Protein AF-0000000084861579 (afdb_homodimer)

Sequence (448 aa):
MAQNIYDQEAFFKACAQLPRSVHGLEKAPKFQVLRSWLPSLEGSSFLDLGCGFGWMCRWARKNGAKLVQGTDVSGNMLARAREYPEDPSISYCKADLETLQISSNESLYTSLKTGGVFIFSVEHPIWTAPRSPDWIKDAEGRDVWPLDGYLFEGPRTTDWLAKGVVKQHRSIATYIPILLDVGFILSAIDEWGPTPEQIKEYPDWARARHRPPFLLVKATKPANMAQNIYDQEAFFKACAQLPRSVHGLEKAPKFQVLRSWLPSLEGSSFLDLGCGFGWMCRWARKNGAKLVQGTDVSGNMLARAREYPEDPSISYCKADLETLQISSNESLYTSLKTGGVFIFSVEHPIWTAPRSPDWIKDAEGRDVWPLDGYLFEGPRTTDWLAKGVVKQHRSIATYIPILLDVGFILSAIDEWGPTPEQIKEYPDWARARHRPPFLLVKATKPAN

Foldseek 3Di:
DAPPCCQPPLLVVLVCPPCCNVPHLVPPQCSVVVVVPDDQQAQHEEEAEQCFLNRVQVVSVVRHHQAYEYEHQHPVRVVNNVPDDDDVRYYYDYDDPVPDDVDPDDDPLRPADAFGKDKDKDFALQQQQDLDQDWDQDPVGDTDGPGDRSCVWAWHFDADSHHGNIDTHDHPVVVPVVCVVVAWDWDDKDQDAGDPVVCVVPVVSNCCVRPRGMIMTMITHHHD/DAPPCCQPPLLVVLVCPPCCNVPHLVPPQCSVVVVVPDDQQAQHEEEAEQCFLNRVQVVSVVRHHQAYEYEHQHPVRVVNNVPDDDDPRYYYDYDDPVPDDVDPDDDPLRVADAFGKDKDKDFALQQQQDLDQDWDQDPVGDTDGPGDRSCVWAWHFDADSHHGRIDTHDHPVVVPVVCVVVAWDWDDKDQDAGDPVVCVVPVVSNCCVRPPGMIMTMITHHHD

Organism: Botryotinia fuckeliana (strain T4) (NCBI:txid999810)

Nearest PDB structures (foldseek):
  3bkw-assembly1_A  TM=9.200E-01  e=8.333E-25  Mesorhizobium japonicum MAFF 303099
  3bkw-assembly1_B  TM=9.068E-01  e=2.544E-23  Mesorhizobium japonicum MAFF 303099
  3g5l-assembly2_A  TM=8.914E-01  e=1.962E-20  Listeria monocytogenes serotype 4b str. F2365
  3g5l-assembly1_B  TM=8.753E-01  e=3.056E-20  Listeria monocytogenes serotype 4b str. F2365
  6f5z-assembly1_B  TM=6.410E-01  e=8.382E-09  Haloferax volcanii DS2

InterPro domains:
  IPR029063 S-adenosyl-L-methionine-dependent methyltransferase superfamily [G3DSA:3.40.50.150] (24-107)
  IPR029063 S-adenosyl-L-methionine-dependent methyltransferase superfamily [G3DSA:3.40.50.150] (108-221)
  IPR029063 S-adenosyl-L-methionine-dependent methyltransferase superfamily [SSF53335] (4-206)
  IPR041698 Methyltransferase domain 25 [PF13649] (47-105)

Secondary structure (DSSP, 8-state):
----GGGSHHHHHHHTTSHHHHH-GGGSTTHHHHHHH----TT-EEEEET-TTTHHHHHHHHTT-SEEEEEES-HHHHHHHTTSPP-TTEEEEE--TTS--SBTTB-HHHHSPTT-EEEEEEE-HHHHS-SS-S-EE-TTS-EEEEE--TT--EEEEEEESEEEEEEEE--HHHHHHHHHHHT-EEEEEEEE---HHHHHH-GGGGGGGTS--EEEEEEE----/----GGGSHHHHHHHTTSHHHHH-GGGSTTHHHHHHH----TT-EEEEET-TTTHHHHHHHHTT-SEEEEEES-HHHHHHHTTSPP-TTEEEEE--TTS--SBTTB-HHHHSPTT-EEEEEEE-HHHHS-SS-S-EE-TTS-EEEEE--TT--EEEEEEESEEEEEEEE--HHHHHHHHHHHT-EEEEEEEE---HHHHHH-GGGGGGGTS--EEEEEEE----

pLDDT: mean 90.58, std 9.63, range [48.34, 98.75]

Radius of gyration: 24.62 Å; Cα contacts (8 Å, |Δi|>4): 839; chains: 2; bounding box: 55×70×49 Å

Structure (mmCIF, N/CA/C/O backbone):
data_AF-0000000084861579-model_v1
#
loop_
_entity.id
_entity.type
_entity.pdbx_description
1 polymer 'Similar to type 11 methyltransferase'
#
loop_
_atom_site.group_PDB
_atom_site.id
_atom_site.type_symbol
_atom_site.label_atom_id
_atom_site.label_alt_id
_atom_site.label_comp_id
_atom_site.label_asym_id
_atom_site.label_entity_id
_atom_site.label_seq_id
_atom_site.pdbx_PDB_ins_code
_atom_site.Cartn_x
_atom_site.Cartn_y
_atom_site.Cartn_z
_atom_site.occupancy
_atom_site.B_iso_or_equiv
_atom_site.auth_seq_id
_atom_site.auth_comp_id
_atom_site.auth_asym_id
_atom_site.auth_atom_id
_atom_site.pdbx_PDB_model_num
ATOM 1 N N . MET A 1 1 ? -0.164 -25.547 10.516 1 51.16 1 MET A N 1
ATOM 2 C CA . MET A 1 1 ? -0.124 -26.156 9.188 1 51.16 1 MET A CA 1
ATOM 3 C C . MET A 1 1 ? -1.145 -25.5 8.258 1 51.16 1 MET A C 1
ATOM 5 O O . MET A 1 1 ? -2.258 -25.188 8.68 1 51.16 1 MET A O 1
ATOM 9 N N . ALA A 1 2 ? -0.538 -25.141 7.02 1 66.75 2 ALA A N 1
ATOM 10 C CA . ALA A 1 2 ? -1.45 -24.547 6.047 1 66.75 2 ALA A CA 1
ATOM 11 C C . ALA A 1 2 ? -2.592 -25.5 5.703 1 66.75 2 ALA A C 1
ATOM 13 O O . ALA A 1 2 ? -2.41 -26.719 5.707 1 66.75 2 ALA A O 1
ATOM 14 N N . GLN A 1 3 ? -3.814 -25.078 5.723 1 69.62 3 GLN A N 1
ATOM 15 C CA . GLN A 1 3 ? -4.922 -25.859 5.18 1 69.62 3 GLN A CA 1
ATOM 16 C C . GLN A 1 3 ? -4.629 -26.297 3.748 1 69.62 3 GLN A C 1
ATOM 18 O O . GLN A 1 3 ? -4.367 -25.469 2.877 1 69.62 3 GLN A O 1
ATOM 23 N N . ASN A 1 4 ? -4.418 -27.625 3.559 1 73.5 4 ASN A N 1
ATOM 24 C CA . ASN A 1 4 ? -4.203 -28.125 2.205 1 73.5 4 ASN A CA 1
ATOM 25 C C . ASN A 1 4 ? -5.512 -28.562 1.551 1 73.5 4 ASN A C 1
ATOM 27 O O . ASN A 1 4 ? -5.758 -29.75 1.379 1 73.5 4 ASN A O 1
ATOM 31 N N . ILE A 1 5 ? -6.324 -27.609 1.157 1 74.62 5 ILE A N 1
ATOM 32 C CA . ILE A 1 5 ? -7.617 -27.875 0.539 1 74.62 5 ILE A CA 1
ATOM 33 C C . ILE A 1 5 ? -7.418 -28.312 -0.91 1 74.62 5 ILE A C 1
ATOM 35 O O . ILE A 1 5 ? -8.312 -28.906 -1.515 1 74.62 5 ILE A O 1
ATOM 39 N N . TYR A 1 6 ? -6.309 -28.156 -1.396 1 80.81 6 TYR A N 1
ATOM 40 C CA . TYR A 1 6 ? -6.016 -28.406 -2.801 1 80.81 6 TYR A CA 1
ATOM 41 C C . TYR A 1 6 ? -5.926 -29.906 -3.078 1 80.81 6 TYR A C 1
ATOM 43 O O . TYR A 1 6 ? -6 -30.328 -4.23 1 80.81 6 TYR A O 1
ATOM 51 N N . ASP A 1 7 ? -5.75 -30.719 -2.021 1 82.62 7 ASP A N 1
ATOM 52 C CA . ASP A 1 7 ? -5.684 -32.156 -2.213 1 82.62 7 ASP A CA 1
ATOM 53 C C . ASP A 1 7 ? -7.062 -32.812 -2.064 1 82.62 7 ASP A C 1
ATOM 55 O O . ASP A 1 7 ? -7.223 -34 -2.295 1 82.62 7 ASP A O 1
ATOM 59 N N . GLN A 1 8 ? -8 -31.859 -1.662 1 80.88 8 GLN A N 1
ATOM 60 C CA . GLN A 1 8 ? -9.383 -32.344 -1.683 1 80.88 8 GLN A CA 1
ATOM 61 C C . GLN A 1 8 ? -9.914 -32.406 -3.111 1 80.88 8 GLN A C 1
ATOM 63 O O . GLN A 1 8 ? -9.797 -31.453 -3.875 1 80.88 8 GLN A O 1
ATOM 68 N N . GLU A 1 9 ? -10.477 -33.531 -3.375 1 81.12 9 GLU A N 1
ATOM 69 C CA . GLU A 1 9 ? -10.82 -33.844 -4.754 1 81.12 9 GLU A CA 1
ATOM 70 C C . GLU A 1 9 ? -11.68 -32.781 -5.387 1 81.12 9 GLU A C 1
ATOM 72 O O . GLU A 1 9 ? -11.391 -32.312 -6.488 1 81.12 9 GLU A O 1
ATOM 77 N N . ALA A 1 10 ? -12.766 -32.438 -4.703 1 80.06 10 ALA A N 1
ATOM 78 C CA . ALA A 1 10 ? -13.695 -31.438 -5.266 1 80.06 10 ALA A CA 1
ATOM 79 C C . ALA A 1 10 ? -12.984 -30.109 -5.527 1 80.06 10 ALA A C 1
ATOM 81 O O . ALA A 1 10 ? -13.203 -29.484 -6.566 1 80.06 10 ALA A O 1
ATOM 82 N N . PHE A 1 11 ? -12.203 -29.781 -4.609 1 78.94 11 PHE A N 1
ATOM 83 C CA . PHE A 1 11 ? -11.477 -28.531 -4.75 1 78.94 11 PHE A CA 1
ATOM 84 C C . PHE A 1 11 ? -10.453 -28.609 -5.875 1 78.94 11 PHE A C 1
ATOM 86 O O . PHE A 1 11 ? -10.352 -27.703 -6.699 1 78.94 11 PHE A O 1
ATOM 93 N N . PHE A 1 12 ? -9.82 -29.672 -5.887 1 81.88 12 PHE A N 1
ATOM 94 C CA . PHE A 1 12 ? -8.805 -29.891 -6.918 1 81.88 12 PHE A CA 1
ATOM 95 C C . PHE A 1 12 ? -9.43 -29.828 -8.305 1 81.88 12 PHE A C 1
ATOM 97 O O . PHE A 1 12 ? -8.898 -29.188 -9.203 1 81.88 12 PHE A O 1
ATOM 104 N N . LYS A 1 13 ? -10.516 -30.422 -8.547 1 82.62 13 LYS A N 1
ATOM 105 C CA . LYS A 1 13 ? -11.188 -30.453 -9.836 1 82.62 13 LYS A CA 1
ATOM 106 C C . LYS A 1 13 ? -11.609 -29.047 -10.266 1 82.62 13 LYS A C 1
ATOM 108 O O . LYS A 1 13 ? -11.492 -28.688 -11.438 1 82.62 13 LYS A O 1
ATOM 113 N N . ALA A 1 14 ? -12.086 -28.375 -9.289 1 78.81 14 ALA A N 1
ATOM 114 C CA . ALA A 1 14 ? -12.516 -27.016 -9.578 1 78.81 14 ALA A CA 1
ATOM 115 C C . ALA A 1 14 ? -11.328 -26.141 -9.961 1 78.81 14 ALA A C 1
ATOM 117 O O . ALA A 1 14 ? -11.391 -25.391 -10.93 1 78.81 14 ALA A O 1
ATOM 118 N N . CYS A 1 15 ? -10.297 -26.203 -9.242 1 77.06 15 CYS A N 1
ATOM 119 C CA . CYS A 1 15 ? -9.086 -25.438 -9.477 1 77.06 15 CYS A CA 1
ATOM 120 C C . CYS A 1 15 ? -8.484 -25.766 -10.836 1 77.06 15 CYS A C 1
ATOM 122 O O . CYS A 1 15 ? -7.953 -24.891 -11.516 1 77.06 15 CYS A O 1
ATOM 124 N N . ALA A 1 16 ? -8.633 -26.969 -11.227 1 80.62 16 ALA A N 1
ATOM 125 C CA . ALA A 1 16 ? -8.055 -27.453 -12.477 1 80.62 16 ALA A CA 1
ATOM 126 C C . ALA A 1 16 ? -8.773 -26.859 -13.68 1 80.62 16 ALA A C 1
ATOM 128 O O . ALA A 1 16 ? -8.25 -26.891 -14.805 1 80.62 16 ALA A O 1
ATOM 129 N N . GLN A 1 17 ? -9.922 -26.297 -13.375 1 80.44 17 GLN A N 1
ATOM 130 C CA . GLN A 1 17 ? -10.711 -25.75 -14.477 1 80.44 17 GLN A CA 1
ATOM 131 C C . GLN A 1 17 ? -10.5 -24.234 -14.609 1 80.44 17 GLN A C 1
ATOM 133 O O . GLN A 1 17 ? -10.992 -23.625 -15.547 1 80.44 17 GLN A O 1
ATOM 138 N N . LEU A 1 18 ? -9.773 -23.672 -13.688 1 76.69 18 LEU A N 1
ATOM 139 C CA . LEU A 1 18 ? -9.484 -22.234 -13.789 1 76.69 18 LEU A CA 1
ATOM 140 C C . LEU A 1 18 ? -8.711 -21.938 -15.062 1 76.69 18 LEU A C 1
ATOM 142 O O . LEU A 1 18 ? -7.879 -22.734 -15.5 1 76.69 18 LEU A O 1
ATOM 146 N N . PRO A 1 19 ? -9.008 -20.766 -15.672 1 73.75 19 PRO A N 1
ATOM 147 C CA . PRO A 1 19 ? -8.375 -20.422 -16.953 1 73.75 19 PRO A CA 1
ATOM 148 C C . PRO A 1 19 ? -6.855 -20.547 -16.906 1 73.75 19 PRO A C 1
ATOM 150 O O . PRO A 1 19 ? -6.242 -21.047 -17.844 1 73.75 19 PRO A O 1
ATOM 153 N N . ARG A 1 20 ? -6.262 -20.109 -15.867 1 74.19 20 ARG A N 1
ATOM 154 C CA . ARG A 1 20 ? -4.809 -20.188 -15.734 1 74.19 20 ARG A CA 1
ATOM 155 C C . ARG A 1 20 ? -4.344 -21.641 -15.711 1 74.19 20 ARG A C 1
ATOM 157 O O . ARG A 1 20 ? -3.24 -21.953 -16.156 1 74.19 20 ARG A O 1
ATOM 164 N N . SER A 1 21 ? -5.176 -22.484 -15.195 1 77.38 21 SER A N 1
ATOM 165 C CA . SER A 1 21 ? -4.836 -23.906 -15.094 1 77.38 21 SER A CA 1
ATOM 166 C C . SER A 1 21 ? -4.992 -24.609 -16.438 1 77.38 21 SER A C 1
ATOM 168 O O . SER A 1 21 ? -4.242 -25.531 -16.75 1 77.38 21 SER A O 1
ATOM 170 N N . VAL A 1 22 ? -5.906 -24.078 -17.234 1 77.94 22 VAL A N 1
ATOM 171 C CA . VAL A 1 22 ? -6.234 -24.734 -18.5 1 77.94 22 VAL A CA 1
ATOM 172 C C . VAL A 1 22 ? -5.402 -24.125 -19.625 1 77.94 22 VAL A C 1
ATOM 174 O O . VAL A 1 22 ? -4.875 -24.844 -20.469 1 77.94 22 VAL A O 1
ATOM 177 N N . HIS A 1 23 ? -5.191 -22.812 -19.562 1 82.94 23 HIS A N 1
ATOM 178 C CA . HIS A 1 23 ? -4.625 -22.141 -20.734 1 82.94 23 HIS A CA 1
ATOM 179 C C . HIS A 1 23 ? -3.211 -21.641 -20.438 1 82.94 23 HIS A C 1
ATOM 181 O O . HIS A 1 23 ? -2.516 -21.172 -21.344 1 82.94 23 HIS A O 1
ATOM 187 N N . GLY A 1 24 ? -2.814 -21.719 -19.234 1 84.06 24 GLY A N 1
ATOM 188 C CA . GLY A 1 24 ? -1.434 -21.375 -18.938 1 84.06 24 GLY A CA 1
ATOM 189 C C . GLY A 1 24 ? -1.259 -19.938 -18.484 1 84.06 24 GLY A C 1
ATOM 190 O O . GLY A 1 24 ? -2.232 -19.266 -18.125 1 84.06 24 GLY A O 1
ATOM 191 N N . LEU A 1 25 ? 0.012 -19.469 -18.484 1 88 25 LEU A N 1
ATOM 192 C CA . LEU A 1 25 ? 0.425 -18.219 -17.859 1 88 25 LEU A CA 1
ATOM 193 C C . LEU A 1 25 ? -0.155 -17.016 -18.609 1 88 25 LEU A C 1
ATOM 195 O O . LEU A 1 25 ? -0.483 -16 -18 1 88 25 LEU A O 1
ATOM 199 N N . GLU A 1 26 ? -0.281 -17.141 -19.891 1 82.38 26 GLU A N 1
ATOM 200 C CA . GLU A 1 26 ? -0.714 -16.016 -20.703 1 82.38 26 GLU A CA 1
ATOM 201 C C . GLU A 1 26 ? -2.154 -15.625 -20.391 1 82.38 26 GLU A C 1
ATOM 203 O O . GLU A 1 26 ? -2.57 -14.5 -20.672 1 82.38 26 GLU A O 1
ATOM 208 N N . LYS A 1 27 ? -2.838 -16.531 -19.828 1 83.5 27 LYS A N 1
ATOM 209 C CA . LYS A 1 27 ? -4.23 -16.234 -19.5 1 83.5 27 LYS A CA 1
ATOM 210 C C . LYS A 1 27 ? -4.371 -15.867 -18.016 1 83.5 27 LYS A C 1
ATOM 212 O O . LYS A 1 27 ? -5.473 -15.578 -17.547 1 83.5 27 LYS A O 1
ATOM 217 N N . ALA A 1 28 ? -3.311 -15.922 -17.359 1 87.5 28 ALA A N 1
ATOM 218 C CA . ALA A 1 28 ? -3.33 -15.414 -15.984 1 87.5 28 ALA A CA 1
ATOM 219 C C . ALA A 1 28 ? -3.346 -13.891 -15.961 1 87.5 28 ALA A C 1
ATOM 221 O O . ALA A 1 28 ? -2.486 -13.25 -16.562 1 87.5 28 ALA A O 1
ATOM 222 N N . PRO A 1 29 ? -4.254 -13.273 -15.281 1 88.31 29 PRO A N 1
ATOM 223 C CA . PRO A 1 29 ? -4.473 -11.82 -15.32 1 88.31 29 PRO A CA 1
ATOM 224 C C . PRO A 1 29 ? -3.201 -11.023 -15.031 1 88.31 29 PRO A C 1
ATOM 226 O O . PRO A 1 29 ? -2.9 -10.062 -15.734 1 88.31 29 PRO A O 1
ATOM 229 N N . LYS A 1 30 ? -2.428 -11.375 -14.102 1 92 30 LYS A N 1
ATOM 230 C CA . LYS A 1 30 ? -1.323 -10.547 -13.617 1 92 30 LYS A CA 1
ATOM 231 C C . LYS A 1 30 ? -0.01 -10.938 -14.289 1 92 30 LYS A C 1
ATOM 233 O O . LYS A 1 30 ? 1.034 -10.344 -14.016 1 92 30 LYS A O 1
ATOM 238 N N . PHE A 1 31 ? 0.028 -11.93 -15.164 1 94.06 31 PHE A N 1
ATOM 239 C CA . PHE A 1 31 ? 1.286 -12.5 -15.633 1 94.06 31 PHE A CA 1
ATOM 240 C C . PHE A 1 31 ? 2.096 -11.461 -16.391 1 94.06 31 PHE A C 1
ATOM 242 O O . PHE A 1 31 ? 3.322 -11.414 -16.281 1 94.06 31 PHE A O 1
ATOM 249 N N . GLN A 1 32 ? 1.442 -10.641 -17.188 1 93.38 32 GLN A N 1
ATOM 250 C CA . GLN A 1 32 ? 2.152 -9.633 -17.969 1 93.38 32 GLN A CA 1
ATOM 251 C C . GLN A 1 32 ? 2.951 -8.703 -17.062 1 93.38 32 GLN A C 1
ATOM 253 O O . GLN A 1 32 ? 4.098 -8.367 -17.375 1 93.38 32 GLN A O 1
ATOM 258 N N . VAL A 1 33 ? 2.35 -8.297 -15.992 1 96.06 33 VAL A N 1
ATOM 259 C CA . VAL A 1 33 ? 3.031 -7.414 -15.047 1 96.06 33 VAL A CA 1
ATOM 260 C C . VAL A 1 33 ? 4.188 -8.156 -14.391 1 96.06 33 VAL A C 1
ATOM 262 O O . VAL A 1 33 ? 5.312 -7.652 -14.344 1 96.06 33 VAL A O 1
ATOM 265 N N . LEU A 1 34 ? 3.98 -9.367 -13.938 1 96.56 34 LEU A N 1
ATOM 266 C CA . LEU A 1 34 ? 5.012 -10.164 -13.273 1 96.56 34 LEU A CA 1
ATOM 267 C C . LEU A 1 34 ? 6.188 -10.414 -14.211 1 96.56 34 LEU A C 1
ATOM 269 O O . LEU A 1 34 ? 7.344 -10.273 -13.812 1 96.56 34 LEU A O 1
ATOM 273 N N . ARG A 1 35 ? 5.84 -10.773 -15.398 1 96.06 35 ARG A N 1
ATOM 274 C CA . ARG A 1 35 ? 6.867 -11.047 -16.391 1 96.06 35 ARG A CA 1
ATOM 275 C C . ARG A 1 35 ? 7.754 -9.82 -16.625 1 96.06 35 ARG A C 1
ATOM 277 O O . ARG A 1 35 ? 8.977 -9.953 -16.734 1 96.06 35 ARG A O 1
ATOM 284 N N . SER A 1 36 ? 7.16 -8.664 -16.688 1 96.75 36 SER A N 1
ATOM 285 C CA . SER A 1 36 ? 7.91 -7.438 -16.938 1 96.75 36 SER A CA 1
ATOM 286 C C . SER A 1 36 ? 8.875 -7.129 -15.805 1 96.75 36 SER A C 1
ATOM 288 O O . SER A 1 36 ? 9.828 -6.371 -15.984 1 96.75 36 SER A O 1
ATOM 290 N N . TRP A 1 37 ? 8.625 -7.695 -14.648 1 97.62 37 TRP A N 1
ATOM 291 C CA . TRP A 1 37 ? 9.453 -7.418 -13.477 1 97.62 37 TRP A CA 1
ATOM 292 C C . TRP A 1 37 ? 10.633 -8.383 -13.406 1 97.62 37 TRP A C 1
ATOM 294 O O . TRP A 1 37 ? 11.594 -8.148 -12.664 1 97.62 37 TRP A O 1
ATOM 304 N N . LEU A 1 38 ? 10.547 -9.523 -14.062 1 97.06 38 LEU A N 1
ATOM 305 C CA . LEU A 1 38 ? 11.586 -10.547 -13.977 1 97.06 38 LEU A CA 1
ATOM 306 C C . LEU A 1 38 ? 12.867 -10.086 -14.664 1 97.06 38 LEU A C 1
ATOM 308 O O . LEU A 1 38 ? 12.828 -9.555 -15.773 1 97.06 38 LEU A O 1
ATOM 312 N N . PRO A 1 39 ? 13.984 -10.289 -14 1 95.88 39 PRO A N 1
ATOM 313 C CA . PRO A 1 39 ? 15.25 -10.078 -14.703 1 95.88 39 PRO A CA 1
ATOM 314 C C . PRO A 1 39 ? 15.523 -11.148 -15.758 1 95.88 39 PRO A C 1
ATOM 316 O O . PRO A 1 39 ? 14.719 -12.07 -15.938 1 95.88 39 PRO A O 1
ATOM 319 N N . SER A 1 40 ? 16.641 -10.961 -16.453 1 96.81 40 SER A N 1
ATOM 320 C CA . SER A 1 40 ? 17.062 -12.039 -17.328 1 96.81 40 SER A CA 1
ATOM 321 C C . SER A 1 40 ? 17.266 -13.336 -16.547 1 96.81 40 SER A C 1
ATOM 323 O O . SER A 1 40 ? 17.891 -13.344 -15.492 1 96.81 40 SER A O 1
ATOM 325 N N . LEU A 1 41 ? 16.766 -14.391 -17.094 1 97.25 41 LEU A N 1
ATOM 326 C CA . LEU A 1 41 ? 16.844 -15.68 -16.422 1 97.25 41 LEU A CA 1
ATOM 327 C C . LEU A 1 41 ? 18 -16.516 -16.969 1 97.25 41 LEU A C 1
ATOM 329 O O . LEU A 1 41 ? 18.234 -17.641 -16.531 1 97.25 41 LEU A O 1
ATOM 333 N N . GLU A 1 42 ? 18.656 -15.914 -17.906 1 97.31 42 GLU A N 1
ATOM 334 C CA . GLU A 1 42 ? 19.75 -16.656 -18.531 1 97.31 42 GLU A CA 1
ATOM 335 C C . GLU A 1 42 ? 20.766 -17.125 -17.484 1 97.31 42 GLU A C 1
ATOM 337 O O . GLU A 1 42 ? 21.391 -16.297 -16.797 1 97.31 42 GLU A O 1
ATOM 342 N N . GLY A 1 43 ? 20.906 -18.406 -17.391 1 96.31 43 GLY A N 1
ATOM 343 C CA . GLY A 1 43 ? 21.875 -18.984 -16.5 1 96.31 43 GLY A CA 1
ATOM 344 C C . GLY A 1 43 ? 21.484 -18.875 -15.031 1 96.31 43 GLY A C 1
ATOM 345 O O . GLY A 1 43 ? 22.297 -19.172 -14.141 1 96.31 43 GLY A O 1
ATOM 346 N N . SER A 1 44 ? 20.266 -18.562 -14.742 1 95.94 44 SER A N 1
ATOM 347 C CA . SER A 1 44 ? 19.828 -18.297 -13.375 1 95.94 44 SER A CA 1
ATOM 348 C C . SER A 1 44 ? 19.25 -19.547 -12.719 1 95.94 44 SER A C 1
ATOM 350 O O . SER A 1 44 ? 19.016 -20.547 -13.398 1 95.94 44 SER A O 1
ATOM 352 N N . SER A 1 45 ? 19.219 -19.469 -11.398 1 96 45 SER A N 1
ATOM 353 C CA . SER A 1 45 ? 18.391 -20.391 -10.625 1 96 45 SER A CA 1
ATOM 354 C C . SER A 1 45 ? 17.047 -19.75 -10.281 1 96 45 SER A C 1
ATOM 356 O O . SER A 1 45 ? 16.969 -18.578 -9.938 1 96 45 SER A O 1
ATOM 358 N N . PHE A 1 46 ? 16.031 -20.547 -10.438 1 96.38 46 PHE A N 1
ATOM 359 C CA . PHE A 1 46 ? 14.664 -20.047 -10.297 1 96.38 46 PHE A CA 1
ATOM 360 C C . PHE A 1 46 ? 13.875 -20.922 -9.328 1 96.38 46 PHE A C 1
ATOM 362 O O . PHE A 1 46 ? 13.867 -22.141 -9.445 1 96.38 46 PHE A O 1
ATOM 369 N N . LEU A 1 47 ? 13.32 -20.266 -8.328 1 95.38 47 LEU A N 1
ATOM 370 C CA . LEU A 1 47 ? 12.484 -20.953 -7.355 1 95.38 47 LEU A CA 1
ATOM 371 C C . LEU A 1 47 ? 11.039 -20.469 -7.441 1 95.38 47 LEU A C 1
ATOM 373 O O . LEU A 1 47 ? 10.773 -19.266 -7.348 1 95.38 47 LEU A O 1
ATOM 377 N N . ASP A 1 48 ? 10.117 -21.375 -7.66 1 95.88 48 ASP A N 1
ATOM 378 C CA . ASP A 1 48 ? 8.688 -21.062 -7.691 1 95.88 48 ASP A CA 1
ATOM 379 C C . ASP A 1 48 ? 7.988 -21.625 -6.453 1 95.88 48 ASP A C 1
ATOM 381 O O . ASP A 1 48 ? 7.797 -22.828 -6.328 1 95.88 48 ASP A O 1
ATOM 385 N N . LEU A 1 49 ? 7.586 -20.734 -5.547 1 94 49 LEU A N 1
ATOM 386 C CA . LEU A 1 49 ? 6.879 -21.109 -4.328 1 9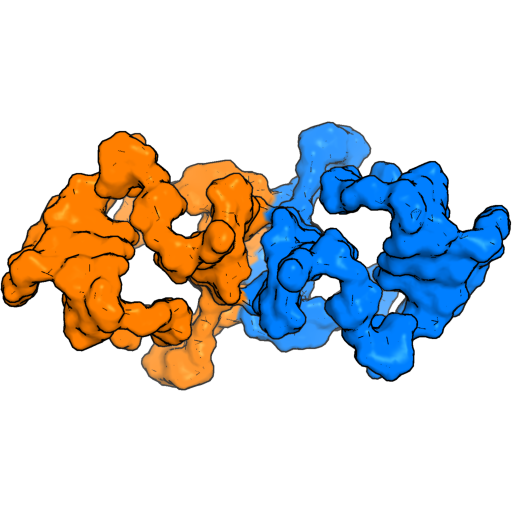4 49 LEU A CA 1
ATOM 387 C C . LEU A 1 49 ? 5.371 -21.125 -4.551 1 94 49 LEU A C 1
ATOM 389 O O . LEU A 1 49 ? 4.777 -20.078 -4.836 1 94 49 LEU A O 1
ATOM 393 N N . GLY A 1 50 ? 4.746 -22.234 -4.344 1 93.19 50 GLY A N 1
ATOM 394 C CA . GLY A 1 50 ? 3.379 -22.438 -4.793 1 93.19 50 GLY A CA 1
ATOM 395 C C . GLY A 1 50 ? 3.262 -22.609 -6.293 1 93.19 50 GLY A C 1
ATOM 396 O O . GLY A 1 50 ? 2.5 -21.891 -6.949 1 93.19 50 GLY A O 1
ATOM 397 N N . CYS A 1 51 ? 3.895 -23.656 -6.82 1 94.06 51 CYS A N 1
ATOM 398 C CA . CYS A 1 51 ? 4.133 -23.75 -8.258 1 94.06 51 CYS A CA 1
ATOM 399 C C . CYS A 1 51 ? 2.93 -24.344 -8.977 1 94.06 51 CYS A C 1
ATOM 401 O O . CYS A 1 51 ? 2.844 -24.297 -10.203 1 94.06 51 CYS A O 1
ATOM 403 N N . GLY A 1 52 ? 1.977 -24.969 -8.234 1 92.5 52 GLY A N 1
ATOM 404 C CA . GLY A 1 52 ? 0.82 -25.578 -8.867 1 92.5 52 GLY A CA 1
ATOM 405 C C . GLY A 1 52 ? 1.188 -26.562 -9.961 1 92.5 52 GLY A C 1
ATOM 406 O O . GLY A 1 52 ? 2.008 -27.469 -9.742 1 92.5 52 GLY A O 1
ATOM 407 N N . PHE A 1 53 ? 0.634 -26.344 -11.109 1 91.31 53 PHE A N 1
ATOM 408 C CA . PHE A 1 53 ? 0.84 -27.25 -12.234 1 91.31 53 PHE A CA 1
ATOM 409 C C . PHE A 1 53 ? 2.209 -27.031 -12.859 1 91.31 53 PHE A C 1
ATOM 411 O O . PHE A 1 53 ? 2.527 -27.609 -13.898 1 91.31 53 PHE A O 1
ATOM 418 N N . GLY A 1 54 ? 2.967 -26.141 -12.367 1 93.56 54 GLY A N 1
ATOM 419 C CA . GLY A 1 54 ? 4.348 -25.953 -12.789 1 93.56 54 GLY A CA 1
ATOM 420 C C . GLY A 1 54 ? 4.477 -25.094 -14.023 1 93.56 54 GLY A C 1
ATOM 421 O O . GLY A 1 54 ? 5.488 -25.141 -14.727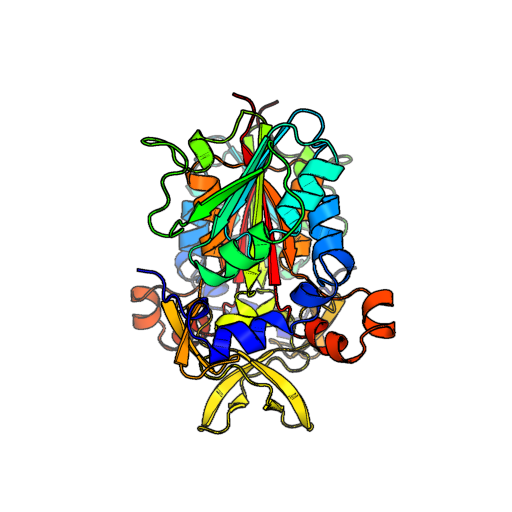 1 93.56 54 GLY A O 1
ATOM 422 N N . TRP A 1 55 ? 3.484 -24.281 -14.336 1 93.44 55 TRP A N 1
ATOM 423 C CA . TRP A 1 55 ? 3.52 -23.422 -15.516 1 93.44 55 TRP A CA 1
ATOM 424 C C . TRP A 1 55 ? 4.695 -22.453 -15.453 1 93.44 55 TRP A C 1
ATOM 426 O O . TRP A 1 55 ? 5.441 -22.312 -16.422 1 93.44 55 TRP A O 1
ATOM 436 N N . MET A 1 56 ? 4.898 -21.859 -14.359 1 95.56 56 MET A N 1
ATOM 437 C CA . MET A 1 56 ? 5.984 -20.891 -14.195 1 95.56 56 MET A CA 1
ATOM 438 C C . MET A 1 56 ? 7.34 -21.578 -14.273 1 95.56 56 MET A C 1
ATOM 440 O O . MET A 1 56 ? 8.297 -21.016 -14.812 1 95.56 56 MET A O 1
ATOM 444 N N . CYS A 1 57 ? 7.441 -22.734 -13.703 1 96.38 57 CYS A N 1
ATOM 445 C CA . CYS A 1 57 ? 8.688 -23.5 -13.758 1 96.38 57 CYS A CA 1
ATOM 446 C C . CYS A 1 57 ? 9.102 -23.766 -15.195 1 96.38 57 CYS A C 1
ATOM 448 O O . CYS A 1 57 ? 10.234 -23.484 -15.586 1 96.38 57 CYS A O 1
ATOM 450 N N . ARG A 1 58 ? 8.172 -24.297 -15.953 1 95.69 58 ARG A N 1
ATOM 451 C CA . ARG A 1 58 ? 8.461 -24.625 -17.344 1 95.69 58 ARG A CA 1
ATOM 452 C C . ARG A 1 58 ? 8.75 -23.359 -18.156 1 95.69 58 ARG A C 1
ATOM 454 O O . ARG A 1 58 ? 9.633 -23.375 -19.031 1 95.69 58 ARG A O 1
ATOM 461 N N . TRP A 1 59 ? 7.98 -22.344 -17.875 1 95.81 59 TRP A N 1
ATOM 462 C CA . TRP A 1 59 ? 8.227 -21.062 -18.531 1 95.81 59 TRP A CA 1
ATOM 463 C C . TRP A 1 59 ? 9.641 -20.562 -18.25 1 95.81 59 TRP A C 1
ATOM 465 O O . TRP A 1 59 ? 10.344 -20.125 -19.172 1 95.81 59 TRP A O 1
ATOM 475 N N . ALA A 1 60 ? 10.078 -20.609 -17 1 97.5 60 ALA A N 1
ATOM 476 C CA . ALA A 1 60 ? 11.406 -20.156 -16.609 1 97.5 60 ALA A CA 1
ATOM 477 C C . ALA A 1 60 ? 12.492 -20.938 -17.359 1 97.5 60 ALA A C 1
ATOM 479 O O . ALA A 1 60 ? 13.477 -20.344 -17.812 1 97.5 60 ALA A O 1
ATOM 480 N N . ARG A 1 61 ? 12.328 -22.219 -17.453 1 96.88 61 ARG A N 1
ATOM 481 C CA . ARG A 1 61 ? 13.289 -23.031 -18.188 1 96.88 61 ARG A CA 1
ATOM 482 C C . ARG A 1 61 ? 13.367 -22.609 -19.641 1 96.88 61 ARG A C 1
ATOM 484 O O . ARG A 1 61 ? 14.461 -22.406 -20.172 1 96.88 61 ARG A O 1
ATOM 491 N N . LYS A 1 62 ? 12.227 -22.469 -20.266 1 95.5 62 LYS A N 1
ATOM 492 C CA . LYS A 1 62 ? 12.148 -22.078 -21.656 1 95.5 62 LYS A CA 1
ATOM 493 C C . LYS A 1 62 ? 12.789 -20.719 -21.891 1 95.5 62 LYS A C 1
ATOM 495 O O . LYS A 1 62 ? 13.266 -20.422 -22.984 1 95.5 62 LYS A O 1
ATOM 500 N N . ASN A 1 63 ? 12.852 -19.953 -20.844 1 96.69 63 ASN A N 1
ATOM 501 C CA . ASN A 1 63 ? 13.367 -18.594 -20.984 1 96.69 63 ASN A CA 1
ATOM 502 C C . ASN A 1 63 ? 14.773 -18.469 -20.391 1 96.69 63 ASN A C 1
ATOM 504 O O . ASN A 1 63 ? 15.188 -17.375 -20 1 96.69 63 ASN A O 1
ATOM 508 N N . GLY A 1 64 ? 15.422 -19.547 -20.156 1 97.31 64 GLY A N 1
ATOM 509 C CA . GLY A 1 64 ? 16.859 -19.469 -19.984 1 97.31 64 GLY A CA 1
ATOM 510 C C . GLY A 1 64 ? 17.328 -19.891 -18.609 1 97.31 64 GLY A C 1
ATOM 511 O O . GLY A 1 64 ? 18.531 -20 -18.359 1 97.31 64 GLY A O 1
ATOM 512 N N . ALA A 1 65 ? 16.469 -20.141 -17.688 1 97.94 65 ALA A N 1
ATOM 513 C CA . ALA A 1 65 ? 16.891 -20.562 -16.359 1 97.94 65 ALA A CA 1
ATOM 514 C C . ALA A 1 65 ? 17.656 -21.875 -16.422 1 97.94 65 ALA A C 1
ATOM 516 O O . ALA A 1 65 ? 17.266 -22.797 -17.125 1 97.94 65 ALA A O 1
ATOM 517 N N . LYS A 1 66 ? 18.734 -21.938 -15.695 1 97.69 66 LYS A N 1
ATOM 518 C CA . LYS A 1 66 ? 19.562 -23.141 -15.695 1 97.69 66 LYS A CA 1
ATOM 519 C C . LYS A 1 66 ? 18.984 -24.203 -14.766 1 97.69 66 LYS A C 1
ATOM 521 O O . LYS A 1 66 ? 18.984 -25.391 -15.102 1 97.69 66 LYS A O 1
ATOM 526 N N . LEU A 1 67 ? 18.641 -23.797 -13.625 1 96.81 67 LEU A N 1
ATOM 527 C CA . LEU A 1 67 ? 18.047 -24.672 -12.617 1 96.81 67 LEU A CA 1
ATOM 528 C C . LEU A 1 67 ? 16.734 -24.094 -12.102 1 96.81 67 LEU A C 1
ATOM 530 O O . LEU A 1 67 ? 16.672 -22.922 -11.758 1 96.81 67 LEU A O 1
ATOM 534 N N . VAL A 1 68 ? 15.75 -24.969 -12.086 1 97 68 VAL A N 1
ATOM 535 C CA . VAL A 1 68 ? 14.422 -24.547 -11.648 1 97 68 VAL A CA 1
ATOM 536 C C . VAL A 1 68 ? 13.906 -25.484 -10.57 1 97 68 VAL A C 1
ATOM 538 O O . VAL A 1 68 ? 14.008 -26.703 -10.703 1 97 68 VAL A O 1
ATOM 541 N N . GLN A 1 69 ? 13.445 -24.906 -9.516 1 94.94 69 GLN A N 1
ATOM 542 C CA . GLN A 1 69 ? 12.781 -25.672 -8.469 1 94.94 69 GLN A CA 1
ATOM 543 C C . GLN A 1 69 ? 11.375 -25.141 -8.211 1 94.94 69 GLN A C 1
ATOM 545 O O . GLN A 1 69 ? 11.164 -23.922 -8.148 1 94.94 69 GLN A O 1
ATOM 550 N N . GLY A 1 70 ? 10.375 -26.031 -8.18 1 94.94 70 GLY A N 1
ATOM 551 C CA . GLY A 1 70 ? 9.016 -25.719 -7.773 1 94.94 70 GLY A CA 1
ATOM 552 C C . GLY A 1 70 ? 8.594 -26.406 -6.492 1 94.94 70 GLY A C 1
ATOM 553 O O . GLY A 1 70 ? 8.93 -27.578 -6.273 1 94.94 70 GLY A O 1
ATOM 554 N N . THR A 1 71 ? 7.957 -25.625 -5.633 1 93.38 71 THR A N 1
ATOM 555 C CA . THR A 1 71 ? 7.418 -26.234 -4.422 1 93.38 71 THR A CA 1
ATOM 556 C C . THR A 1 71 ? 5.918 -25.984 -4.309 1 93.38 71 THR A C 1
ATOM 558 O O . THR A 1 71 ? 5.422 -24.953 -4.754 1 93.38 71 THR A O 1
ATOM 561 N N . ASP A 1 72 ? 5.262 -26.969 -3.818 1 92.88 72 ASP A N 1
ATOM 562 C CA . ASP A 1 72 ? 3.834 -26.844 -3.549 1 92.88 72 ASP A CA 1
ATOM 563 C C . ASP A 1 72 ? 3.416 -27.766 -2.395 1 92.88 72 ASP A C 1
ATOM 565 O O . ASP A 1 72 ? 3.994 -28.828 -2.205 1 92.88 72 ASP A O 1
ATOM 569 N N . VAL A 1 73 ? 2.428 -27.312 -1.694 1 91.31 73 VAL A N 1
ATOM 570 C CA . VAL A 1 73 ? 1.965 -28.078 -0.547 1 91.31 73 VAL A CA 1
ATOM 571 C C . VAL A 1 73 ? 1.107 -29.25 -1.024 1 91.31 73 VAL A C 1
ATOM 573 O O . VAL A 1 73 ? 0.979 -30.266 -0.326 1 91.31 73 VAL A O 1
ATOM 576 N N . SER A 1 74 ? 0.543 -29.156 -2.201 1 90.75 74 SER A N 1
ATOM 577 C CA . SER A 1 74 ? -0.417 -30.125 -2.725 1 90.75 74 SER A CA 1
ATOM 578 C C . SER A 1 74 ? 0.277 -31.203 -3.549 1 90.75 74 SER A C 1
ATOM 580 O O . SER A 1 74 ? 0.894 -30.906 -4.574 1 90.75 74 SER A O 1
ATOM 582 N N . GLY A 1 75 ? 0.071 -32.438 -3.109 1 92.31 75 GLY A N 1
ATOM 583 C CA . GLY A 1 75 ? 0.569 -33.562 -3.9 1 92.31 75 GLY A CA 1
ATOM 584 C C . GLY A 1 75 ? -0.112 -33.688 -5.25 1 92.31 75 GLY A C 1
ATOM 585 O O . GLY A 1 75 ? 0.528 -34.031 -6.242 1 92.31 75 GLY A O 1
ATOM 586 N N . ASN A 1 76 ? -1.44 -33.375 -5.281 1 91 76 ASN A N 1
ATOM 587 C CA . ASN A 1 76 ? -2.197 -33.438 -6.527 1 91 76 ASN A CA 1
ATOM 588 C C . ASN A 1 76 ? -1.664 -32.438 -7.555 1 91 76 ASN A C 1
ATOM 590 O O . ASN A 1 76 ? -1.515 -32.781 -8.734 1 91 76 ASN A O 1
ATOM 594 N N . MET A 1 77 ? -1.369 -31.312 -7.094 1 91.19 77 MET A N 1
ATOM 595 C CA . MET A 1 77 ? -0.826 -30.281 -7.98 1 91.19 77 MET A CA 1
ATOM 596 C C . MET A 1 77 ? 0.524 -30.703 -8.547 1 91.19 77 MET A C 1
ATOM 598 O O . MET A 1 77 ? 0.761 -30.609 -9.75 1 91.19 77 MET A O 1
ATOM 602 N N . LEU A 1 78 ? 1.35 -31.266 -7.707 1 92.88 78 LEU A N 1
ATOM 603 C CA . LEU A 1 78 ? 2.684 -31.688 -8.125 1 92.88 78 LEU A CA 1
ATOM 604 C C . LEU A 1 78 ? 2.609 -32.875 -9.062 1 92.88 78 LEU A C 1
ATOM 606 O O . LEU A 1 78 ? 3.406 -33 -10 1 92.88 78 LEU A O 1
ATOM 610 N N . ALA A 1 79 ? 1.684 -33.75 -8.805 1 93.31 79 ALA A N 1
ATOM 611 C CA . ALA A 1 79 ? 1.49 -34.906 -9.695 1 93.31 79 ALA A CA 1
ATOM 612 C C . ALA A 1 79 ? 1.142 -34.438 -11.109 1 93.31 79 ALA A C 1
ATOM 614 O O . ALA A 1 79 ? 1.665 -34.969 -12.094 1 93.31 79 ALA A O 1
ATOM 615 N N . ARG A 1 80 ? 0.26 -33.5 -11.172 1 91.19 80 ARG A N 1
ATOM 616 C CA . ARG A 1 80 ? -0.105 -32.906 -12.469 1 91.19 80 ARG A CA 1
ATOM 617 C C . ARG A 1 80 ? 1.096 -32.25 -13.133 1 91.19 80 ARG A C 1
ATOM 619 O O . ARG A 1 80 ? 1.291 -32.375 -14.344 1 91.19 80 ARG A O 1
ATOM 626 N N . ALA A 1 81 ? 1.862 -31.531 -12.383 1 92.31 81 ALA A N 1
ATOM 627 C CA . ALA A 1 81 ? 3.057 -30.875 -12.914 1 92.31 81 ALA A CA 1
ATOM 628 C C . ALA A 1 81 ? 4.012 -31.891 -13.531 1 92.31 81 ALA A C 1
ATOM 630 O O . ALA A 1 81 ? 4.633 -31.625 -14.562 1 92.31 81 ALA A O 1
ATOM 631 N N . ARG A 1 82 ? 4.094 -33 -12.961 1 93.69 82 ARG A N 1
ATOM 632 C CA . ARG A 1 82 ? 5.039 -34.031 -13.383 1 93.69 82 ARG A CA 1
ATOM 633 C C . ARG A 1 82 ? 4.52 -34.812 -14.594 1 93.69 82 ARG A C 1
ATOM 635 O O . ARG A 1 82 ? 5.227 -35.656 -15.156 1 93.69 82 ARG A O 1
ATOM 642 N N . GLU A 1 83 ? 3.256 -34.562 -14.938 1 91 83 GLU A N 1
ATOM 643 C CA . GLU A 1 83 ? 2.701 -35.188 -16.125 1 91 83 GLU A CA 1
ATOM 644 C C . GLU A 1 83 ? 3.25 -34.562 -17.391 1 91 83 GLU A C 1
ATOM 646 O O . GLU A 1 83 ? 3.154 -35.125 -18.484 1 91 83 GLU A O 1
ATOM 651 N N . TYR A 1 84 ? 3.719 -33.469 -17.297 1 87.69 84 TYR A N 1
ATOM 652 C CA . TYR A 1 84 ? 4.309 -32.812 -18.453 1 87.69 84 TYR A CA 1
ATOM 653 C C . TYR A 1 84 ? 5.695 -33.375 -18.75 1 87.69 84 TYR A C 1
ATOM 655 O O . TYR A 1 84 ? 6.312 -34 -17.891 1 87.69 84 TYR A O 1
ATOM 663 N N . PRO A 1 85 ? 6.098 -33.125 -20 1 83.88 85 PRO A N 1
ATOM 664 C CA . PRO A 1 85 ? 7.395 -33.719 -20.359 1 83.88 85 PRO A CA 1
ATOM 665 C C . PRO A 1 85 ? 8.508 -33.344 -19.391 1 83.88 85 PRO A C 1
ATOM 667 O O . PRO A 1 85 ? 8.57 -32.188 -18.938 1 83.88 85 PRO A O 1
ATOM 670 N N . GLU A 1 86 ? 9.32 -34.281 -19.203 1 83.81 86 GLU A N 1
ATOM 671 C CA . GLU A 1 86 ? 10.359 -34.125 -18.203 1 83.81 86 GLU A CA 1
ATOM 672 C C . GLU A 1 86 ? 11.453 -33.188 -18.656 1 83.81 86 GLU A C 1
ATOM 674 O O . GLU A 1 86 ? 11.836 -33.188 -19.828 1 83.81 86 GLU A O 1
ATOM 679 N N . ASP A 1 87 ? 11.805 -32.312 -17.891 1 92.56 87 ASP A N 1
ATOM 680 C CA . ASP A 1 87 ? 13.016 -31.484 -17.938 1 92.56 87 ASP A CA 1
ATOM 681 C C . ASP A 1 87 ? 13.898 -31.766 -16.719 1 92.56 87 ASP A C 1
ATOM 683 O O . ASP A 1 87 ? 13.523 -31.453 -15.586 1 92.56 87 ASP A O 1
ATOM 687 N N . PRO A 1 88 ? 15.023 -32.406 -16.969 1 93.88 88 PRO A N 1
ATOM 688 C CA . PRO A 1 88 ? 15.867 -32.781 -15.844 1 93.88 88 PRO A CA 1
ATOM 689 C C . PRO A 1 88 ? 16.312 -31.578 -15.008 1 93.88 88 PRO A C 1
ATOM 691 O O . PRO A 1 88 ? 16.797 -31.766 -13.891 1 93.88 88 PRO A O 1
ATOM 694 N N . SER A 1 89 ? 16.188 -30.438 -15.555 1 96.5 89 SER A N 1
ATOM 695 C CA . SER A 1 89 ? 16.625 -29.234 -14.844 1 96.5 89 SER A CA 1
ATOM 696 C C . SER A 1 89 ? 15.5 -28.656 -14.008 1 96.5 89 SER A C 1
ATOM 698 O O . SER A 1 89 ? 15.672 -27.609 -13.367 1 96.5 89 SER A O 1
ATOM 700 N N . ILE A 1 90 ? 14.375 -29.234 -13.977 1 97 90 ILE A N 1
ATOM 701 C CA . ILE A 1 90 ? 13.258 -28.828 -13.117 1 97 90 ILE A CA 1
ATOM 702 C C . ILE A 1 90 ? 13.055 -29.875 -12.023 1 97 90 ILE A C 1
ATOM 704 O O . ILE A 1 90 ? 12.906 -31.062 -12.305 1 97 90 ILE A O 1
ATOM 708 N N . SER A 1 91 ? 13.086 -29.453 -10.812 1 95.56 91 SER A N 1
ATOM 709 C CA . SER A 1 91 ? 12.75 -30.312 -9.688 1 95.56 91 SER A CA 1
ATOM 710 C C . SER A 1 91 ? 11.508 -29.828 -8.961 1 95.56 91 SER A C 1
ATOM 712 O O . SER A 1 91 ? 11.32 -28.609 -8.797 1 95.56 91 SER A O 1
ATOM 714 N N . TYR A 1 92 ? 10.609 -30.719 -8.641 1 94.5 92 TYR A N 1
ATOM 715 C CA . TYR A 1 92 ? 9.406 -30.422 -7.867 1 94.5 92 TYR A CA 1
ATOM 716 C C . TYR A 1 92 ? 9.484 -31.047 -6.48 1 94.5 92 TYR A C 1
ATOM 718 O O . TYR A 1 92 ? 9.805 -32.219 -6.336 1 94.5 92 TYR A O 1
ATOM 726 N N . CYS A 1 93 ? 9.195 -30.25 -5.457 1 92.44 93 CYS A N 1
ATOM 727 C CA . CYS A 1 93 ? 9.25 -30.734 -4.078 1 92.44 93 CYS A CA 1
ATOM 728 C C . CYS A 1 93 ? 7.996 -30.328 -3.311 1 92.44 93 CYS A C 1
ATOM 730 O O . CYS A 1 93 ? 7.539 -29.188 -3.418 1 92.44 93 CYS A O 1
ATOM 732 N N . LYS A 1 94 ? 7.418 -31.312 -2.539 1 92.44 94 LYS A N 1
ATOM 733 C CA . LYS A 1 94 ? 6.297 -30.984 -1.665 1 92.44 94 LYS A CA 1
ATOM 734 C C . LYS A 1 94 ? 6.766 -30.25 -0.419 1 92.44 94 LYS A C 1
ATOM 736 O O . LYS A 1 94 ? 7.656 -30.719 0.294 1 92.44 94 LYS A O 1
ATOM 741 N N . ALA A 1 95 ? 6.242 -29.016 -0.266 1 87.44 95 ALA A N 1
ATOM 742 C CA . ALA A 1 95 ? 6.648 -28.219 0.89 1 87.44 95 ALA A CA 1
ATOM 743 C C . ALA A 1 95 ? 5.527 -27.281 1.332 1 87.44 95 ALA A C 1
ATOM 745 O O . ALA A 1 95 ? 4.758 -26.781 0.503 1 87.44 95 ALA A O 1
ATOM 746 N N . ASP A 1 96 ? 5.496 -27.109 2.652 1 86.38 96 ASP A N 1
ATOM 747 C CA . ASP A 1 96 ? 4.645 -26.094 3.266 1 86.38 96 ASP A CA 1
ATOM 748 C C . ASP A 1 96 ? 5.398 -24.781 3.439 1 86.38 96 ASP A C 1
ATOM 750 O O . ASP A 1 96 ? 6.418 -24.734 4.133 1 86.38 96 ASP A O 1
ATOM 754 N N . LEU A 1 97 ? 4.84 -23.75 2.863 1 81.31 97 LEU A N 1
ATOM 755 C CA . LEU A 1 97 ? 5.527 -22.469 2.883 1 81.31 97 LEU A CA 1
ATOM 756 C C . LEU A 1 97 ? 5.684 -21.953 4.312 1 81.31 97 LEU A C 1
ATOM 758 O O . LEU A 1 97 ? 6.598 -21.172 4.602 1 81.31 97 LEU A O 1
ATOM 762 N N . GLU A 1 98 ? 4.793 -22.344 5.211 1 78.31 98 GLU A N 1
ATOM 763 C CA . GLU A 1 98 ? 4.859 -21.891 6.602 1 78.31 98 GLU A CA 1
ATOM 764 C C . GLU A 1 98 ? 6.094 -22.453 7.301 1 78.31 98 GLU A C 1
ATOM 766 O O . GLU A 1 98 ? 6.586 -21.875 8.266 1 78.31 98 GLU A O 1
ATOM 771 N N . THR A 1 99 ? 6.508 -23.547 6.746 1 73.56 99 THR A N 1
ATOM 772 C CA . THR A 1 99 ? 7.617 -24.219 7.422 1 73.56 99 THR A CA 1
ATOM 773 C C . THR A 1 99 ? 8.797 -24.391 6.469 1 73.56 99 THR A C 1
ATOM 775 O O . THR A 1 99 ? 9.734 -25.125 6.773 1 73.56 99 THR A O 1
ATOM 778 N N . LEU A 1 100 ? 8.609 -23.719 5.324 1 72.44 100 LEU A N 1
ATOM 779 C CA . LEU A 1 100 ? 9.594 -23.938 4.273 1 72.44 100 LEU A CA 1
ATOM 780 C C . LEU A 1 100 ? 10.977 -23.453 4.707 1 72.44 100 LEU A C 1
ATOM 782 O O . LEU A 1 100 ? 11.109 -22.344 5.207 1 72.44 100 LEU A O 1
ATOM 786 N N . GLN A 1 101 ? 11.906 -24.406 4.723 1 66.38 101 GLN A N 1
ATOM 787 C CA . GLN A 1 101 ? 13.328 -24.094 4.719 1 66.38 101 GLN A CA 1
ATOM 788 C C . GLN A 1 101 ? 13.945 -24.344 3.344 1 66.38 101 GLN A C 1
ATOM 790 O O . GLN A 1 101 ? 13.961 -25.469 2.859 1 66.38 101 GLN A O 1
ATOM 795 N N . ILE A 1 102 ? 14.164 -23.25 2.527 1 59.75 102 ILE A N 1
ATOM 796 C CA . ILE A 1 102 ? 14.688 -23.422 1.175 1 59.75 102 ILE A CA 1
ATOM 797 C C . ILE A 1 102 ? 15.945 -24.281 1.212 1 59.75 102 ILE A C 1
ATOM 799 O O . ILE A 1 102 ? 16.109 -25.203 0.407 1 59.75 102 ILE A O 1
ATOM 803 N N . SER A 1 103 ? 16.891 -23.875 2.137 1 57.09 103 SER A N 1
ATOM 804 C CA . SER A 1 103 ? 18.016 -24.719 2.521 1 57.09 103 SER A CA 1
ATOM 805 C C . SER A 1 103 ? 18.141 -24.828 4.039 1 57.09 103 SER A C 1
ATOM 807 O O . SER A 1 103 ? 17.469 -24.078 4.77 1 57.09 103 SER A O 1
ATOM 809 N N . SER A 1 104 ? 18.547 -25.891 4.613 1 49.97 104 SER A N 1
ATOM 810 C CA . SER A 1 104 ? 18.578 -26.266 6.027 1 49.97 104 SER A CA 1
ATOM 811 C C . SER A 1 104 ? 18.766 -25.031 6.91 1 49.97 104 SER A C 1
ATOM 813 O O . SER A 1 104 ? 18.328 -25.016 8.062 1 49.97 104 SER A O 1
ATOM 815 N N . ASN A 1 105 ? 19.219 -23.969 6.363 1 48.34 105 ASN A N 1
ATOM 816 C CA . ASN A 1 105 ? 19.5 -22.875 7.285 1 48.34 105 ASN A CA 1
ATOM 817 C C . ASN A 1 105 ? 19.25 -21.516 6.637 1 48.34 105 ASN A C 1
ATOM 819 O O . ASN A 1 105 ? 19.703 -20.484 7.137 1 48.34 105 ASN A O 1
ATOM 823 N N . GLU A 1 106 ? 18.375 -21.75 5.562 1 66.56 106 GLU A N 1
ATOM 824 C CA . GLU A 1 106 ? 18.391 -20.453 4.902 1 66.56 106 GLU A CA 1
ATOM 825 C C . GLU A 1 106 ? 16.984 -19.906 4.727 1 66.56 106 GLU A C 1
ATOM 827 O O . GLU A 1 106 ? 16.047 -20.641 4.414 1 66.56 106 GLU A O 1
ATOM 832 N N . SER A 1 107 ? 16.828 -18.672 5.238 1 79 107 SER A N 1
ATOM 833 C CA . SER A 1 107 ? 15.656 -17.875 4.902 1 79 107 SER A CA 1
ATOM 834 C C . SER A 1 107 ? 15.641 -17.5 3.424 1 79 107 SER A C 1
ATOM 836 O O . SER A 1 107 ? 16.625 -17.734 2.713 1 79 107 SER A O 1
ATOM 838 N N . LEU A 1 108 ? 14.438 -17.219 2.914 1 85.19 108 LEU A N 1
ATOM 839 C CA . LEU A 1 108 ? 14.312 -16.75 1.534 1 85.19 108 LEU A CA 1
ATOM 840 C C . LEU A 1 108 ? 15.359 -15.695 1.214 1 85.19 108 LEU A C 1
ATOM 842 O O . LEU A 1 108 ? 16.016 -15.766 0.177 1 85.19 108 LEU A O 1
ATOM 846 N N . TYR A 1 109 ? 15.547 -14.828 2.127 1 89.88 109 TYR A N 1
ATOM 847 C CA . TYR A 1 109 ? 16.516 -13.75 1.906 1 89.88 109 TYR A CA 1
ATOM 848 C C . TYR A 1 109 ? 17.938 -14.305 1.812 1 89.88 109 TYR A C 1
ATOM 850 O O . TYR A 1 109 ? 18.672 -13.953 0.896 1 89.88 109 TYR A O 1
ATOM 858 N N . THR A 1 110 ? 18.266 -15.188 2.723 1 88.5 110 THR A N 1
ATOM 859 C CA . THR A 1 110 ? 19.625 -15.711 2.766 1 88.5 110 THR A CA 1
ATOM 860 C C . THR A 1 110 ? 19.891 -16.625 1.569 1 88.5 110 THR A C 1
ATOM 862 O O . THR A 1 110 ? 21.047 -16.75 1.124 1 88.5 110 THR A O 1
ATOM 865 N N . SER A 1 111 ? 18.844 -17.203 1.06 1 88.25 111 SER A N 1
ATOM 866 C CA . SER A 1 111 ? 18.984 -18.125 -0.061 1 88.25 111 SER A CA 1
ATOM 867 C C . SER A 1 111 ? 19.156 -17.375 -1.377 1 88.25 111 SER A C 1
ATOM 869 O O . SER A 1 111 ? 19.641 -17.938 -2.363 1 88.25 111 SER A O 1
ATOM 871 N N . LEU A 1 112 ? 18.781 -16.172 -1.434 1 91.88 112 LEU A N 1
ATOM 872 C CA . LEU A 1 112 ? 18.891 -15.367 -2.645 1 91.88 112 LEU A CA 1
ATOM 873 C C . LEU A 1 112 ? 20.312 -14.852 -2.828 1 91.88 112 LEU A C 1
ATOM 875 O O . LEU A 1 112 ? 20.969 -14.453 -1.858 1 91.88 112 LEU A O 1
ATOM 879 N N . LYS A 1 113 ? 20.75 -14.914 -4.035 1 91.62 113 LYS A N 1
ATOM 880 C CA . LYS A 1 113 ? 22.031 -14.305 -4.359 1 91.62 113 LYS A CA 1
ATOM 881 C C . LYS A 1 113 ? 21.953 -12.781 -4.293 1 91.62 113 LYS A C 1
ATOM 883 O O . LYS A 1 113 ? 20.875 -12.203 -4.426 1 91.62 113 LYS A O 1
ATOM 888 N N . THR A 1 114 ? 23.141 -12.203 -4.102 1 93.06 114 THR A N 1
ATOM 889 C CA . THR A 1 114 ? 23.203 -10.75 -4.176 1 93.06 114 THR A CA 1
ATOM 890 C C . THR A 1 114 ? 22.625 -10.25 -5.504 1 93.06 114 THR A C 1
ATOM 892 O O . THR A 1 114 ? 22.938 -10.797 -6.562 1 93.06 114 THR A O 1
ATOM 895 N N . GLY A 1 115 ? 21.75 -9.312 -5.395 1 94 115 GLY A N 1
ATOM 896 C CA . GLY A 1 115 ? 21.109 -8.812 -6.59 1 94 115 GLY A CA 1
ATOM 897 C C . GLY A 1 115 ? 19.891 -9.625 -6.988 1 94 115 GLY A C 1
ATOM 898 O O . GLY A 1 115 ? 19.156 -9.25 -7.914 1 94 115 GLY A O 1
ATOM 899 N N . GLY A 1 116 ? 19.734 -10.742 -6.301 1 95.81 116 GLY A N 1
ATOM 900 C CA . GLY A 1 116 ? 18.562 -11.578 -6.562 1 95.81 116 GLY A CA 1
ATOM 901 C C . GLY A 1 116 ? 17.25 -10.891 -6.223 1 95.81 116 GLY A C 1
ATOM 902 O O . GLY A 1 116 ? 17.234 -9.898 -5.5 1 95.81 116 GLY A O 1
ATOM 903 N N . VAL A 1 117 ? 16.156 -11.422 -6.82 1 96.88 117 VAL A N 1
ATOM 904 C CA . VAL A 1 117 ? 14.867 -10.758 -6.652 1 96.88 117 VAL A CA 1
ATOM 905 C C . VAL A 1 117 ? 13.852 -11.734 -6.074 1 96.88 117 VAL A C 1
ATOM 907 O O . VAL A 1 117 ? 13.922 -12.938 -6.332 1 96.88 117 VAL A O 1
ATOM 910 N N . PHE A 1 118 ? 13.078 -11.219 -5.199 1 97 118 PHE A N 1
ATOM 911 C CA . PHE A 1 118 ? 11.898 -11.898 -4.672 1 97 118 PHE A CA 1
ATOM 912 C C . PHE A 1 118 ? 10.625 -11.195 -5.109 1 97 118 PHE A C 1
ATOM 914 O O . PHE A 1 118 ? 10.414 -10.023 -4.785 1 97 118 PHE A O 1
ATOM 921 N N . ILE A 1 119 ? 9.781 -11.883 -5.938 1 98.06 119 ILE A N 1
ATOM 922 C CA . ILE A 1 119 ? 8.523 -11.344 -6.445 1 98.06 119 ILE A CA 1
ATOM 923 C C . ILE A 1 119 ? 7.359 -12.188 -5.926 1 98.06 119 ILE A C 1
ATOM 925 O O . ILE A 1 119 ? 7.402 -13.422 -5.98 1 98.06 119 ILE A O 1
ATOM 929 N N . PHE A 1 120 ? 6.332 -11.539 -5.414 1 97.06 120 PHE A N 1
ATOM 930 C CA . PHE A 1 120 ? 5.188 -12.328 -4.977 1 97.06 120 PHE A CA 1
ATOM 931 C C . PHE A 1 120 ? 3.883 -11.602 -5.289 1 97.06 120 PHE A C 1
ATOM 933 O O . PHE A 1 120 ? 3.881 -10.391 -5.523 1 97.06 120 PHE A O 1
ATOM 940 N N . SER A 1 121 ? 2.879 -12.328 -5.395 1 96.88 121 SER A N 1
ATOM 941 C CA . SER A 1 121 ? 1.501 -11.891 -5.59 1 96.88 121 SER A CA 1
ATOM 942 C C . SER A 1 121 ? 0.577 -12.477 -4.527 1 96.88 121 SER A C 1
ATOM 944 O O . SER A 1 121 ? 0.622 -13.672 -4.25 1 96.88 121 SER A O 1
ATOM 946 N N . VAL A 1 122 ? -0.199 -11.617 -3.906 1 96.44 122 VAL A N 1
ATOM 947 C CA . VAL A 1 122 ? -1.191 -12.047 -2.928 1 96.44 122 VAL A CA 1
ATOM 948 C C . VAL A 1 122 ? -2.543 -11.414 -3.25 1 96.44 122 VAL A C 1
ATOM 950 O O . VAL A 1 122 ? -2.619 -10.453 -4.023 1 96.44 122 VAL A O 1
ATOM 953 N N . GLU A 1 123 ? -3.584 -12.055 -2.725 1 96.25 123 GLU A N 1
ATOM 954 C CA . GLU A 1 123 ? -4.852 -11.336 -2.773 1 96.25 123 GLU A CA 1
ATOM 955 C C . GLU A 1 123 ? -4.73 -9.969 -2.105 1 96.25 123 GLU A C 1
ATOM 957 O O . GLU A 1 123 ? -4.09 -9.836 -1.059 1 96.25 123 GLU A O 1
ATOM 962 N N . HIS A 1 124 ? -5.258 -8.945 -2.732 1 98.19 124 HIS A N 1
ATOM 963 C CA . HIS A 1 124 ? -5.133 -7.59 -2.211 1 98.19 124 HIS A CA 1
ATOM 964 C C . HIS A 1 124 ? -5.789 -7.465 -0.841 1 98.19 124 HIS A C 1
ATOM 966 O O . HIS A 1 124 ? -6.879 -8 -0.618 1 98.19 124 HIS A O 1
ATOM 972 N N . PRO A 1 125 ? -5.223 -6.68 0.059 1 98.31 125 PRO A N 1
ATOM 973 C CA . PRO A 1 125 ? -5.812 -6.516 1.39 1 98.31 125 PRO A CA 1
ATOM 974 C C . PRO A 1 125 ? -7.223 -5.934 1.342 1 98.31 125 PRO A C 1
ATOM 976 O O . PRO A 1 125 ? -8.055 -6.254 2.195 1 98.31 125 PRO A O 1
ATOM 979 N N . ILE A 1 126 ? -7.523 -5.121 0.365 1 98.19 126 ILE A N 1
ATOM 980 C CA . ILE A 1 126 ? -8.875 -4.609 0.172 1 98.19 126 ILE A CA 1
ATOM 981 C C . ILE A 1 126 ? -9.836 -5.773 -0.063 1 98.19 126 ILE A C 1
ATOM 983 O O . ILE A 1 126 ? -10.984 -5.738 0.387 1 98.19 126 ILE A O 1
ATOM 987 N N . TRP A 1 127 ? -9.375 -6.77 -0.747 1 96.19 127 TRP A N 1
ATOM 988 C CA . TRP A 1 127 ? -10.172 -7.945 -1.078 1 96.19 127 TRP A CA 1
ATOM 989 C C . TRP A 1 127 ? -10.344 -8.852 0.139 1 96.19 127 TRP A C 1
ATOM 991 O O . TRP A 1 127 ? -11.445 -9.32 0.424 1 96.19 127 TRP A O 1
ATOM 1001 N N . THR A 1 128 ? -9.375 -9.047 0.931 1 96.44 128 THR A N 1
ATOM 1002 C CA . THR A 1 128 ? -9.391 -10.039 1.997 1 96.44 128 THR A CA 1
ATOM 1003 C C . THR A 1 128 ? -9.969 -9.445 3.281 1 96.44 128 THR A C 1
ATOM 1005 O O . THR A 1 128 ? -10.375 -10.188 4.18 1 96.44 128 THR A O 1
ATOM 1008 N N . ALA A 1 129 ? -10.039 -8.203 3.428 1 97.75 129 ALA A N 1
ATOM 1009 C CA . ALA A 1 129 ? -10.312 -7.531 4.699 1 97.75 129 ALA A CA 1
ATOM 1010 C C . ALA A 1 129 ? -11.766 -7.742 5.129 1 97.75 129 ALA A C 1
ATOM 1012 O O . ALA A 1 129 ? -12.031 -8.094 6.277 1 97.75 129 ALA A O 1
ATOM 1013 N N . PRO A 1 130 ? -12.734 -7.617 4.223 1 96.38 130 PRO A N 1
ATOM 1014 C CA . PRO A 1 130 ? -14.117 -7.547 4.691 1 96.38 130 PRO A CA 1
ATOM 1015 C C . PRO A 1 130 ? -14.586 -8.844 5.348 1 96.38 130 PRO A C 1
ATOM 1017 O O . PRO A 1 130 ? -14.203 -9.93 4.91 1 96.38 130 PRO A O 1
ATOM 1020 N N . ARG A 1 131 ? -15.438 -8.711 6.277 1 92.06 131 ARG A N 1
ATOM 1021 C CA . ARG A 1 131 ? -16.141 -9.836 6.891 1 92.06 131 ARG A CA 1
ATOM 1022 C C . ARG A 1 131 ? -17.031 -10.547 5.883 1 92.06 131 ARG A C 1
ATOM 1024 O O . ARG A 1 131 ? -17.125 -11.773 5.879 1 92.06 131 ARG A O 1
ATOM 1031 N N . SER A 1 132 ? -17.625 -9.789 5.094 1 90.81 132 SER A N 1
ATOM 1032 C CA . SER A 1 132 ? -18.531 -10.273 4.051 1 90.81 132 SER A CA 1
ATOM 1033 C C . SER A 1 132 ? -18.062 -9.828 2.668 1 90.81 132 SER A C 1
ATOM 1035 O O . SER A 1 132 ? -18.562 -8.844 2.127 1 90.81 132 SER A O 1
ATOM 1037 N N . PRO A 1 133 ? -17.188 -10.602 2.082 1 91.69 133 PRO A N 1
ATOM 1038 C CA . PRO A 1 133 ? -16.562 -10.18 0.826 1 91.69 133 PRO A CA 1
ATOM 1039 C C . PRO A 1 133 ? -17.453 -10.406 -0.387 1 91.69 133 PRO A C 1
ATOM 1041 O O . PRO A 1 133 ? -17.156 -11.242 -1.243 1 91.69 133 PRO A O 1
ATOM 1044 N N . ASP A 1 134 ? -18.469 -9.664 -0.488 1 93.12 134 ASP A N 1
ATOM 1045 C CA . ASP A 1 134 ? -19.375 -9.664 -1.635 1 93.12 134 ASP A CA 1
ATOM 1046 C C . ASP A 1 134 ? -19.906 -8.258 -1.92 1 93.12 134 ASP A C 1
ATOM 1048 O O . ASP A 1 134 ? -20.203 -7.504 -0.994 1 93.12 134 ASP A O 1
ATOM 1052 N N . TRP A 1 135 ? -20.062 -7.984 -3.191 1 95.94 135 TRP A N 1
ATOM 1053 C CA . TRP A 1 135 ? -20.547 -6.672 -3.602 1 95.94 135 TRP A CA 1
ATOM 1054 C C . TRP A 1 135 ? -21.938 -6.41 -3.035 1 95.94 135 TRP A C 1
ATOM 1056 O O . TRP A 1 135 ? -22.781 -7.312 -2.994 1 95.94 135 TRP A O 1
ATOM 1066 N N . ILE A 1 136 ? -22.188 -5.191 -2.625 1 96.69 136 ILE A N 1
ATOM 1067 C CA . ILE A 1 136 ? -23.516 -4.762 -2.203 1 96.69 136 ILE A CA 1
ATOM 1068 C C . ILE A 1 136 ? -23.922 -3.502 -2.967 1 96.69 136 ILE A C 1
ATOM 1070 O O . ILE A 1 136 ? -23.109 -2.922 -3.691 1 96.69 136 ILE A O 1
ATOM 1074 N N . LYS A 1 137 ? -25.172 -3.17 -2.877 1 96 137 LYS A N 1
ATOM 1075 C CA . LYS A 1 137 ? -25.672 -1.973 -3.543 1 96 137 LYS A CA 1
ATOM 1076 C C . LYS A 1 137 ? -25.688 -0.779 -2.592 1 96 137 LYS A C 1
ATOM 1078 O O . LYS A 1 137 ? -26.047 -0.917 -1.418 1 96 137 LYS A O 1
ATOM 1083 N N . ASP A 1 138 ? -25.203 0.342 -3.053 1 93.75 138 ASP A N 1
ATOM 1084 C CA . ASP A 1 138 ? -25.359 1.562 -2.266 1 93.75 138 ASP A CA 1
ATOM 1085 C C . ASP A 1 138 ? -26.734 2.189 -2.479 1 93.75 138 ASP A C 1
ATOM 1087 O O . ASP A 1 138 ? -27.609 1.568 -3.072 1 93.75 138 ASP A O 1
ATOM 1091 N N . ALA A 1 139 ? -26.938 3.387 -1.92 1 90.94 139 ALA A N 1
ATOM 1092 C CA . ALA A 1 139 ? -28.234 4.043 -1.949 1 90.94 139 ALA A CA 1
ATOM 1093 C C . ALA A 1 139 ? -28.672 4.332 -3.383 1 90.94 139 ALA A C 1
ATOM 1095 O O . ALA A 1 139 ? -29.875 4.395 -3.672 1 90.94 139 ALA A O 1
ATOM 1096 N N . GLU A 1 140 ? -27.766 4.484 -4.281 1 93.12 140 GLU A N 1
ATOM 1097 C CA . GLU A 1 140 ? -28.047 4.793 -5.68 1 93.12 140 GLU A CA 1
ATOM 1098 C C . GLU A 1 140 ? -28.156 3.521 -6.512 1 93.12 140 GLU A C 1
ATOM 1100 O O . GLU A 1 140 ? -28.359 3.584 -7.727 1 93.12 140 GLU A O 1
ATOM 1105 N N . GLY A 1 141 ? -27.984 2.383 -5.918 1 93.75 141 GLY A N 1
ATOM 1106 C CA . GLY A 1 141 ? -28.109 1.112 -6.613 1 93.75 141 GLY A CA 1
ATOM 1107 C C . GLY A 1 141 ? -26.828 0.683 -7.309 1 93.75 141 GLY A C 1
ATOM 1108 O O . GLY A 1 141 ? -26.844 -0.214 -8.156 1 93.75 141 GLY A O 1
ATOM 1109 N N . ARG A 1 142 ? -25.828 1.344 -6.98 1 94.69 142 ARG A N 1
ATOM 1110 C CA . ARG A 1 142 ? -24.547 1.014 -7.598 1 94.69 142 ARG A CA 1
ATOM 1111 C C . ARG A 1 142 ? -23.797 -0.011 -6.762 1 94.69 142 ARG A C 1
ATOM 1113 O O . ARG A 1 142 ? -23.906 -0.03 -5.535 1 94.69 142 ARG A O 1
ATOM 1120 N N . ASP A 1 143 ? -23 -0.821 -7.453 1 96.12 143 ASP A N 1
ATOM 1121 C CA . ASP A 1 143 ? -22.172 -1.818 -6.773 1 96.12 143 ASP A CA 1
ATOM 1122 C C . ASP A 1 143 ? -21.031 -1.159 -6.012 1 96.12 143 ASP A C 1
ATOM 1124 O O . ASP A 1 143 ? -20.297 -0.329 -6.57 1 96.12 143 ASP A O 1
ATOM 1128 N N . VAL A 1 144 ? -20.891 -1.519 -4.754 1 97.56 144 VAL A N 1
ATOM 1129 C CA . VAL A 1 144 ? -19.766 -1.084 -3.93 1 97.56 144 VAL A CA 1
ATOM 1130 C C . VAL A 1 144 ? -19.219 -2.268 -3.135 1 97.56 144 VAL A C 1
ATOM 1132 O O . VAL A 1 144 ? -19.938 -3.242 -2.891 1 97.56 144 VAL A O 1
ATOM 1135 N N . TRP A 1 145 ? -17.969 -2.258 -2.936 1 97.81 145 TRP A N 1
ATOM 1136 C CA . TRP A 1 145 ? -17.297 -3.254 -2.096 1 97.81 145 TRP A CA 1
ATOM 1137 C C . TRP A 1 145 ? -17.438 -2.893 -0.619 1 97.81 145 TRP A C 1
ATOM 1139 O O . TRP A 1 145 ? -17.016 -1.808 -0.202 1 97.81 145 TRP A O 1
ATOM 1149 N N . PRO A 1 146 ? -18.062 -3.719 0.22 1 97.62 146 PRO A N 1
ATOM 1150 C CA . PRO A 1 146 ? -18.328 -3.385 1.62 1 97.62 146 PRO A CA 1
ATOM 1151 C C . PRO A 1 146 ? -17.109 -3.561 2.516 1 97.62 146 PRO A C 1
ATOM 1153 O O . PRO A 1 146 ? -17.031 -4.52 3.287 1 97.62 146 PRO A O 1
ATOM 1156 N N . LEU A 1 147 ? -16.25 -2.629 2.459 1 98.06 147 LEU A N 1
ATOM 1157 C CA . LEU A 1 147 ? -14.977 -2.746 3.17 1 98.06 147 LEU A CA 1
ATOM 1158 C C . LEU A 1 147 ? -15.164 -2.52 4.664 1 98.06 147 LEU A C 1
ATOM 1160 O O . LEU A 1 147 ? -15.805 -1.545 5.074 1 98.06 147 LEU A O 1
ATOM 1164 N N . ASP A 1 148 ? -14.664 -3.398 5.414 1 97.5 148 ASP A N 1
ATOM 1165 C CA . ASP A 1 148 ? -14.508 -3.27 6.859 1 97.5 148 ASP A CA 1
ATOM 1166 C C . ASP A 1 148 ? -13.352 -4.129 7.367 1 97.5 148 ASP A C 1
ATOM 1168 O O . ASP A 1 148 ? -12.836 -4.977 6.637 1 97.5 148 ASP A O 1
ATOM 1172 N N . GLY A 1 149 ? -12.859 -3.826 8.57 1 97.25 149 GLY A N 1
ATOM 1173 C CA . GLY A 1 149 ? -11.883 -4.656 9.266 1 97.25 149 GLY A CA 1
ATOM 1174 C C . GLY A 1 149 ? -10.508 -4.609 8.625 1 97.25 149 GLY A C 1
ATOM 1175 O O . GLY A 1 149 ? -9.734 -5.562 8.742 1 97.25 149 GLY A O 1
ATOM 1176 N N . TYR A 1 150 ? -10.219 -3.543 7.926 1 98.44 150 TYR A N 1
ATOM 1177 C CA . TYR A 1 150 ? -8.977 -3.492 7.156 1 98.44 150 TYR A CA 1
ATOM 1178 C C . TYR A 1 150 ? -7.766 -3.668 8.062 1 98.44 150 TYR A C 1
ATOM 1180 O O . TYR A 1 150 ? -6.812 -4.363 7.703 1 98.44 150 TYR A O 1
ATOM 1188 N N . LEU A 1 151 ? -7.777 -3.076 9.25 1 98.12 151 LEU A N 1
ATOM 1189 C CA . LEU A 1 151 ? -6.598 -3.129 10.109 1 98.12 151 LEU A CA 1
ATOM 1190 C C . LEU A 1 151 ? -6.715 -4.258 11.125 1 98.12 151 LEU A C 1
ATOM 1192 O O . LEU A 1 151 ? -5.867 -4.391 12.008 1 98.12 151 LEU A O 1
ATOM 1196 N N . PHE A 1 152 ? -7.734 -5.055 11.086 1 97.5 152 PHE A N 1
ATOM 1197 C CA . PHE A 1 152 ? -7.875 -6.262 11.891 1 97.5 152 PHE A CA 1
ATOM 1198 C C . PHE A 1 152 ? -7.352 -7.477 11.141 1 97.5 152 PHE A C 1
ATOM 1200 O O . PHE A 1 152 ? -8.125 -8.195 10.5 1 97.5 152 PHE A O 1
ATOM 1207 N N . GLU A 1 153 ? -6.066 -7.711 11.344 1 97.56 153 GLU A N 1
ATOM 1208 C CA . GLU A 1 153 ? -5.418 -8.797 10.602 1 97.56 153 GLU A CA 1
ATOM 1209 C C . GLU A 1 153 ? -5.734 -10.148 11.227 1 97.56 153 GLU A C 1
ATOM 1211 O O . GLU A 1 153 ? -6.113 -10.234 12.398 1 97.56 153 GLU A O 1
ATOM 1216 N N . GLY A 1 154 ? -5.586 -11.18 10.367 1 95.81 154 GLY A N 1
ATOM 1217 C CA . GLY A 1 154 ? -5.84 -12.539 10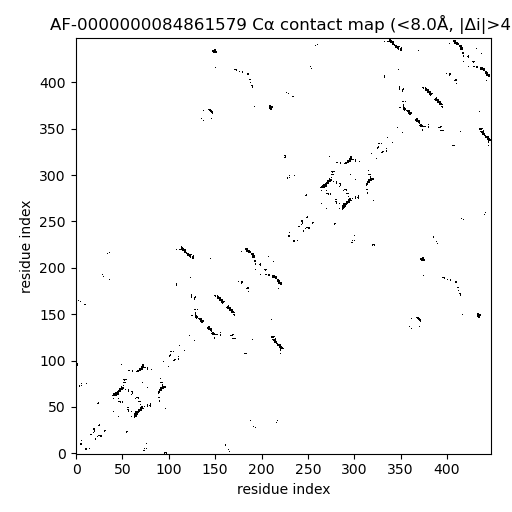.828 1 95.81 154 GLY A CA 1
ATOM 1218 C C . GLY A 1 154 ? -6.633 -13.367 9.836 1 95.81 154 GLY A C 1
ATOM 1219 O O . GLY A 1 154 ? -6.773 -12.984 8.672 1 95.81 154 GLY A O 1
ATOM 1220 N N . PRO A 1 155 ? -7.051 -14.531 10.234 1 93.94 155 PRO A N 1
ATOM 1221 C CA . PRO A 1 155 ? -7.762 -15.438 9.336 1 93.94 155 PRO A CA 1
ATOM 1222 C C . PRO A 1 155 ? -9.117 -14.891 8.898 1 93.94 155 PRO A C 1
ATOM 1224 O O . PRO A 1 155 ? -9.781 -14.188 9.664 1 93.94 155 PRO A O 1
ATOM 1227 N N . ARG A 1 156 ? -9.438 -15.062 7.648 1 92.44 156 ARG A N 1
ATOM 1228 C CA . ARG A 1 156 ? -10.758 -14.859 7.059 1 92.44 156 ARG A CA 1
ATOM 1229 C C . ARG A 1 156 ? -11.312 -16.172 6.504 1 92.44 156 ARG A C 1
ATOM 1231 O O . ARG A 1 156 ? -10.625 -16.875 5.77 1 92.44 156 ARG A O 1
ATOM 1238 N N . THR A 1 157 ? -12.414 -16.5 6.926 1 87.56 157 THR A N 1
ATOM 1239 C CA . THR A 1 157 ? -13.062 -17.688 6.383 1 87.56 157 THR A CA 1
ATOM 1240 C C . THR A 1 157 ? -14.086 -17.312 5.32 1 87.56 157 THR A C 1
ATOM 1242 O O . THR A 1 157 ? -14.992 -16.516 5.574 1 87.56 157 THR A O 1
ATOM 1245 N N . THR A 1 158 ? -13.867 -17.797 4.121 1 81.69 158 THR A N 1
ATOM 1246 C CA . THR A 1 158 ? -14.758 -17.484 3.008 1 81.69 158 THR A CA 1
ATOM 1247 C C . THR A 1 158 ? -15.117 -18.75 2.232 1 81.69 158 THR A C 1
ATOM 1249 O O . THR A 1 158 ? -14.469 -19.797 2.387 1 81.69 158 THR A O 1
ATOM 1252 N N . ASP A 1 159 ? -16.203 -18.641 1.519 1 77.44 159 ASP A N 1
ATOM 1253 C CA . ASP A 1 159 ? -16.562 -19.688 0.572 1 77.44 159 ASP A CA 1
ATOM 1254 C C . ASP A 1 159 ? -15.969 -19.422 -0.806 1 77.44 159 ASP A C 1
ATOM 1256 O O . ASP A 1 159 ? -16.203 -18.359 -1.394 1 77.44 159 ASP A O 1
ATOM 1260 N N . TRP A 1 160 ? -14.984 -20.141 -1.326 1 70.94 160 TRP A N 1
ATOM 1261 C CA . TRP A 1 160 ? -14.312 -20 -2.615 1 70.94 160 TRP A CA 1
ATOM 1262 C C . TRP A 1 160 ? -14.016 -21.375 -3.211 1 70.94 160 TRP A C 1
ATOM 1264 O O . TRP A 1 160 ? -13.062 -22.047 -2.799 1 70.94 160 TRP A O 1
ATOM 1274 N N . LEU A 1 161 ? -14.625 -21.766 -4.273 1 69.25 161 LEU A N 1
ATOM 1275 C CA . LEU A 1 161 ? -14.523 -23.094 -4.883 1 69.25 161 LEU A CA 1
ATOM 1276 C C . LEU A 1 161 ? -14.922 -24.172 -3.891 1 69.25 161 LEU A C 1
ATOM 1278 O O . LEU A 1 161 ? -15.422 -25.234 -4.289 1 69.25 161 LEU A O 1
ATOM 1282 N N . ALA A 1 162 ? -14.648 -23.984 -2.518 1 72.56 162 ALA A N 1
ATOM 1283 C CA . ALA A 1 162 ? -15.086 -24.844 -1.422 1 72.56 162 ALA A CA 1
ATOM 1284 C C . ALA A 1 162 ? -15.594 -24.016 -0.243 1 72.56 162 ALA A C 1
ATOM 1286 O O . ALA A 1 162 ? -15.281 -22.828 -0.132 1 72.56 162 ALA A O 1
ATOM 1287 N N . LYS A 1 163 ? -16.375 -24.688 0.508 1 79.38 163 LYS A N 1
ATOM 1288 C CA . LYS A 1 163 ? -16.875 -24.016 1.706 1 79.38 163 LYS A CA 1
ATOM 1289 C C . LYS A 1 163 ? -15.789 -23.938 2.779 1 79.38 163 LYS A C 1
ATOM 1291 O O . LYS A 1 163 ? -15.039 -24.891 2.98 1 79.38 163 LYS A O 1
ATOM 1296 N N . GLY A 1 164 ? -15.688 -22.766 3.422 1 80.25 164 GLY A N 1
ATOM 1297 C CA . GLY A 1 164 ? -14.891 -22.641 4.625 1 80.25 164 GLY A CA 1
ATOM 1298 C C . GLY A 1 164 ? -13.406 -22.484 4.344 1 80.25 164 GLY A C 1
ATOM 1299 O O . GLY A 1 164 ? -12.562 -22.953 5.109 1 80.25 164 GLY A O 1
ATOM 1300 N N . VAL A 1 165 ? -13.008 -21.938 3.215 1 82.31 165 VAL A N 1
ATOM 1301 C CA . VAL A 1 165 ? -11.609 -21.688 2.898 1 82.31 165 VAL A CA 1
ATOM 1302 C C . VAL A 1 165 ? -11.055 -20.609 3.828 1 82.31 165 VAL A C 1
ATOM 1304 O O . VAL A 1 165 ? -11.648 -19.531 3.977 1 82.31 165 VAL A O 1
ATOM 1307 N N . VAL A 1 166 ? -9.969 -20.969 4.465 1 87.38 166 VAL A N 1
ATOM 1308 C CA . VAL A 1 166 ? -9.359 -20.016 5.391 1 87.38 166 VAL A CA 1
ATOM 1309 C C . VAL A 1 166 ? -8.25 -19.234 4.676 1 87.38 166 VAL A C 1
ATOM 1311 O O . VAL A 1 166 ? -7.277 -19.828 4.203 1 87.38 166 VAL A O 1
ATOM 1314 N N . LYS A 1 167 ? -8.469 -18.016 4.633 1 89.31 167 LYS A N 1
ATOM 1315 C CA . LYS A 1 167 ? -7.48 -17.078 4.098 1 89.31 167 LYS A CA 1
ATOM 1316 C C . LYS A 1 167 ? -6.828 -16.266 5.211 1 89.31 167 LYS A C 1
ATOM 1318 O O . LYS A 1 167 ? -7.242 -16.344 6.371 1 89.31 167 LYS A O 1
ATOM 1323 N N . GLN A 1 168 ? -5.742 -15.656 4.863 1 91.88 168 GLN A N 1
ATOM 1324 C CA . GLN A 1 168 ? -5.062 -14.781 5.809 1 91.88 168 GLN A CA 1
ATOM 1325 C C . GLN A 1 168 ? -5.062 -13.336 5.32 1 91.88 168 GLN A C 1
ATOM 1327 O O . GLN A 1 168 ? -4.609 -13.047 4.211 1 91.88 168 GLN A O 1
ATOM 1332 N N . HIS A 1 169 ? -5.613 -12.453 6.168 1 96.81 169 HIS A N 1
ATOM 1333 C CA . HIS A 1 169 ? -5.621 -11.031 5.84 1 96.81 169 HIS A CA 1
ATOM 1334 C C . HIS A 1 169 ? -4.449 -10.312 6.496 1 96.81 169 HIS A C 1
ATOM 1336 O O . HIS A 1 169 ? -4.195 -10.484 7.691 1 96.81 169 HIS A O 1
ATOM 1342 N N . ARG A 1 170 ? -3.729 -9.609 5.719 1 97.56 170 ARG A N 1
ATOM 1343 C CA . ARG A 1 170 ? -2.676 -8.695 6.152 1 97.56 170 ARG A CA 1
ATOM 1344 C C . ARG A 1 170 ? -2.727 -7.395 5.367 1 97.56 170 ARG A C 1
ATOM 1346 O O . ARG A 1 170 ? -3.08 -7.387 4.188 1 97.56 170 ARG A O 1
ATOM 1353 N N . SER A 1 171 ? -2.438 -6.289 6.023 1 98.25 171 SER A N 1
ATOM 1354 C CA . SER A 1 171 ? -2.4 -4.996 5.352 1 98.25 171 SER A CA 1
ATOM 1355 C C . SER A 1 171 ? -1.127 -4.84 4.527 1 98.25 171 SER A C 1
ATOM 1357 O O . SER A 1 171 ? -0.171 -5.598 4.699 1 98.25 171 SER A O 1
ATOM 1359 N N . ILE A 1 172 ? -1.112 -3.902 3.615 1 98.56 172 ILE A N 1
ATOM 1360 C CA . ILE A 1 172 ? 0.074 -3.592 2.826 1 98.56 172 ILE A CA 1
ATOM 1361 C C . ILE A 1 172 ? 1.207 -3.15 3.75 1 98.56 172 ILE A C 1
ATOM 1363 O O . ILE A 1 172 ? 2.363 -3.531 3.551 1 98.56 172 ILE A O 1
ATOM 1367 N N . ALA A 1 173 ? 0.845 -2.402 4.766 1 97.81 173 ALA A N 1
ATOM 1368 C CA . ALA A 1 173 ? 1.812 -1.875 5.723 1 97.81 173 ALA A CA 1
ATOM 1369 C C . ALA A 1 173 ? 2.355 -2.984 6.621 1 97.81 173 ALA A C 1
ATOM 1371 O O . ALA A 1 173 ? 3.213 -2.738 7.473 1 97.81 173 ALA A O 1
ATOM 1372 N N . THR A 1 174 ? 1.896 -4.145 6.531 1 97.25 174 THR A N 1
ATOM 1373 C CA . THR A 1 174 ? 2.484 -5.301 7.199 1 97.25 174 THR A CA 1
ATOM 1374 C C . THR A 1 174 ? 3.445 -6.031 6.266 1 97.25 174 THR A C 1
ATOM 1376 O O . THR A 1 174 ? 4.566 -6.363 6.656 1 97.25 174 THR A O 1
ATOM 1379 N N . TYR A 1 175 ? 3.043 -6.234 5.023 1 97.25 175 TYR A N 1
ATOM 1380 C CA . TYR A 1 175 ? 3.859 -6.961 4.059 1 97.25 175 TYR A CA 1
ATOM 1381 C C . TYR A 1 175 ? 5.191 -6.258 3.832 1 97.25 175 TYR A C 1
ATOM 1383 O O . TYR A 1 175 ? 6.254 -6.883 3.902 1 97.25 175 TYR A O 1
ATOM 1391 N N . ILE A 1 176 ? 5.141 -5.012 3.611 1 98.06 176 ILE A N 1
ATOM 1392 C CA . ILE A 1 176 ? 6.297 -4.285 3.107 1 98.06 176 ILE A CA 1
ATOM 1393 C C . ILE A 1 176 ? 7.359 -4.18 4.203 1 98.06 176 ILE A C 1
ATOM 1395 O O . ILE A 1 176 ? 8.523 -4.516 3.982 1 98.06 176 ILE A O 1
ATOM 1399 N N . PRO A 1 177 ? 7.004 -3.799 5.414 1 96.62 177 PRO A N 1
ATOM 1400 C CA . PRO A 1 177 ? 8.031 -3.693 6.449 1 96.62 177 PRO A CA 1
ATOM 1401 C C . PRO A 1 177 ? 8.703 -5.035 6.758 1 96.62 177 PRO A C 1
ATOM 1403 O O . PRO A 1 177 ? 9.883 -5.074 7.113 1 96.62 177 PRO A O 1
ATOM 1406 N N . ILE A 1 178 ? 8 -6.148 6.648 1 95.62 178 ILE A N 1
ATOM 1407 C CA . ILE A 1 178 ? 8.617 -7.457 6.828 1 95.62 178 ILE A CA 1
ATOM 1408 C C . ILE A 1 178 ? 9.797 -7.609 5.871 1 95.62 178 ILE A C 1
ATOM 1410 O O . ILE A 1 178 ? 10.867 -8.078 6.266 1 95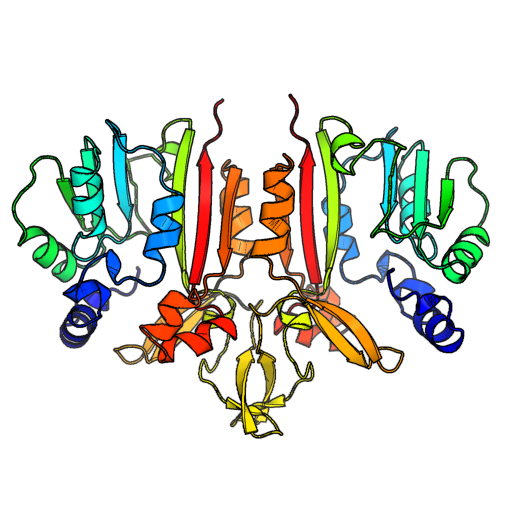.62 178 ILE A O 1
ATOM 1414 N N . LEU A 1 179 ? 9.602 -7.203 4.605 1 96.5 179 LEU A N 1
ATOM 1415 C CA . LEU A 1 179 ? 10.656 -7.277 3.6 1 96.5 179 LEU A CA 1
ATOM 1416 C C . LEU A 1 179 ? 11.805 -6.328 3.945 1 96.5 179 LEU A C 1
ATOM 1418 O O . LEU A 1 179 ? 12.977 -6.715 3.883 1 96.5 179 LEU A O 1
ATOM 1422 N N . LEU A 1 180 ? 11.438 -5.086 4.297 1 96.75 180 LEU A N 1
ATOM 1423 C CA . LEU A 1 180 ? 12.445 -4.082 4.605 1 96.75 180 LEU A CA 1
ATOM 1424 C C . LEU A 1 180 ? 13.281 -4.5 5.809 1 96.75 180 LEU A C 1
ATOM 1426 O O . LEU A 1 180 ? 14.508 -4.355 5.801 1 96.75 180 LEU A O 1
ATOM 1430 N N . ASP A 1 181 ? 12.641 -5.055 6.82 1 95.19 181 ASP A N 1
ATOM 1431 C CA . ASP A 1 181 ? 13.289 -5.414 8.078 1 95.19 181 ASP A CA 1
ATOM 1432 C C . ASP A 1 181 ? 14.312 -6.527 7.871 1 95.19 181 ASP A C 1
ATOM 1434 O O . ASP A 1 181 ? 15.328 -6.582 8.57 1 95.19 181 ASP A O 1
ATOM 1438 N N . VAL A 1 182 ? 14.016 -7.41 6.938 1 93.44 182 VAL A N 1
ATOM 1439 C CA . VAL A 1 182 ? 14.93 -8.523 6.695 1 93.44 182 VAL A CA 1
ATOM 1440 C C . VAL A 1 182 ? 16.109 -8.047 5.852 1 93.44 182 VAL A C 1
ATOM 1442 O O . VAL A 1 182 ? 17.141 -8.719 5.781 1 93.44 182 VAL A O 1
ATOM 1445 N N . GLY A 1 183 ? 15.961 -6.949 5.109 1 94.69 183 GLY A N 1
ATOM 1446 C CA . GLY A 1 183 ? 17.094 -6.395 4.391 1 94.69 183 GLY A CA 1
ATOM 1447 C C . GLY A 1 183 ? 16.812 -6.156 2.92 1 94.69 183 GLY A C 1
ATOM 1448 O O . GLY A 1 183 ? 17.656 -5.637 2.193 1 94.69 183 GLY A O 1
ATOM 1449 N N . PHE A 1 184 ? 15.633 -6.465 2.457 1 96.81 184 PHE A N 1
ATOM 1450 C CA . PHE A 1 184 ? 15.266 -6.25 1.063 1 96.81 184 PHE A CA 1
ATOM 1451 C C . PHE A 1 184 ? 15.094 -4.762 0.774 1 96.81 184 PHE A C 1
ATOM 1453 O O . PHE A 1 184 ? 14.789 -3.98 1.676 1 96.81 184 PHE A O 1
ATOM 1460 N N . ILE A 1 185 ? 15.289 -4.418 -0.444 1 97.25 185 ILE A N 1
ATOM 1461 C CA . ILE A 1 185 ? 14.891 -3.127 -0.986 1 97.25 185 ILE A CA 1
ATOM 1462 C C . ILE A 1 185 ? 13.648 -3.295 -1.863 1 97.25 185 ILE A C 1
ATOM 1464 O O . ILE A 1 185 ? 13.625 -4.145 -2.758 1 97.25 185 ILE A O 1
ATOM 1468 N N . LEU A 1 186 ? 12.648 -2.555 -1.502 1 98.38 186 LEU A N 1
ATOM 1469 C CA . LEU A 1 186 ? 11.477 -2.586 -2.363 1 98.38 186 LEU A CA 1
ATOM 1470 C C . LEU A 1 186 ? 11.797 -2.035 -3.748 1 98.38 186 LEU A C 1
ATOM 1472 O O . LEU A 1 186 ? 12.32 -0.925 -3.871 1 98.38 186 LEU A O 1
ATOM 1476 N N . SER A 1 187 ? 11.422 -2.811 -4.797 1 98 187 SER A N 1
ATOM 1477 C CA . SER A 1 187 ? 11.789 -2.41 -6.148 1 98 187 SER A CA 1
ATOM 1478 C C . SER A 1 187 ? 10.555 -2.068 -6.977 1 98 187 SER A C 1
ATOM 1480 O O . SER A 1 187 ? 10.625 -1.267 -7.91 1 98 187 SER A O 1
ATOM 1482 N N . ALA A 1 188 ? 9.477 -2.711 -6.652 1 98.25 188 ALA A N 1
ATOM 1483 C CA . ALA A 1 188 ? 8.227 -2.428 -7.352 1 98.25 188 ALA A CA 1
ATOM 1484 C C . ALA A 1 188 ? 7.023 -2.85 -6.516 1 98.25 188 ALA A C 1
ATOM 1486 O O . ALA A 1 188 ? 7.133 -3.727 -5.656 1 98.25 188 ALA A O 1
ATOM 1487 N N . ILE A 1 189 ? 5.984 -2.262 -6.734 1 98.75 189 ILE A N 1
ATOM 1488 C CA . ILE A 1 189 ? 4.688 -2.592 -6.156 1 98.75 189 ILE A CA 1
ATOM 1489 C C . ILE A 1 189 ? 3.578 -2.256 -7.152 1 98.75 189 ILE A C 1
ATOM 1491 O O . ILE A 1 189 ? 3.646 -1.241 -7.848 1 98.75 189 ILE A O 1
ATOM 1495 N N . ASP A 1 190 ? 2.609 -3.117 -7.219 1 98.38 190 ASP A N 1
ATOM 1496 C CA . ASP A 1 190 ? 1.48 -2.904 -8.117 1 98.38 190 ASP A CA 1
ATOM 1497 C C . ASP A 1 190 ? 0.181 -3.41 -7.496 1 98.38 190 ASP A C 1
ATOM 1499 O O . ASP A 1 190 ? 0.141 -4.504 -6.93 1 98.38 190 ASP A O 1
ATOM 1503 N N . GLU A 1 191 ? -0.791 -2.6 -7.402 1 98.62 191 GLU A N 1
ATOM 1504 C CA . GLU A 1 191 ? -2.164 -2.994 -7.102 1 98.62 191 GLU A CA 1
ATOM 1505 C C . GLU A 1 191 ? -2.949 -3.277 -8.375 1 98.62 191 GLU A C 1
ATOM 1507 O O . GLU A 1 191 ? -3.57 -2.375 -8.945 1 98.62 191 GLU A O 1
ATOM 1512 N N . TRP A 1 192 ? -2.992 -4.441 -8.711 1 97.81 192 TRP A N 1
ATOM 1513 C CA . TRP A 1 192 ? -3.264 -4.875 -10.078 1 97.81 192 TRP A CA 1
ATOM 1514 C C . TRP A 1 192 ? -4.703 -4.559 -10.477 1 97.81 192 TRP A C 1
ATOM 1516 O O . TRP A 1 192 ? -5.629 -4.77 -9.688 1 97.81 192 TRP A O 1
ATOM 1526 N N . GLY A 1 193 ? -4.859 -4.125 -11.664 1 96.88 193 GLY A N 1
ATOM 1527 C CA . GLY A 1 193 ? -6.109 -4.02 -12.406 1 96.88 193 GLY A CA 1
ATOM 1528 C C . GLY A 1 193 ? -5.957 -4.301 -13.883 1 96.88 193 GLY A C 1
ATOM 1529 O O . GLY A 1 193 ? -4.863 -4.168 -14.438 1 96.88 193 GLY A O 1
ATOM 1530 N N . PRO A 1 194 ? -7.031 -4.785 -14.469 1 96.56 194 PRO A N 1
ATOM 1531 C CA . PRO A 1 194 ? -6.969 -5.117 -15.891 1 96.56 194 PRO A CA 1
ATOM 1532 C C . PRO A 1 194 ? -6.738 -3.891 -16.781 1 96.56 194 PRO A C 1
ATOM 1534 O O . PRO A 1 194 ? -7.234 -2.803 -16.469 1 96.56 194 PRO A O 1
ATOM 1537 N N . THR A 1 195 ? -5.977 -4.031 -17.859 1 94.19 195 THR A N 1
ATOM 1538 C CA . THR A 1 195 ? -5.812 -3.006 -18.891 1 94.19 195 THR A CA 1
ATOM 1539 C C . THR A 1 195 ? -7.082 -2.875 -19.719 1 94.19 195 THR A C 1
ATOM 1541 O O . THR A 1 195 ? -7.957 -3.744 -19.672 1 94.19 195 THR A O 1
ATOM 1544 N N . PRO A 1 196 ? -7.168 -1.778 -20.453 1 94.62 196 PRO A N 1
ATOM 1545 C CA . PRO A 1 196 ? -8.312 -1.659 -21.359 1 94.62 196 PRO A CA 1
ATOM 1546 C C . PRO A 1 196 ? -8.414 -2.832 -22.328 1 94.62 19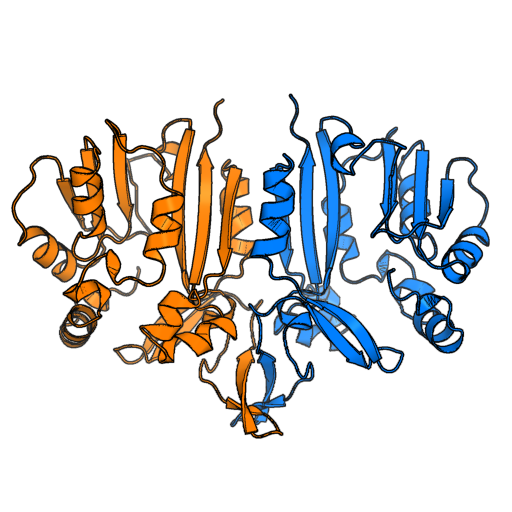6 PRO A C 1
ATOM 1548 O O . PRO A 1 196 ? -9.516 -3.307 -22.609 1 94.62 196 PRO A O 1
ATOM 1551 N N . GLU A 1 197 ? -7.297 -3.312 -22.812 1 94.12 197 GLU A N 1
ATOM 1552 C CA . GLU A 1 197 ? -7.273 -4.453 -23.719 1 94.12 197 GLU A CA 1
ATOM 1553 C C . GLU A 1 197 ? -7.785 -5.719 -23.031 1 94.12 197 GLU A C 1
ATOM 1555 O O . GLU A 1 197 ? -8.539 -6.492 -23.625 1 94.12 197 GLU A O 1
ATOM 1560 N N . GLN A 1 198 ? -7.398 -5.922 -21.781 1 93.44 198 GLN A N 1
ATOM 1561 C CA . GLN A 1 198 ? -7.852 -7.078 -21.031 1 93.44 198 GLN A CA 1
ATOM 1562 C C . GLN A 1 198 ? -9.359 -7.016 -20.766 1 93.44 198 GLN A C 1
ATOM 1564 O O . GLN A 1 198 ? -10.047 -8.039 -20.812 1 93.44 198 GLN A O 1
ATOM 1569 N N . ILE A 1 199 ? -9.859 -5.816 -20.516 1 95.06 199 ILE A N 1
ATOM 1570 C CA . ILE A 1 199 ? -11.281 -5.641 -20.25 1 95.06 199 ILE A CA 1
ATOM 1571 C C . ILE A 1 199 ? -12.086 -5.941 -21.516 1 95.06 199 ILE A C 1
ATOM 1573 O O . ILE A 1 199 ? -13.188 -6.5 -21.438 1 95.06 199 ILE A O 1
ATOM 1577 N N . LYS A 1 200 ? -11.586 -5.535 -22.688 1 95.19 200 LYS A N 1
ATOM 1578 C CA . LYS A 1 200 ? -12.242 -5.871 -23.938 1 95.19 200 LYS A CA 1
ATOM 1579 C C . LYS A 1 200 ? -12.352 -7.383 -24.125 1 95.19 200 LYS A C 1
ATOM 1581 O O . LYS A 1 200 ? -13.383 -7.887 -24.562 1 95.19 200 LYS A O 1
ATOM 1586 N N . GLU A 1 201 ? -11.289 -8.078 -23.766 1 91.12 201 GLU A N 1
ATOM 1587 C CA . GLU A 1 201 ? -11.25 -9.531 -23.891 1 91.12 201 GLU A CA 1
ATOM 1588 C C . GLU A 1 201 ? -12.078 -10.203 -22.797 1 91.12 201 GLU A C 1
ATOM 1590 O O . GLU A 1 201 ? -12.75 -11.203 -23.062 1 91.12 201 GLU A O 1
ATOM 1595 N N . TYR A 1 202 ? -11.945 -9.648 -21.594 1 91.81 202 TYR A N 1
ATOM 1596 C CA . TYR A 1 202 ? -12.664 -10.164 -20.438 1 91.81 202 TYR A CA 1
ATOM 1597 C C . TYR A 1 202 ? -13.461 -9.07 -19.75 1 91.81 202 TYR A C 1
ATOM 1599 O O . TYR A 1 202 ? -13.055 -8.57 -18.703 1 91.81 202 TYR A O 1
ATOM 1607 N N . PRO A 1 203 ? -14.617 -8.789 -20.203 1 93.94 203 PRO A N 1
ATOM 1608 C CA . PRO A 1 203 ? -15.383 -7.656 -19.703 1 93.94 203 PRO A CA 1
ATOM 1609 C C . PRO A 1 203 ? -15.703 -7.781 -18.203 1 93.94 203 PRO A C 1
ATOM 1611 O O . PRO A 1 203 ? -15.812 -6.77 -17.516 1 93.94 203 PRO A O 1
ATOM 1614 N N . ASP A 1 204 ? -15.797 -8.984 -17.703 1 92.06 204 ASP A N 1
ATOM 1615 C CA . ASP A 1 204 ? -16.141 -9.227 -16.312 1 92.06 204 ASP A CA 1
ATOM 1616 C C . ASP A 1 204 ? -15.008 -8.773 -15.383 1 92.06 204 ASP A C 1
ATOM 1618 O O . ASP A 1 204 ? -15.211 -8.617 -14.18 1 92.06 204 ASP A O 1
ATOM 1622 N N . TRP A 1 205 ? -13.82 -8.531 -15.938 1 93.62 205 TRP A N 1
ATOM 1623 C CA . TRP A 1 205 ? -12.672 -8.109 -15.133 1 93.62 205 TRP A CA 1
ATOM 1624 C C . TRP A 1 205 ? -12.766 -6.625 -14.797 1 93.62 205 TRP A C 1
ATOM 1626 O O . TRP A 1 205 ? -12.016 -6.129 -13.945 1 93.62 205 TRP A O 1
ATOM 1636 N N . ALA A 1 206 ? -13.734 -5.934 -15.391 1 94.94 206 ALA A N 1
ATOM 1637 C CA . ALA A 1 206 ? -13.828 -4.488 -15.219 1 94.94 206 ALA A CA 1
ATOM 1638 C C . ALA A 1 206 ? -14.031 -4.121 -13.75 1 94.94 206 ALA A C 1
ATOM 1640 O O . ALA A 1 206 ? -13.555 -3.078 -13.297 1 94.94 206 ALA A O 1
ATOM 1641 N N . ARG A 1 207 ? -14.656 -4.949 -12.961 1 95.06 207 ARG A N 1
ATOM 1642 C CA . ARG A 1 207 ? -14.938 -4.688 -11.555 1 95.06 207 ARG A CA 1
ATOM 1643 C C . ARG A 1 207 ? -13.641 -4.602 -10.75 1 95.06 207 ARG A C 1
ATOM 1645 O O . ARG A 1 207 ? -13.594 -3.939 -9.711 1 95.06 207 ARG A O 1
ATOM 1652 N N . ALA A 1 208 ? -12.617 -5.219 -11.273 1 96.25 208 ALA A N 1
ATOM 1653 C CA . ALA A 1 208 ? -11.328 -5.23 -10.594 1 96.25 208 ALA A CA 1
ATOM 1654 C C . ALA A 1 208 ? -10.734 -3.824 -10.516 1 96.25 208 ALA A C 1
ATOM 1656 O O . ALA A 1 208 ? -9.859 -3.559 -9.688 1 96.25 208 ALA A O 1
ATOM 1657 N N . ARG A 1 209 ? -11.195 -2.918 -11.344 1 97.12 209 ARG A N 1
ATOM 1658 C CA . ARG A 1 209 ? -10.688 -1.553 -11.297 1 97.12 209 ARG A CA 1
ATOM 1659 C C . ARG A 1 209 ? -11.297 -0.774 -10.141 1 97.12 209 ARG A C 1
ATOM 1661 O O . ARG A 1 209 ? -10.773 0.268 -9.742 1 97.12 209 ARG A O 1
ATOM 1668 N N . HIS A 1 210 ? -12.469 -1.275 -9.641 1 97.5 210 HIS A N 1
ATOM 1669 C CA . HIS A 1 210 ? -13.102 -0.674 -8.469 1 97.5 210 HIS A CA 1
ATOM 1670 C C . HIS A 1 210 ? -12.484 -1.203 -7.18 1 97.5 210 HIS A C 1
ATOM 1672 O O . HIS A 1 210 ? -12.422 -0.487 -6.176 1 97.5 210 HIS A O 1
ATOM 1678 N N . ARG A 1 211 ? -12.047 -2.35 -7.168 1 97.12 211 ARG A N 1
ATOM 1679 C CA . ARG A 1 211 ? -11.453 -3.074 -6.051 1 97.12 211 ARG A CA 1
ATOM 1680 C C . ARG A 1 211 ? -10.391 -4.047 -6.539 1 97.12 211 ARG A C 1
ATOM 1682 O O . ARG A 1 211 ? -10.703 -5.164 -6.957 1 97.12 211 ARG A O 1
ATOM 1689 N N . PRO A 1 212 ? -9.156 -3.621 -6.457 1 97.94 212 PRO A N 1
ATOM 1690 C CA . PRO A 1 212 ? -8.109 -4.496 -6.992 1 97.94 212 PRO A CA 1
ATOM 1691 C C . PRO A 1 212 ? -8.078 -5.859 -6.309 1 97.94 212 PRO A C 1
ATOM 1693 O O . PRO A 1 212 ? -8.125 -5.938 -5.078 1 97.94 212 PRO A O 1
ATOM 1696 N N . PRO A 1 213 ? -7.941 -6.93 -7.078 1 96.81 213 PRO A N 1
ATOM 1697 C CA . PRO A 1 213 ? -7.957 -8.273 -6.496 1 96.81 213 PRO A CA 1
ATOM 1698 C C . PRO A 1 213 ? -6.586 -8.719 -5.992 1 96.81 213 PRO A C 1
ATOM 1700 O O . PRO A 1 213 ? -6.496 -9.57 -5.105 1 96.81 213 PRO A O 1
ATOM 1703 N N . PHE A 1 214 ? -5.496 -8.125 -6.57 1 97.75 214 PHE A N 1
ATOM 1704 C CA . PHE A 1 214 ? -4.168 -8.641 -6.254 1 97.75 214 PHE A CA 1
ATOM 1705 C C . PHE A 1 214 ? -3.219 -7.5 -5.895 1 97.75 214 PHE A C 1
ATOM 1707 O O . PHE A 1 214 ? -3.318 -6.402 -6.445 1 97.75 214 PHE A O 1
ATOM 1714 N N . LEU A 1 215 ? -2.371 -7.773 -5 1 98.56 215 LEU A N 1
ATOM 1715 C CA . LEU A 1 215 ? -1.193 -6.977 -4.676 1 98.56 215 LEU A CA 1
ATOM 1716 C C . LEU A 1 215 ? 0.081 -7.672 -5.141 1 98.56 215 LEU A C 1
ATOM 1718 O O . LEU A 1 215 ? 0.332 -8.828 -4.777 1 98.56 215 LEU A O 1
ATOM 1722 N N . LEU A 1 216 ? 0.816 -7.059 -6.027 1 98.69 216 LEU A N 1
ATOM 1723 C CA . LEU A 1 216 ? 2.096 -7.559 -6.52 1 98.69 216 LEU A CA 1
ATOM 1724 C C . LEU A 1 216 ? 3.254 -6.766 -5.926 1 98.69 216 LEU A C 1
ATOM 1726 O O . LEU A 1 216 ? 3.189 -5.539 -5.836 1 98.69 216 LEU A O 1
ATOM 1730 N N . VAL A 1 217 ? 4.273 -7.465 -5.516 1 98.69 217 VAL A N 1
ATOM 1731 C CA . VAL A 1 217 ? 5.414 -6.809 -4.891 1 98.69 217 VAL A CA 1
ATOM 1732 C C . VAL A 1 217 ? 6.715 -7.418 -5.414 1 98.69 217 VAL A C 1
ATOM 1734 O O . VAL A 1 217 ? 6.816 -8.641 -5.562 1 98.69 217 VAL A O 1
ATOM 1737 N N . LYS A 1 218 ? 7.637 -6.625 -5.746 1 98.62 218 LYS A N 1
ATOM 1738 C CA . LYS A 1 218 ? 9 -7.02 -6.094 1 98.62 218 LYS A CA 1
ATOM 1739 C C . LYS A 1 218 ? 10.008 -6.434 -5.113 1 98.62 218 LYS A C 1
ATOM 1741 O O . LYS A 1 218 ? 10.008 -5.23 -4.852 1 98.62 218 LYS A O 1
ATOM 1746 N N . ALA A 1 219 ? 10.828 -7.207 -4.559 1 98 219 ALA A N 1
ATOM 1747 C CA . ALA A 1 219 ? 11.906 -6.801 -3.658 1 98 219 ALA A CA 1
ATOM 1748 C C . ALA A 1 219 ? 13.25 -7.355 -4.125 1 98 219 ALA A C 1
ATOM 1750 O O . ALA A 1 219 ? 13.312 -8.453 -4.68 1 98 219 ALA A O 1
ATOM 1751 N N . THR A 1 220 ? 14.297 -6.652 -3.875 1 97.44 220 THR A N 1
ATOM 1752 C CA . THR A 1 220 ? 15.625 -7.027 -4.332 1 97.44 220 THR A CA 1
ATOM 1753 C C . THR A 1 220 ? 16.594 -7.109 -3.158 1 97.44 220 THR A C 1
ATOM 1755 O O . THR A 1 220 ? 16.562 -6.273 -2.252 1 97.44 220 THR A O 1
ATOM 1758 N N . LYS A 1 221 ? 17.406 -8.109 -3.178 1 96.06 221 LYS A N 1
ATOM 1759 C CA . LYS A 1 221 ? 18.516 -8.188 -2.236 1 96.06 221 LYS A CA 1
ATOM 1760 C C . LYS A 1 221 ? 19.672 -7.273 -2.666 1 96.06 221 LYS A C 1
ATOM 1762 O O . LYS A 1 221 ? 20.25 -7.461 -3.736 1 96.06 221 LYS A O 1
ATOM 1767 N N . PRO A 1 222 ? 19.922 -6.289 -1.834 1 92.81 222 PRO A N 1
ATOM 1768 C CA . PRO A 1 222 ? 20.922 -5.316 -2.266 1 92.81 222 PRO A CA 1
ATOM 1769 C C . PRO A 1 222 ? 22.312 -5.926 -2.393 1 92.81 222 PRO A C 1
ATOM 1771 O O . PRO A 1 222 ? 22.609 -6.934 -1.746 1 92.81 222 PRO A O 1
ATOM 1774 N N . ALA A 1 223 ? 23.109 -5.312 -3.279 1 84.12 223 ALA A N 1
ATOM 1775 C CA . ALA A 1 223 ? 24.516 -5.695 -3.439 1 84.12 223 ALA A CA 1
ATOM 1776 C C . ALA A 1 223 ? 25.344 -5.277 -2.225 1 84.12 223 ALA A C 1
ATOM 1778 O O . ALA A 1 223 ? 25.062 -4.25 -1.603 1 84.12 223 ALA A O 1
ATOM 1779 N N . ASN A 1 224 ? 25.844 -6.016 -1.31 1 65.31 224 ASN A N 1
ATOM 1780 C CA . ASN A 1 224 ? 26.75 -5.656 -0.224 1 65.31 224 ASN A CA 1
ATOM 1781 C C . ASN A 1 224 ? 27.734 -4.582 -0.653 1 65.31 224 ASN A C 1
ATOM 1783 O O . ASN A 1 224 ? 28.156 -4.539 -1.813 1 65.31 224 ASN A O 1
ATOM 1787 N N . MET B 1 1 ? -3.324 25.016 -10.484 1 50.84 1 MET B N 1
ATOM 1788 C CA . MET B 1 1 ? -3.188 25.641 -9.172 1 50.84 1 MET B CA 1
ATOM 1789 C C . MET B 1 1 ? -4.051 24.938 -8.141 1 50.84 1 MET B C 1
ATOM 1791 O O . MET B 1 1 ? -5.18 24.547 -8.43 1 50.84 1 MET B O 1
ATOM 1795 N N . ALA B 1 2 ? -3.291 24.656 -6.988 1 67.19 2 ALA B N 1
ATOM 1796 C CA . ALA B 1 2 ? -4.043 24 -5.926 1 67.19 2 ALA B CA 1
ATOM 1797 C C . ALA B 1 2 ? -5.203 24.859 -5.453 1 67.19 2 ALA B C 1
ATOM 1799 O O . ALA B 1 2 ? -5.113 26.094 -5.477 1 67.19 2 ALA B O 1
ATOM 1800 N N . GLN B 1 3 ? -6.363 24.359 -5.316 1 69.44 3 GLN B N 1
ATOM 1801 C CA . GLN B 1 3 ? -7.453 25.062 -4.652 1 69.44 3 GLN B CA 1
ATOM 1802 C C . GLN B 1 3 ? -7.035 25.547 -3.264 1 69.44 3 GLN B C 1
ATOM 1804 O O . GLN B 1 3 ? -6.617 24.734 -2.428 1 69.44 3 GLN B O 1
ATOM 1809 N N . ASN B 1 4 ? -6.922 26.891 -3.098 1 73.5 4 ASN B N 1
ATOM 1810 C CA . ASN B 1 4 ? -6.598 27.406 -1.776 1 73.5 4 ASN B CA 1
ATOM 1811 C C . ASN B 1 4 ? -7.855 27.75 -0.981 1 73.5 4 ASN B C 1
ATOM 1813 O O . ASN B 1 4 ? -8.18 28.922 -0.794 1 73.5 4 ASN B O 1
ATOM 1817 N N . ILE B 1 5 ? -8.539 26.75 -0.49 1 73.88 5 ILE B N 1
ATOM 1818 C CA . ILE B 1 5 ? -9.773 26.922 0.274 1 73.88 5 ILE B CA 1
ATOM 1819 C C . ILE B 1 5 ? -9.438 27.391 1.69 1 73.88 5 ILE B C 1
ATOM 1821 O O . ILE B 1 5 ? -10.305 27.906 2.4 1 73.88 5 ILE B O 1
ATOM 1825 N N . TYR B 1 6 ? -8.273 27.328 2.031 1 80.56 6 TYR B N 1
ATOM 1826 C CA . TYR B 1 6 ? -7.832 27.609 3.395 1 80.56 6 TYR B CA 1
ATOM 1827 C C . TYR B 1 6 ? -7.824 29.109 3.664 1 80.56 6 TYR B C 1
ATOM 1829 O O . TYR B 1 6 ? -7.797 29.531 4.82 1 80.56 6 TYR B O 1
ATOM 1837 N N . ASP B 1 7 ? -7.832 29.922 2.604 1 82.5 7 ASP B N 1
ATOM 1838 C CA . ASP B 1 7 ? -7.852 31.375 2.795 1 82.5 7 ASP B CA 1
ATOM 1839 C C . ASP B 1 7 ? -9.289 31.906 2.812 1 82.5 7 ASP B C 1
ATOM 1841 O O . ASP B 1 7 ? -9.508 33.094 3.064 1 82.5 7 ASP B O 1
ATOM 1845 N N . GLN B 1 8 ? -10.195 30.891 2.514 1 80.94 8 GLN B N 1
ATOM 1846 C CA . GLN B 1 8 ? -11.594 31.266 2.701 1 80.94 8 GLN B CA 1
ATOM 1847 C C . GLN B 1 8 ? -11.961 31.312 4.184 1 80.94 8 GLN B C 1
ATOM 1849 O O . GLN B 1 8 ? -11.68 30.359 4.926 1 80.94 8 GLN B O 1
ATOM 1854 N N . GLU B 1 9 ? -12.57 32.375 4.508 1 80.94 9 GLU B N 1
ATOM 1855 C CA . GLU B 1 9 ? -12.773 32.688 5.922 1 80.94 9 GLU B CA 1
ATOM 1856 C C . GLU B 1 9 ? -13.469 31.531 6.645 1 80.94 9 GLU B C 1
ATOM 1858 O O . GLU B 1 9 ? -13.016 31.078 7.699 1 80.94 9 GLU B O 1
ATOM 1863 N N . ALA B 1 10 ? -14.594 31.094 6.094 1 79.81 10 ALA B N 1
ATOM 1864 C CA . ALA B 1 10 ? -15.359 30.047 6.754 1 79.81 10 ALA B CA 1
ATOM 1865 C C . ALA B 1 10 ? -14.531 28.781 6.926 1 79.81 10 ALA B C 1
ATOM 1867 O O . ALA B 1 10 ? -14.578 28.141 7.98 1 79.81 10 ALA B O 1
ATOM 1868 N N . PHE B 1 11 ? -13.844 28.516 5.934 1 78.62 11 PHE B N 1
ATOM 1869 C CA . PHE B 1 11 ? -13.008 27.312 5.98 1 78.62 11 PHE B CA 1
ATOM 1870 C C . PHE B 1 11 ? -11.875 27.484 6.98 1 78.62 11 PHE B C 1
ATOM 1872 O O . PHE B 1 11 ? -11.594 26.578 7.777 1 78.62 11 PHE B O 1
ATOM 1879 N N . PHE B 1 12 ? -11.328 28.609 6.93 1 81.88 12 PHE B N 1
ATOM 1880 C CA . PHE B 1 12 ? -10.227 28.891 7.836 1 81.88 12 PHE B CA 1
ATOM 1881 C C . PHE B 1 12 ? -10.68 28.797 9.289 1 81.88 12 PHE B C 1
ATOM 1883 O O . PHE B 1 12 ? -9.992 28.188 10.117 1 81.88 12 PHE B O 1
ATOM 1890 N N . LYS B 1 13 ? -11.773 29.312 9.633 1 82.5 13 LYS B N 1
ATOM 1891 C CA . LYS B 1 13 ? -12.297 29.281 11 1 82.5 13 LYS B CA 1
ATOM 1892 C C . LYS B 1 13 ? -12.562 27.859 11.461 1 82.5 13 LYS B C 1
ATOM 1894 O O . LYS B 1 13 ? -12.281 27.5 12.609 1 82.5 13 LYS B O 1
ATOM 1899 N N . ALA B 1 14 ? -13.086 27.141 10.555 1 78.25 14 ALA B N 1
ATOM 1900 C CA . ALA B 1 14 ? -13.375 25.75 10.883 1 78.25 14 ALA B CA 1
ATOM 1901 C C . ALA B 1 14 ? -12.086 24.969 11.117 1 78.25 14 ALA B C 1
ATOM 1903 O O . ALA B 1 14 ? -11.977 24.219 12.086 1 78.25 14 ALA B O 1
ATOM 1904 N N . CYS B 1 15 ? -11.156 25.125 10.289 1 76.94 15 CYS B N 1
ATOM 1905 C CA . CYS B 1 15 ? -9.867 24.438 10.375 1 76.94 15 CYS B CA 1
ATOM 1906 C C . CYS B 1 15 ? -9.133 24.828 11.664 1 76.94 15 CYS B C 1
ATOM 1908 O O . CYS B 1 15 ? -8.469 23.984 12.273 1 76.94 15 CYS B O 1
ATOM 1910 N N . ALA B 1 16 ? -9.328 26.016 12.07 1 80.38 16 ALA B N 1
ATOM 1911 C CA . ALA B 1 16 ? -8.641 26.547 13.242 1 80.38 16 ALA B CA 1
ATOM 1912 C C . ALA B 1 16 ? -9.172 25.891 14.523 1 80.38 16 ALA B C 1
ATOM 1914 O O . ALA B 1 16 ? -8.531 25.969 15.57 1 80.38 16 ALA B O 1
ATOM 1915 N N . GLN B 1 17 ? -10.305 25.234 14.344 1 80.38 17 GLN B N 1
ATOM 1916 C CA . GLN B 1 17 ? -10.922 24.641 15.523 1 80.38 17 GLN B CA 1
ATOM 1917 C C . GLN B 1 17 ? -10.586 23.156 15.633 1 80.38 17 GLN B C 1
ATOM 1919 O O . GLN B 1 17 ? -10.922 22.516 16.625 1 80.38 17 GLN B O 1
ATOM 1924 N N . LEU B 1 18 ? -9.93 22.641 14.633 1 76.62 18 LEU B N 1
ATOM 1925 C CA . LEU B 1 18 ? -9.539 21.234 14.695 1 76.62 18 LEU B CA 1
ATOM 1926 C C . LEU B 1 18 ? -8.594 21 15.875 1 76.62 18 LEU B C 1
ATOM 1928 O O . LEU B 1 18 ? -7.785 21.859 16.219 1 76.62 18 LEU B O 1
ATOM 1932 N N . PRO B 1 19 ? -8.742 19.812 16.5 1 73.44 19 PRO B N 1
ATOM 1933 C CA . PRO B 1 19 ? -7.941 19.531 17.703 1 73.44 19 PRO B CA 1
ATOM 1934 C C . PRO B 1 19 ? -6.449 19.75 17.484 1 73.44 19 PRO B C 1
ATOM 1936 O O . PRO B 1 19 ? -5.77 20.312 18.344 1 73.44 19 PRO B O 1
ATOM 1939 N N . ARG B 1 20 ? -5.949 19.359 16.391 1 74.25 20 ARG B N 1
ATOM 1940 C CA . ARG B 1 20 ? -4.531 19.547 16.094 1 74.25 20 ARG B CA 1
ATOM 1941 C C . ARG B 1 20 ? -4.18 21.031 16.016 1 74.25 20 ARG B C 1
ATOM 1943 O O . ARG B 1 20 ? -3.057 21.422 16.344 1 74.25 20 ARG B O 1
ATOM 1950 N N . SER B 1 21 ? -5.121 21.812 15.594 1 77.25 21 SER B N 1
ATOM 1951 C CA . SER B 1 21 ? -4.898 23.25 15.469 1 77.25 21 SER B CA 1
ATOM 1952 C C . SER B 1 21 ? -4.949 23.938 16.828 1 77.25 21 SER B C 1
ATOM 1954 O O . SER B 1 21 ? -4.25 24.922 17.047 1 77.25 21 SER B O 1
ATOM 1956 N N . VAL B 1 22 ? -5.727 23.359 17.719 1 77.62 22 VAL B N 1
ATOM 1957 C CA . VAL B 1 22 ? -5.953 23.984 19 1 77.62 22 VAL B CA 1
ATOM 1958 C C . VAL B 1 22 ? -4.953 23.453 20.031 1 77.62 22 VAL B C 1
ATOM 1960 O O . VAL B 1 22 ? -4.387 24.219 20.812 1 77.62 22 VAL B O 1
ATOM 1963 N N . HIS B 1 23 ? -4.652 22.156 19.938 1 82.62 23 HIS B N 1
ATOM 1964 C CA . HIS B 1 23 ? -3.904 21.531 21.016 1 82.62 23 HIS B CA 1
ATOM 1965 C C . HIS B 1 23 ? -2.498 21.141 20.562 1 82.62 23 HIS B C 1
ATOM 1967 O O . HIS B 1 23 ? -1.671 20.734 21.391 1 82.62 23 HIS B O 1
ATOM 1973 N N . GLY B 1 24 ? -2.252 21.234 19.328 1 83.62 24 GLY B N 1
ATOM 1974 C CA . GLY B 1 24 ? -0.894 21 18.859 1 83.62 24 GLY B CA 1
ATOM 1975 C C . GLY B 1 24 ? -0.663 19.578 18.391 1 83.62 24 GLY B C 1
ATOM 1976 O O . GLY B 1 24 ? -1.616 18.844 18.141 1 83.62 24 GLY B O 1
ATOM 1977 N N . LEU B 1 25 ? 0.635 19.219 18.25 1 87.94 25 LEU B N 1
ATOM 1978 C CA . LEU B 1 25 ? 1.071 18 17.578 1 87.94 25 LEU B CA 1
ATOM 1979 C C . LEU B 1 25 ? 0.673 16.766 18.391 1 87.94 25 LEU B C 1
ATOM 1981 O O . LEU B 1 25 ? 0.356 15.719 17.812 1 87.94 25 LEU B O 1
ATOM 1985 N N . GLU B 1 26 ? 0.672 16.891 19.672 1 82.19 26 GLU B N 1
ATOM 1986 C CA . GLU B 1 26 ? 0.423 15.742 20.531 1 82.19 26 GLU B CA 1
ATOM 1987 C C . GLU B 1 26 ? -1.007 15.234 20.375 1 82.19 26 GLU B C 1
ATOM 1989 O O . GLU B 1 26 ? -1.302 14.086 20.703 1 82.19 26 GLU B O 1
ATOM 1994 N N . LYS B 1 27 ? -1.812 16.078 19.906 1 83.5 27 LYS B N 1
ATOM 1995 C CA . LYS B 1 27 ? -3.207 15.68 19.719 1 83.5 27 LYS B CA 1
ATOM 1996 C C . LYS B 1 27 ? -3.484 15.281 18.281 1 83.5 27 LYS B C 1
ATOM 1998 O O . LYS B 1 27 ? -4.609 14.906 17.938 1 83.5 27 LYS B O 1
ATOM 2003 N N . ALA B 1 28 ? -2.52 15.422 17.484 1 87.56 28 ALA B N 1
ATOM 2004 C CA . ALA B 1 28 ? -2.658 14.906 16.125 1 87.56 28 ALA B CA 1
ATOM 2005 C C . ALA B 1 28 ? -2.561 13.383 16.109 1 87.56 28 ALA B C 1
ATOM 2007 O O . ALA B 1 28 ? -1.591 12.812 16.609 1 87.56 28 ALA B O 1
ATOM 2008 N N . PRO B 1 29 ? -3.488 12.703 15.531 1 88.5 29 PRO B N 1
ATOM 2009 C CA . PRO B 1 29 ? -3.592 11.242 15.594 1 88.5 29 PRO B CA 1
ATOM 2010 C C . PRO B 1 29 ? -2.307 10.539 15.164 1 88.5 29 PRO B C 1
ATOM 2012 O O . PRO B 1 29 ? -1.855 9.602 15.828 1 88.5 29 PRO B O 1
ATOM 2015 N N . LYS B 1 30 ? -1.677 10.938 14.141 1 92.19 30 LYS B N 1
ATOM 2016 C CA . LYS B 1 30 ? -0.578 10.195 13.531 1 92.19 30 LYS B CA 1
ATOM 2017 C C . LYS B 1 30 ? 0.771 10.688 14.055 1 92.19 30 LYS B C 1
ATOM 2019 O O . LYS B 1 30 ? 1.818 10.172 13.656 1 92.19 30 LYS B O 1
ATOM 2024 N N . PHE B 1 31 ? 0.833 11.688 14.914 1 94.12 31 PHE B N 1
ATOM 2025 C CA . PHE B 1 31 ? 2.09 12.352 15.242 1 94.12 31 PHE B CA 1
ATOM 2026 C C . PHE B 1 31 ? 3.061 11.383 15.906 1 94.12 31 PHE B C 1
ATOM 2028 O O . PHE B 1 31 ? 4.266 11.43 15.648 1 94.12 31 PHE B O 1
ATOM 2035 N N . GLN B 1 32 ? 2.574 10.516 16.75 1 93.38 32 GLN B N 1
ATOM 2036 C CA . GLN B 1 32 ? 3.445 9.562 17.438 1 93.38 32 GLN B CA 1
ATOM 2037 C C . GLN B 1 32 ? 4.203 8.695 16.453 1 93.38 32 GLN B C 1
ATOM 2039 O O . GLN B 1 32 ? 5.402 8.453 16.609 1 93.38 32 GLN B O 1
ATOM 2044 N N . VAL B 1 33 ? 3.514 8.242 15.453 1 96.06 33 VAL B N 1
ATOM 2045 C CA . VAL B 1 33 ? 4.148 7.406 14.438 1 96.06 33 VAL B CA 1
ATOM 2046 C C . VAL B 1 33 ? 5.16 8.234 13.648 1 96.06 33 VAL B C 1
ATOM 2048 O O . VAL B 1 33 ? 6.309 7.82 13.469 1 96.06 33 VAL B O 1
ATOM 2051 N N . LEU B 1 34 ? 4.809 9.414 13.219 1 96.56 34 LEU B N 1
ATOM 2052 C CA . LEU B 1 34 ? 5.691 10.289 12.453 1 96.56 34 LEU B CA 1
ATOM 2053 C C . LEU B 1 34 ? 6.945 10.633 13.25 1 96.56 34 LEU B C 1
ATOM 2055 O O . LEU B 1 34 ? 8.055 10.578 12.719 1 96.56 34 LEU B O 1
ATOM 2059 N N . ARG B 1 35 ? 6.711 10.977 14.469 1 96.06 35 ARG B N 1
ATOM 2060 C CA . ARG B 1 35 ? 7.824 11.336 15.344 1 96.06 35 ARG B CA 1
ATOM 2061 C C . ARG B 1 35 ? 8.82 10.188 15.461 1 96.06 35 ARG B C 1
ATOM 2063 O O . ARG B 1 35 ? 10.039 10.414 15.438 1 96.06 35 ARG B O 1
ATOM 2070 N N . SER B 1 36 ? 8.328 8.984 15.594 1 96.75 36 SER B N 1
ATOM 2071 C CA . SER B 1 36 ? 9.195 7.824 15.758 1 96.75 36 SER B CA 1
ATOM 2072 C C . SER B 1 36 ? 10.047 7.586 14.516 1 96.75 36 SER B C 1
ATOM 2074 O O . SER B 1 36 ? 11.07 6.902 14.578 1 96.75 36 SER B O 1
ATOM 2076 N N . TRP B 1 37 ? 9.625 8.117 13.398 1 97.62 37 TRP B N 1
ATOM 2077 C CA . TRP B 1 37 ? 10.336 7.902 12.141 1 97.62 37 TRP B CA 1
ATOM 2078 C C . TRP B 1 37 ? 11.422 8.953 11.938 1 97.62 37 TRP B C 1
ATOM 2080 O O . TRP B 1 37 ? 12.297 8.789 11.094 1 97.62 37 TRP B O 1
ATOM 2090 N N . LEU B 1 38 ? 11.32 10.094 12.602 1 97 38 LEU B N 1
ATOM 2091 C CA . LEU B 1 38 ? 12.258 11.195 12.398 1 97 38 LEU B CA 1
ATOM 2092 C C . LEU B 1 38 ? 13.641 10.836 12.93 1 97 38 LEU B C 1
ATOM 2094 O O . LEU B 1 38 ? 13.773 10.312 14.031 1 97 38 LEU B O 1
ATOM 2098 N N . PRO B 1 39 ? 14.648 11.117 12.148 1 95.81 39 PRO B N 1
ATOM 2099 C CA . PRO B 1 39 ? 16 11.008 12.695 1 95.81 39 PRO B CA 1
ATOM 2100 C C . PRO B 1 39 ? 16.312 12.102 13.719 1 95.81 39 PRO B C 1
ATOM 2102 O O . PRO B 1 39 ? 15.469 12.953 13.992 1 95.81 39 PRO B O 1
ATOM 2105 N N . SER B 1 40 ? 17.516 11.992 14.281 1 96.75 40 SER B N 1
ATOM 2106 C CA . SER B 1 40 ? 17.953 13.109 15.109 1 96.75 40 SER B CA 1
ATOM 2107 C C . SER B 1 40 ? 17.969 14.414 14.32 1 96.75 40 SER B C 1
ATOM 2109 O O . SER B 1 40 ? 18.469 14.461 13.195 1 96.75 40 SER B O 1
ATOM 2111 N N . LEU B 1 41 ? 17.453 15.43 14.922 1 97.25 41 LEU B N 1
ATOM 2112 C CA . LEU B 1 41 ? 17.359 16.719 14.234 1 97.25 41 LEU B CA 1
ATOM 2113 C C . LEU B 1 41 ? 18.5 17.641 14.656 1 97.25 41 LEU B C 1
ATOM 2115 O O . LEU B 1 41 ? 18.594 18.781 14.195 1 97.25 41 LEU B O 1
ATOM 2119 N N . GLU B 1 42 ? 19.312 17.109 15.508 1 97.31 42 GLU B N 1
ATOM 2120 C CA . GLU B 1 42 ? 20.406 17.938 16 1 97.31 42 GLU B CA 1
ATOM 2121 C C . GLU B 1 42 ? 21.25 18.484 14.844 1 97.31 42 GLU B C 1
ATOM 2123 O O . GLU B 1 42 ? 21.844 17.703 14.094 1 97.31 42 GLU B O 1
ATOM 2128 N N . GLY B 1 43 ? 21.281 19.766 14.758 1 96.38 43 GLY B N 1
ATOM 2129 C CA . GLY B 1 43 ? 22.109 20.422 13.75 1 96.38 43 GLY B CA 1
ATOM 2130 C C . GLY B 1 43 ? 21.562 20.281 12.344 1 96.38 43 GLY B C 1
ATOM 2131 O O . GLY B 1 43 ? 22.219 20.641 11.375 1 96.38 43 GLY B O 1
ATOM 2132 N N . SER B 1 44 ? 20.344 19.859 12.188 1 95.88 44 SER B N 1
ATOM 2133 C CA . SER B 1 44 ? 19.766 19.547 10.883 1 95.88 44 SER B CA 1
ATOM 2134 C C . SER B 1 44 ? 19.031 20.75 10.305 1 95.88 44 SER B C 1
ATOM 2136 O O . SER B 1 44 ? 18.781 21.734 11.008 1 95.88 44 SER B O 1
ATOM 2138 N N . SER B 1 45 ? 18.844 20.672 9 1 96 45 SER B N 1
ATOM 2139 C CA . SER B 1 45 ? 17.859 21.516 8.328 1 96 45 SER B CA 1
ATOM 2140 C C . SER B 1 45 ? 16.531 20.781 8.141 1 96 45 SER B C 1
ATOM 2142 O O . SER B 1 45 ? 16.516 19.594 7.809 1 96 45 SER B O 1
ATOM 2144 N N . PHE B 1 46 ? 15.484 21.484 8.406 1 96.44 46 PHE B N 1
ATOM 2145 C CA . PHE B 1 46 ? 14.156 20.875 8.414 1 96.44 46 PHE B CA 1
ATOM 2146 C C . PHE B 1 46 ? 13.195 21.688 7.547 1 96.44 46 PHE B C 1
ATOM 2148 O O . PHE B 1 46 ? 13.109 22.906 7.672 1 96.44 46 PHE B O 1
ATOM 2155 N N . LEU B 1 47 ? 12.594 20.984 6.625 1 95.38 47 LEU B N 1
ATOM 2156 C CA . LEU B 1 47 ? 11.594 21.609 5.758 1 95.38 47 LEU B CA 1
ATOM 2157 C C . LEU B 1 47 ? 10.211 21.016 6.008 1 95.38 47 LEU B C 1
ATOM 2159 O O . LEU B 1 47 ? 10.031 19.797 5.945 1 95.38 47 LEU B O 1
ATOM 2163 N N . ASP B 1 48 ? 9.258 21.844 6.324 1 95.88 48 ASP B N 1
ATOM 2164 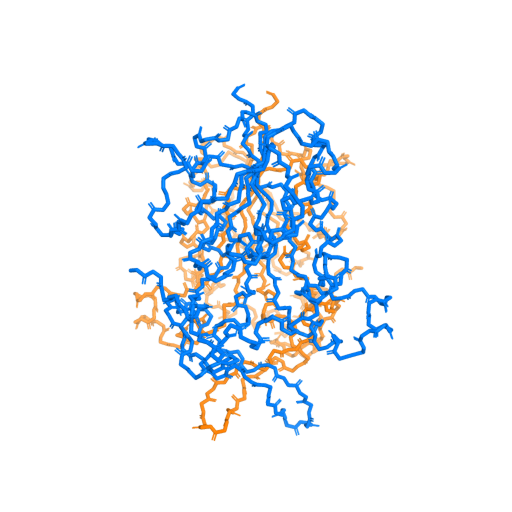C CA . ASP B 1 48 ? 7.871 21.438 6.52 1 95.88 48 ASP B CA 1
ATOM 2165 C C . ASP B 1 48 ? 6.988 21.922 5.371 1 95.88 48 ASP B C 1
ATOM 2167 O O . ASP B 1 48 ? 6.691 23.109 5.277 1 95.88 48 ASP B O 1
ATOM 2171 N N . LEU B 1 49 ? 6.555 21.016 4.516 1 94.06 49 LEU B N 1
ATOM 2172 C CA . LEU B 1 49 ? 5.691 21.312 3.385 1 94.06 49 LEU B CA 1
ATOM 2173 C C . LEU B 1 49 ? 4.223 21.219 3.777 1 94.06 49 LEU B C 1
ATOM 2175 O O . LEU B 1 49 ? 3.744 20.125 4.117 1 94.06 49 LEU B O 1
ATOM 2179 N N . GLY B 1 50 ? 3.49 22.281 3.645 1 93.25 50 GLY B N 1
ATOM 2180 C CA . GLY B 1 50 ? 2.168 22.375 4.246 1 93.25 50 GLY B CA 1
ATOM 2181 C C . GLY B 1 50 ? 2.209 22.531 5.754 1 93.25 50 GLY B C 1
ATOM 2182 O O . GLY B 1 50 ? 1.585 21.766 6.484 1 93.25 50 GLY B O 1
ATOM 2183 N N . CYS B 1 51 ? 2.814 23.641 6.207 1 94 51 CYS B N 1
ATOM 2184 C CA . CYS B 1 51 ? 3.215 23.766 7.605 1 94 51 CYS B CA 1
ATOM 2185 C C . CYS B 1 51 ? 2.059 24.266 8.461 1 94 51 CYS B C 1
ATOM 2187 O O . CYS B 1 51 ? 2.121 24.203 9.695 1 94 51 CYS B O 1
ATOM 2189 N N . GLY B 1 52 ? 0.984 24.812 7.836 1 92.44 52 GLY B N 1
ATOM 2190 C CA . GLY B 1 52 ? -0.137 25.344 8.602 1 92.44 52 GLY B CA 1
ATOM 2191 C C . GLY B 1 52 ? 0.279 26.344 9.648 1 92.44 52 GLY B C 1
ATOM 2192 O O . GLY B 1 52 ? 0.999 27.297 9.352 1 92.44 52 GLY B O 1
ATOM 2193 N N . PHE B 1 53 ? -0.128 26.094 10.852 1 91.19 53 PHE B N 1
ATOM 2194 C CA . PHE B 1 53 ? 0.137 27 11.953 1 91.19 53 PHE B CA 1
ATOM 2195 C C . PHE B 1 53 ? 1.583 26.891 12.422 1 91.19 53 PHE B C 1
ATOM 2197 O O . PHE B 1 53 ? 1.97 27.5 13.422 1 91.19 53 PHE B O 1
ATOM 2204 N N . GLY B 1 54 ? 2.342 26.078 11.836 1 93.44 54 GLY B N 1
ATOM 2205 C CA . GLY B 1 54 ? 3.771 26 12.086 1 93.44 54 GLY B CA 1
ATOM 2206 C C . GLY B 1 54 ? 4.113 25.141 13.297 1 93.44 54 GLY B C 1
ATOM 2207 O O . GLY B 1 54 ? 5.195 25.281 13.875 1 93.44 54 GLY B O 1
ATOM 2208 N N . TRP B 1 55 ? 3.23 24.25 13.727 1 93.31 55 TRP B N 1
ATOM 2209 C CA . TRP B 1 55 ? 3.467 23.406 14.898 1 93.31 55 TRP B CA 1
ATOM 2210 C C . TRP B 1 55 ? 4.695 22.531 14.695 1 93.31 55 TRP B C 1
ATOM 2212 O O . TRP B 1 55 ? 5.559 22.453 15.57 1 93.31 55 TRP B O 1
ATOM 2222 N N . MET B 1 56 ? 4.82 21.953 13.578 1 95.56 56 MET B N 1
ATOM 2223 C CA . MET B 1 56 ? 5.949 21.062 13.297 1 95.56 56 MET B CA 1
ATOM 2224 C C . MET B 1 56 ? 7.25 21.859 13.219 1 95.56 56 MET B C 1
ATOM 2226 O O . MET B 1 56 ? 8.305 21.375 13.641 1 95.56 56 MET B O 1
ATOM 2230 N N . CYS B 1 57 ? 7.203 23.016 12.641 1 96.31 57 CYS B N 1
ATOM 2231 C CA . CYS B 1 57 ? 8.383 23.859 12.555 1 96.31 57 CYS B CA 1
ATOM 2232 C C . CYS B 1 57 ? 8.938 24.188 13.938 1 96.31 57 CYS B C 1
ATOM 2234 O O . CYS B 1 57 ? 10.125 23.984 14.195 1 96.31 57 CYS B O 1
ATOM 2236 N N . ARG B 1 58 ? 8.062 24.641 14.797 1 95.56 58 ARG B N 1
ATOM 2237 C CA . ARG B 1 58 ? 8.477 25 16.141 1 95.56 58 ARG B CA 1
ATOM 2238 C C . ARG B 1 58 ? 8.961 23.766 16.922 1 95.56 58 ARG B C 1
ATOM 2240 O O . ARG B 1 58 ? 9.93 23.844 17.672 1 95.56 58 ARG B O 1
ATOM 2247 N N . TRP B 1 59 ? 8.234 22.688 16.719 1 95.75 59 TRP B N 1
ATOM 2248 C CA . TRP B 1 59 ? 8.656 21.438 17.344 1 95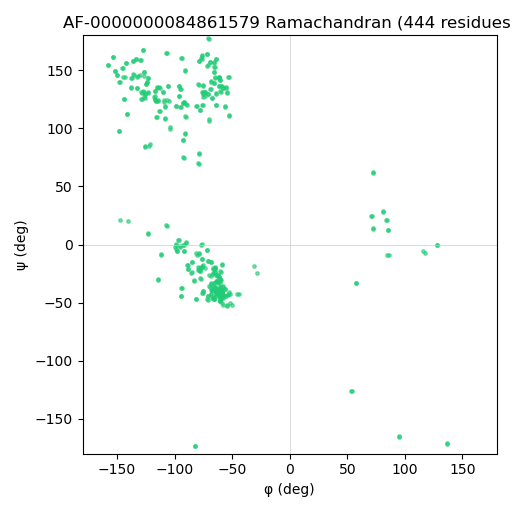.75 59 TRP B CA 1
ATOM 2249 C C . TRP B 1 59 ? 10.062 21.047 16.906 1 95.75 59 TRP B C 1
ATOM 2251 O O . TRP B 1 59 ? 10.898 20.672 17.734 1 95.75 59 TRP B O 1
ATOM 2261 N N . ALA B 1 60 ? 10.352 21.125 15.609 1 97.5 60 ALA B N 1
ATOM 2262 C CA . ALA B 1 60 ? 11.664 20.781 15.062 1 97.5 60 ALA B CA 1
ATOM 2263 C C . ALA B 1 60 ? 12.758 21.625 15.688 1 97.5 60 ALA B C 1
ATOM 2265 O O . ALA B 1 60 ? 13.828 21.125 16.031 1 97.5 60 ALA B O 1
ATOM 2266 N N . ARG B 1 61 ? 12.508 22.906 15.812 1 96.88 61 ARG B N 1
ATOM 2267 C CA . ARG B 1 61 ? 13.477 23.797 16.438 1 96.88 61 ARG B CA 1
ATOM 2268 C C . ARG B 1 61 ? 13.758 23.391 17.875 1 96.88 61 ARG B C 1
ATOM 2270 O O . ARG B 1 61 ? 14.914 23.266 18.281 1 96.88 61 ARG B O 1
ATOM 2277 N N . LYS B 1 62 ? 12.703 23.156 18.609 1 95.44 62 LYS B N 1
ATOM 2278 C CA . LYS B 1 62 ? 12.82 22.766 20.016 1 95.44 62 LYS B CA 1
ATOM 2279 C C . LYS B 1 62 ? 13.586 21.453 20.156 1 95.44 62 LYS B C 1
ATOM 2281 O O . LYS B 1 62 ? 14.203 21.188 21.188 1 95.44 62 LYS B O 1
ATOM 2286 N N . ASN B 1 63 ? 13.594 20.703 19.109 1 96.69 63 ASN B N 1
ATOM 2287 C CA . ASN B 1 63 ? 14.227 19.391 19.188 1 96.69 63 ASN B CA 1
ATOM 2288 C C . ASN B 1 63 ? 15.555 19.375 18.422 1 96.69 63 ASN B C 1
ATOM 2290 O O . ASN B 1 63 ? 16.016 18.312 18 1 96.69 63 ASN B O 1
ATOM 2294 N N . GLY B 1 64 ? 16.094 20.5 18.125 1 97.31 64 GLY B N 1
ATOM 2295 C CA . GLY B 1 64 ? 17.5 20.531 17.797 1 97.31 64 GLY B CA 1
ATOM 2296 C C . GLY B 1 64 ? 17.766 20.969 16.359 1 97.31 64 GLY B C 1
ATOM 2297 O O . GLY B 1 64 ? 18.922 21.172 15.977 1 97.31 64 GLY B O 1
ATOM 2298 N N . ALA B 1 65 ? 16.797 21.156 15.555 1 97.88 65 ALA B N 1
ATOM 2299 C CA . ALA B 1 65 ? 17.016 21.594 14.18 1 97.88 65 ALA B CA 1
ATOM 2300 C C . ALA B 1 65 ? 17.688 22.969 14.156 1 97.88 65 ALA B C 1
ATOM 2302 O O . ALA B 1 65 ? 17.312 23.875 14.914 1 97.88 65 ALA B O 1
ATOM 2303 N N . LYS B 1 66 ? 18.656 23.125 13.32 1 97.69 66 LYS B N 1
ATOM 2304 C CA . LYS B 1 66 ? 19.391 24.391 13.227 1 97.69 66 LYS B CA 1
ATOM 2305 C C . LYS B 1 66 ? 18.641 25.406 12.375 1 97.69 66 LYS B C 1
ATOM 2307 O O . LYS B 1 66 ? 18.578 26.594 12.719 1 97.69 66 LYS B O 1
ATOM 2312 N N . LEU B 1 67 ? 18.203 24.953 11.281 1 96.81 67 LEU B N 1
ATOM 2313 C CA . LEU B 1 67 ? 17.438 25.781 10.359 1 96.81 67 LEU B CA 1
ATOM 2314 C C . LEU B 1 67 ? 16.125 25.094 9.984 1 96.81 67 LEU B C 1
ATOM 2316 O O . LEU B 1 67 ? 16.109 23.906 9.648 1 96.81 67 LEU B O 1
ATOM 2320 N N . VAL B 1 68 ? 15.062 25.891 10.078 1 97.06 68 VAL B N 1
ATOM 2321 C CA . VAL B 1 68 ? 13.734 25.344 9.789 1 97.06 68 VAL B CA 1
ATOM 2322 C C . VAL B 1 68 ? 13.023 26.25 8.781 1 97.06 68 VAL B C 1
ATOM 2324 O O . VAL B 1 68 ? 13.047 27.469 8.914 1 97.06 68 VAL B O 1
ATOM 2327 N N . GLN B 1 69 ? 12.5 25.625 7.789 1 94.94 69 GLN B N 1
ATOM 2328 C CA . GLN B 1 69 ? 11.656 26.344 6.828 1 94.94 69 GLN B CA 1
ATOM 2329 C C . GLN B 1 69 ? 10.273 25.703 6.73 1 94.94 69 GLN B C 1
ATOM 2331 O O . GLN B 1 69 ? 10.156 24.469 6.684 1 94.94 69 GLN B O 1
ATOM 2336 N N . GLY B 1 70 ? 9.211 26.5 6.82 1 94.94 70 GLY B N 1
ATOM 2337 C CA . GLY B 1 70 ? 7.844 26.094 6.578 1 94.94 70 GLY B CA 1
ATOM 2338 C C . GLY B 1 70 ? 7.227 26.734 5.352 1 94.94 70 GLY B C 1
ATOM 2339 O O . GLY B 1 70 ? 7.438 27.922 5.105 1 94.94 70 GLY B O 1
ATOM 2340 N N . THR B 1 71 ? 6.555 25.906 4.574 1 93.38 71 THR B N 1
ATOM 2341 C CA . THR B 1 71 ? 5.836 26.469 3.432 1 93.38 71 THR B CA 1
ATOM 2342 C C . THR B 1 71 ? 4.355 26.109 3.494 1 93.38 71 THR B C 1
ATOM 2344 O O . THR B 1 71 ? 3.996 25.031 3.988 1 93.38 71 THR B O 1
ATOM 2347 N N . ASP B 1 72 ? 3.574 27.031 3.082 1 92.81 72 ASP B N 1
ATOM 2348 C CA . ASP B 1 72 ? 2.137 26.797 2.977 1 92.81 72 ASP B CA 1
ATOM 2349 C C . ASP B 1 72 ? 1.521 27.672 1.885 1 92.81 72 ASP B C 1
ATOM 2351 O O . ASP B 1 72 ? 1.99 28.781 1.634 1 92.81 72 ASP B O 1
ATOM 2355 N N . VAL B 1 73 ? 0.496 27.141 1.305 1 91.25 73 VAL B N 1
ATOM 2356 C CA . VAL B 1 73 ? -0.156 27.875 0.223 1 91.25 73 VAL B CA 1
ATOM 2357 C C . VAL B 1 73 ? -1.038 28.984 0.803 1 91.25 73 VAL B C 1
ATOM 2359 O O . VAL B 1 73 ? -1.315 29.984 0.134 1 91.25 73 VAL B O 1
ATOM 2362 N N . SER B 1 74 ? -1.45 28.844 2.041 1 90.69 74 SER B N 1
ATOM 2363 C CA . SER B 1 74 ? -2.414 29.75 2.676 1 90.69 74 SER B CA 1
ATOM 2364 C C . SER B 1 74 ? -1.711 30.875 3.422 1 90.69 74 SER B C 1
ATOM 2366 O O . SER B 1 74 ? -0.96 30.625 4.367 1 90.69 74 SER B O 1
ATOM 2368 N N . GLY B 1 75 ? -2.051 32.094 3.012 1 92.25 75 GLY B N 1
ATOM 2369 C CA . GLY B 1 75 ? -1.55 33.25 3.746 1 92.25 75 GLY B CA 1
ATOM 2370 C C . GLY B 1 75 ? -2.08 33.312 5.164 1 92.25 75 GLY B C 1
ATOM 2371 O O . GLY B 1 75 ? -1.36 33.719 6.082 1 92.25 75 GLY B O 1
ATOM 2372 N N . ASN B 1 76 ? -3.375 32.906 5.352 1 90.94 76 ASN B N 1
ATOM 2373 C CA . ASN B 1 76 ? -3.988 32.938 6.672 1 90.94 76 ASN B CA 1
ATOM 2374 C C . ASN B 1 76 ? -3.271 31.984 7.629 1 90.94 76 ASN B C 1
ATOM 2376 O O . ASN B 1 76 ? -3.016 32.344 8.781 1 90.94 76 ASN B O 1
ATOM 2380 N N . MET B 1 77 ? -2.943 30.875 7.125 1 91.12 77 MET B N 1
ATOM 2381 C CA . MET B 1 77 ? -2.227 29.891 7.941 1 91.12 77 MET B CA 1
ATOM 2382 C C . MET B 1 77 ? -0.857 30.422 8.352 1 91.12 77 MET B C 1
ATOM 2384 O O . MET B 1 77 ? -0.477 30.344 9.516 1 91.12 77 MET B O 1
ATOM 2388 N N . LEU B 1 78 ? -0.182 31.031 7.426 1 92.81 78 LEU B N 1
ATOM 2389 C CA . LEU B 1 78 ? 1.156 31.547 7.684 1 92.81 78 LEU B CA 1
ATOM 2390 C C . LEU B 1 78 ? 1.104 32.75 8.633 1 92.81 78 LEU B C 1
ATOM 2392 O O . LEU B 1 78 ? 1.995 32.906 9.469 1 92.81 78 LEU B O 1
ATOM 2396 N N . ALA B 1 79 ? 0.091 33.531 8.492 1 93.25 79 ALA B N 1
ATOM 2397 C CA . ALA B 1 79 ? -0.083 34.656 9.406 1 93.25 79 ALA B CA 1
ATOM 2398 C C . ALA B 1 79 ? -0.228 34.188 10.844 1 93.25 79 ALA B C 1
ATOM 2400 O O . ALA B 1 79 ? 0.363 34.75 11.766 1 93.25 79 ALA B O 1
ATOM 2401 N N . ARG B 1 80 ? -1.026 33.156 11.008 1 91.12 80 ARG B N 1
ATOM 2402 C CA . ARG B 1 80 ? -1.194 32.594 12.328 1 91.12 80 ARG B CA 1
ATOM 2403 C C . ARG B 1 80 ? 0.122 32 12.852 1 91.12 80 ARG B C 1
ATOM 2405 O O . ARG B 1 80 ? 0.448 32.156 14.031 1 91.12 80 ARG B O 1
ATOM 2412 N N . ALA B 1 81 ? 0.848 31.344 12.008 1 92.19 81 ALA B N 1
ATOM 2413 C CA . ALA B 1 81 ? 2.141 30.781 12.391 1 92.19 81 ALA B CA 1
ATOM 2414 C C . ALA B 1 81 ? 3.084 31.875 12.898 1 92.19 81 ALA B C 1
ATOM 2416 O O . ALA B 1 81 ? 3.846 31.656 13.836 1 92.19 81 ALA B O 1
ATOM 2417 N N . ARG B 1 82 ? 3.014 33 12.336 1 93.56 82 ARG B N 1
ATOM 2418 C CA . ARG B 1 82 ? 3.922 34.094 12.648 1 93.56 82 ARG B CA 1
ATOM 2419 C C . ARG B 1 82 ? 3.488 34.844 13.914 1 93.56 82 ARG B C 1
ATOM 2421 O O . ARG B 1 82 ? 4.191 35.719 14.398 1 93.56 82 ARG B O 1
ATOM 2428 N N . GLU B 1 83 ? 2.295 34.469 14.398 1 90.81 83 GLU B N 1
ATOM 2429 C CA . GLU B 1 83 ? 1.835 35.094 15.648 1 90.81 83 GLU B CA 1
ATOM 2430 C C . GLU B 1 83 ? 2.578 34.5 16.844 1 90.81 83 GLU B C 1
ATOM 2432 O O . GLU B 1 83 ? 2.566 35.094 17.938 1 90.81 83 GLU B O 1
ATOM 2437 N N . TYR B 1 84 ? 3.105 33.438 16.688 1 87.31 84 TYR B N 1
ATOM 2438 C CA . TYR B 1 84 ? 3.879 32.844 17.766 1 87.31 84 TYR B CA 1
ATOM 2439 C C . TYR B 1 84 ? 5.242 33.531 17.891 1 87.31 84 TYR B C 1
ATOM 2441 O O . TYR B 1 84 ? 5.707 34.188 16.969 1 87.31 84 TYR B O 1
ATOM 2449 N N . PRO B 1 85 ? 5.805 33.344 19.094 1 83.81 85 PRO B N 1
ATOM 2450 C CA . PRO B 1 85 ? 7.082 34.031 19.312 1 83.81 85 PRO B CA 1
ATOM 2451 C C . PRO B 1 85 ? 8.102 33.719 18.203 1 83.81 85 PRO B C 1
ATOM 2453 O O . PRO B 1 85 ? 8.195 32.594 17.75 1 83.81 85 PRO B O 1
ATOM 2456 N N . GLU B 1 86 ? 8.805 34.719 17.953 1 84.06 86 GLU B N 1
ATOM 2457 C CA . GLU B 1 86 ? 9.727 34.656 16.828 1 84.06 86 GLU B CA 1
ATOM 2458 C C . GLU B 1 86 ? 10.93 33.781 17.156 1 84.06 86 GLU B C 1
ATOM 2460 O O . GLU B 1 86 ? 11.453 33.844 18.281 1 84.06 86 GLU B O 1
ATOM 2465 N N . ASP B 1 87 ? 11.242 32.938 16.359 1 92.5 87 ASP B N 1
ATOM 2466 C CA . ASP B 1 87 ? 12.5 32.219 16.25 1 92.5 87 ASP B CA 1
ATOM 2467 C C . ASP B 1 87 ? 13.219 32.531 14.953 1 92.5 87 ASP B C 1
ATOM 2469 O O . ASP B 1 87 ? 12.742 32.188 13.867 1 92.5 87 ASP B O 1
ATOM 2473 N N . PRO B 1 88 ? 14.312 33.25 15.086 1 93.88 88 PRO B N 1
ATOM 2474 C CA . PRO B 1 88 ? 15 33.688 13.875 1 93.88 88 PRO B CA 1
ATOM 2475 C C . PRO B 1 88 ? 15.438 32.531 12.977 1 93.88 88 PRO B C 1
ATOM 2477 O O . PRO B 1 88 ? 15.781 32.75 11.812 1 93.88 88 PRO B O 1
ATOM 2480 N N . SER B 1 89 ? 15.469 31.391 13.523 1 96.5 89 SER B N 1
ATOM 2481 C CA . SER B 1 89 ? 15.922 30.219 12.75 1 96.5 89 SER B CA 1
ATOM 2482 C C . SER B 1 89 ? 14.75 29.547 12.047 1 96.5 89 SER B C 1
ATOM 2484 O O . SER B 1 89 ? 14.93 28.516 11.383 1 96.5 89 SER B O 1
ATOM 2486 N N . ILE B 1 90 ? 13.586 30.047 12.141 1 97 90 ILE B N 1
ATOM 2487 C CA . ILE B 1 90 ? 12.414 29.562 11.422 1 97 90 ILE B CA 1
ATOM 2488 C C . ILE B 1 90 ? 12.008 30.562 10.352 1 97 90 ILE B C 1
ATOM 2490 O O . ILE B 1 90 ? 11.797 31.75 10.656 1 97 90 ILE B O 1
ATOM 2494 N N . SER B 1 91 ? 11.945 30.156 9.141 1 95.56 91 SER B N 1
ATOM 2495 C CA . SER B 1 91 ? 11.414 30.984 8.062 1 95.56 91 SER B CA 1
ATOM 2496 C C . SER B 1 91 ? 10.133 30.375 7.484 1 95.56 91 SER B C 1
ATOM 2498 O O . SER B 1 91 ? 10.023 29.156 7.34 1 95.56 91 SER B O 1
ATOM 2500 N N . TYR B 1 92 ? 9.133 31.203 7.273 1 94.5 92 TYR B N 1
ATOM 2501 C CA . TYR B 1 92 ? 7.879 30.812 6.645 1 94.5 92 TYR B CA 1
ATOM 2502 C C . TYR B 1 92 ? 7.746 31.438 5.258 1 94.5 92 TYR B C 1
ATOM 2504 O O . TYR B 1 92 ? 7.957 32.625 5.086 1 94.5 92 TYR B O 1
ATOM 2512 N N . CYS B 1 93 ? 7.406 30.609 4.27 1 92.44 93 CYS B N 1
ATOM 2513 C CA . CYS B 1 93 ? 7.266 31.078 2.896 1 92.44 93 CYS B CA 1
ATOM 2514 C C . CYS B 1 93 ? 5.969 30.578 2.277 1 92.44 93 CYS B C 1
ATOM 2516 O O . CYS B 1 93 ? 5.617 29.406 2.436 1 92.44 93 CYS B O 1
ATOM 2518 N N . LYS B 1 94 ? 5.238 31.516 1.579 1 92.44 94 LYS B N 1
ATOM 2519 C CA . LYS B 1 94 ? 4.051 31.109 0.841 1 92.44 94 LYS B CA 1
ATOM 2520 C C . LYS B 1 94 ? 4.43 30.391 -0.453 1 92.44 94 LYS B C 1
ATOM 2522 O O . LYS B 1 94 ? 5.195 30.922 -1.259 1 92.44 94 LYS B O 1
ATOM 2527 N N . ALA B 1 95 ? 3.969 29.109 -0.561 1 87.44 95 ALA B N 1
ATOM 2528 C CA . ALA B 1 95 ? 4.293 28.344 -1.761 1 87.44 95 ALA B CA 1
ATOM 2529 C C . ALA B 1 95 ? 3.197 27.328 -2.074 1 87.44 95 ALA B C 1
ATOM 2531 O O . ALA B 1 95 ? 2.562 26.797 -1.165 1 87.44 95 ALA B O 1
ATOM 2532 N N . ASP B 1 96 ? 3.031 27.156 -3.379 1 86.38 96 ASP B N 1
ATOM 2533 C CA . ASP B 1 96 ? 2.195 26.078 -3.896 1 86.38 96 ASP B CA 1
ATOM 2534 C C . ASP B 1 96 ? 3.023 24.828 -4.16 1 86.38 96 ASP B C 1
ATOM 2536 O O . ASP B 1 96 ? 3.953 24.844 -4.969 1 86.38 96 ASP B O 1
ATOM 2540 N N . LEU B 1 97 ? 2.623 23.75 -3.527 1 81.38 97 LEU B N 1
ATOM 2541 C CA . LEU B 1 97 ? 3.404 22.516 -3.629 1 81.38 97 LEU B CA 1
ATOM 2542 C C . LEU B 1 97 ? 3.422 22 -5.062 1 81.38 97 LEU B C 1
ATOM 2544 O O . LEU B 1 97 ? 4.344 21.281 -5.457 1 81.38 97 LEU B O 1
ATOM 2548 N N . GLU B 1 98 ? 2.414 22.312 -5.855 1 78.25 98 GLU B N 1
ATOM 2549 C CA . GLU B 1 98 ? 2.35 21.859 -7.242 1 78.25 98 GLU B CA 1
ATOM 2550 C C . GLU B 1 98 ? 3.445 22.5 -8.086 1 78.25 98 GLU B C 1
ATOM 2552 O O . GLU B 1 98 ? 3.855 21.953 -9.109 1 78.25 98 GLU B O 1
ATOM 2557 N N . THR B 1 99 ? 3.828 23.625 -7.582 1 73.56 99 THR B N 1
ATOM 2558 C CA . THR B 1 99 ? 4.797 24.359 -8.383 1 73.56 99 THR B CA 1
ATOM 2559 C C . THR B 1 99 ? 6.062 24.641 -7.578 1 73.56 99 THR B C 1
ATOM 2561 O O . THR B 1 99 ? 6.906 25.438 -7.996 1 73.56 99 THR B O 1
ATOM 2564 N N . LEU B 1 100 ? 6.066 23.969 -6.41 1 72.19 100 LEU B N 1
ATOM 2565 C CA . LEU B 1 100 ? 7.152 24.281 -5.484 1 72.19 100 LEU B CA 1
ATOM 2566 C C . LEU B 1 100 ? 8.5 23.891 -6.074 1 72.19 100 LEU B C 1
ATOM 2568 O O . LEU B 1 100 ? 8.664 22.766 -6.582 1 72.19 100 LEU B O 1
ATOM 2572 N N . GLN B 1 101 ? 9.344 24.906 -6.199 1 66 101 GLN B N 1
ATOM 2573 C CA . GLN B 1 101 ? 10.773 24.703 -6.359 1 66 101 GLN B CA 1
ATOM 2574 C C . GLN B 1 101 ? 11.523 25 -5.062 1 66 101 GLN B C 1
ATOM 2576 O O . GLN B 1 101 ? 11.508 26.125 -4.582 1 66 101 GLN B O 1
ATOM 2581 N N . ILE B 1 102 ? 11.898 23.938 -4.262 1 59.38 102 ILE B N 1
ATOM 2582 C CA . ILE B 1 102 ? 12.555 24.156 -2.977 1 59.38 102 ILE B CA 1
ATOM 2583 C C . ILE B 1 102 ? 13.734 25.109 -3.154 1 59.38 102 ILE B C 1
ATOM 2585 O O . ILE B 1 102 ? 13.914 26.047 -2.367 1 59.38 102 ILE B O 1
ATOM 2589 N N . SER B 1 103 ? 14.617 24.75 -4.148 1 56.81 103 SER B N 1
ATOM 2590 C CA . SER B 1 103 ? 15.617 25.688 -4.652 1 56.81 103 SER B CA 1
ATOM 2591 C C . SER B 1 103 ? 15.547 25.812 -6.172 1 56.81 103 SER B C 1
ATOM 2593 O O . SER B 1 103 ? 14.875 25.016 -6.832 1 56.81 103 SER B O 1
ATOM 2595 N N . SER B 1 104 ? 15.773 26.922 -6.777 1 49.97 104 SER B N 1
ATOM 2596 C CA . SER B 1 104 ? 15.625 27.281 -8.188 1 49.97 104 SER B CA 1
ATOM 2597 C C . SER B 1 104 ? 15.805 26.062 -9.086 1 49.97 104 SER B C 1
ATOM 2599 O O . SER B 1 104 ? 15.227 26 -10.172 1 49.97 104 SER B O 1
ATOM 2601 N N . ASN B 1 105 ? 16.484 25.078 -8.641 1 48.78 105 ASN B N 1
ATOM 2602 C CA . ASN B 1 105 ? 16.766 24.016 -9.609 1 48.78 105 ASN B CA 1
ATOM 2603 C C . ASN B 1 105 ? 16.656 22.641 -8.961 1 48.78 105 ASN B C 1
ATOM 2605 O O . ASN B 1 105 ? 17.141 21.656 -9.523 1 48.78 105 ASN B O 1
ATOM 2609 N N . GLU B 1 106 ? 15.867 22.797 -7.77 1 66.31 106 GLU B N 1
ATOM 2610 C CA . GLU B 1 106 ? 16.062 21.5 -7.133 1 66.31 106 GLU B CA 1
ATOM 2611 C C . GLU B 1 106 ? 14.742 20.828 -6.785 1 66.31 106 GLU B C 1
ATOM 2613 O O . GLU B 1 106 ? 13.805 21.5 -6.344 1 66.31 106 GLU B O 1
ATOM 2618 N N . SER B 1 107 ? 14.617 19.594 -7.258 1 78.81 107 SER B N 1
ATOM 2619 C CA . SER B 1 107 ? 13.562 18.703 -6.785 1 78.81 107 SER B CA 1
ATOM 2620 C C . SER B 1 107 ? 13.758 18.359 -5.316 1 78.81 107 SER B C 1
ATOM 2622 O O . SER B 1 107 ? 14.797 18.656 -4.73 1 78.81 107 SER B O 1
ATOM 2624 N N . LEU B 1 108 ? 12.633 17.969 -4.668 1 85.31 108 LEU B N 1
ATOM 2625 C CA . LEU B 1 108 ? 12.711 17.516 -3.283 1 85.31 108 LEU B CA 1
ATOM 2626 C C . LEU B 1 108 ? 13.867 16.547 -3.096 1 85.31 108 LEU B C 1
ATOM 2628 O O . LEU B 1 108 ? 14.641 16.656 -2.143 1 85.31 108 LEU B O 1
ATOM 2632 N N . TYR B 1 109 ? 14.008 15.68 -4.023 1 89.88 109 TYR B N 1
ATOM 2633 C CA . TYR B 1 109 ? 15.07 14.688 -3.926 1 89.88 109 TYR B CA 1
ATOM 2634 C C . TYR B 1 109 ? 16.438 15.344 -3.998 1 89.88 109 TYR B C 1
ATOM 2636 O O . TYR B 1 109 ? 17.328 15.055 -3.18 1 89.88 109 TYR B O 1
ATOM 2644 N N . THR B 1 110 ? 16.609 16.234 -4.938 1 88.38 110 THR B N 1
ATOM 2645 C CA . THR B 1 110 ? 17.906 16.875 -5.137 1 88.38 110 THR B CA 1
ATOM 2646 C C . THR B 1 110 ? 18.25 17.797 -3.977 1 88.38 110 THR B C 1
ATOM 2648 O O . THR B 1 110 ? 19.422 18.016 -3.664 1 88.38 110 THR B O 1
ATOM 2651 N N . SER B 1 111 ? 17.203 18.297 -3.346 1 88.25 111 SER B N 1
ATOM 2652 C CA . SER B 1 111 ? 17.422 19.25 -2.246 1 88.25 111 SER B CA 1
ATOM 2653 C C . SER B 1 111 ? 17.797 18.516 -0.961 1 88.25 111 SER B C 1
ATOM 2655 O O . SER B 1 111 ? 18.328 19.125 -0.034 1 88.25 111 SER B O 1
ATOM 2657 N N . LEU B 1 112 ? 17.516 17.297 -0.866 1 91.81 112 LEU B N 1
ATOM 2658 C CA . LEU B 1 112 ? 17.828 16.5 0.322 1 91.81 112 LEU B CA 1
ATOM 2659 C C . LEU B 1 112 ? 19.297 16.094 0.342 1 91.81 112 LEU B C 1
ATOM 2661 O O . LEU B 1 112 ? 19.859 15.742 -0.695 1 91.81 112 LEU B O 1
ATOM 2665 N N . LYS B 1 113 ? 19.859 16.203 1.499 1 91.62 113 LYS B N 1
ATOM 2666 C CA . LYS B 1 113 ? 21.219 15.688 1.673 1 91.62 113 LYS B CA 1
ATOM 2667 C C . LYS B 1 113 ? 21.25 14.164 1.613 1 91.62 113 LYS B C 1
ATOM 2669 O O . LYS B 1 113 ? 20.234 13.508 1.867 1 91.62 113 LYS B O 1
ATOM 2674 N N . THR B 1 114 ? 22.453 13.68 1.272 1 93.06 114 THR B N 1
ATOM 2675 C CA . THR B 1 114 ? 22.625 12.234 1.337 1 93.06 114 THR B CA 1
ATOM 2676 C C . THR B 1 114 ? 22.25 11.703 2.717 1 93.06 114 THR B C 1
ATOM 2678 O O . THR B 1 114 ? 22.641 12.273 3.736 1 93.06 114 THR B O 1
ATOM 2681 N N . GLY B 1 115 ? 21.453 10.688 2.707 1 93.94 115 GLY B N 1
ATOM 2682 C CA . GLY B 1 115 ? 20.969 10.148 3.969 1 93.94 115 GLY B CA 1
ATOM 2683 C C . GLY B 1 115 ? 19.75 10.867 4.504 1 93.94 115 GLY B C 1
ATOM 2684 O O . GLY B 1 115 ? 19.156 10.445 5.5 1 93.94 115 GLY B O 1
ATOM 2685 N N . GLY B 1 116 ? 19.438 11.969 3.838 1 95.81 116 GLY B N 1
ATOM 2686 C CA . GLY B 1 116 ? 18.25 12.711 4.234 1 95.81 116 GLY B CA 1
ATOM 2687 C C . GLY B 1 116 ? 16.969 11.93 4.043 1 95.81 116 GLY B C 1
ATOM 2688 O O . GLY B 1 116 ? 16.938 10.93 3.324 1 95.81 116 GLY B O 1
ATOM 2689 N N . VAL B 1 117 ? 15.891 12.375 4.77 1 96.88 117 VAL B N 1
ATOM 2690 C CA . VAL B 1 117 ? 14.648 11.617 4.75 1 96.88 117 VAL B CA 1
ATOM 2691 C C . VAL B 1 117 ? 13.492 12.516 4.297 1 96.88 117 VAL B C 1
ATOM 2693 O O . VAL B 1 117 ? 13.508 13.719 4.547 1 96.88 117 VAL B O 1
ATOM 2696 N N . PHE B 1 118 ? 12.672 11.938 3.521 1 97 118 PHE B N 1
ATOM 2697 C CA . PHE B 1 118 ? 11.398 12.523 3.133 1 97 118 PHE B CA 1
ATOM 2698 C C . PHE B 1 118 ? 10.234 11.719 3.709 1 97 118 PHE B C 1
ATOM 2700 O O . PHE B 1 118 ? 10.086 10.531 3.408 1 97 118 PHE B O 1
ATOM 2707 N N . ILE B 1 119 ? 9.445 12.344 4.625 1 98.06 119 ILE B N 1
ATOM 2708 C CA . ILE B 1 119 ? 8.297 11.711 5.273 1 98.06 119 ILE B CA 1
ATOM 2709 C C . ILE B 1 119 ? 7.016 12.461 4.898 1 98.06 119 ILE B C 1
ATOM 2711 O O . ILE B 1 119 ? 6.977 13.695 4.949 1 98.06 119 ILE B O 1
ATOM 2715 N N . PHE B 1 120 ? 5.996 11.727 4.508 1 97.06 120 PHE B N 1
ATOM 2716 C CA . PHE B 1 120 ? 4.746 12.422 4.215 1 97.06 120 PHE B CA 1
ATOM 2717 C C . PHE B 1 120 ? 3.547 11.602 4.668 1 97.06 120 PHE B C 1
ATOM 2719 O O . PHE B 1 120 ? 3.668 10.391 4.898 1 97.06 120 PHE B O 1
ATOM 2726 N N . SER B 1 121 ? 2.51 12.25 4.887 1 96.94 121 SER B N 1
ATOM 2727 C CA . SER B 1 121 ? 1.2 11.703 5.238 1 96.94 121 SER B CA 1
ATOM 2728 C C . SER B 1 121 ? 0.121 12.203 4.285 1 96.94 121 SER B C 1
ATOM 2730 O O . SER B 1 121 ? 0.044 13.406 4.004 1 96.94 121 SER B O 1
ATOM 2732 N N . VAL B 1 122 ? -0.649 11.289 3.748 1 96.44 122 VAL B N 1
ATOM 2733 C CA . VAL B 1 122 ? -1.778 11.633 2.889 1 96.44 122 VAL B CA 1
ATOM 2734 C C . VAL B 1 122 ? -3.031 10.906 3.365 1 96.44 122 VAL B C 1
ATOM 2736 O O . VAL B 1 122 ? -2.945 9.945 4.141 1 96.44 122 VAL B O 1
ATOM 2739 N N . GLU B 1 123 ? -4.176 11.469 2.961 1 96.25 123 GLU B N 1
ATOM 2740 C CA . GLU B 1 123 ? -5.367 10.648 3.152 1 96.25 123 GLU B CA 1
ATOM 2741 C C . GLU B 1 123 ? -5.219 9.289 2.469 1 96.25 123 GLU B C 1
ATOM 2743 O O . GLU B 1 123 ? -4.695 9.203 1.356 1 96.25 123 GLU B O 1
ATOM 2748 N N . HIS B 1 124 ? -5.594 8.242 3.152 1 98.19 124 HIS B N 1
ATOM 2749 C CA . HIS B 1 124 ? -5.426 6.891 2.619 1 98.19 124 HIS B CA 1
ATOM 2750 C C . HIS B 1 124 ? -6.223 6.703 1.332 1 98.19 124 HIS B C 1
ATOM 2752 O O . HIS B 1 124 ? -7.367 7.152 1.235 1 98.19 124 HIS B O 1
ATOM 2758 N N . PRO B 1 125 ? -5.695 5.961 0.365 1 98.31 125 PRO B N 1
ATOM 2759 C CA . PRO B 1 125 ? -6.418 5.738 -0.892 1 98.31 125 PRO B CA 1
ATOM 2760 C C . PRO B 1 125 ? -7.766 5.051 -0.688 1 98.31 125 PRO B C 1
ATOM 2762 O O . PRO B 1 125 ? -8.711 5.305 -1.438 1 98.31 125 PRO B O 1
ATOM 2765 N N . ILE B 1 126 ? -7.887 4.227 0.318 1 98.19 126 ILE B N 1
ATOM 2766 C CA . ILE B 1 126 ? -9.164 3.611 0.659 1 98.19 126 ILE B CA 1
ATOM 2767 C C . ILE B 1 126 ? -10.18 4.695 1.008 1 98.19 126 ILE B C 1
ATOM 2769 O O . ILE B 1 126 ? -11.367 4.57 0.69 1 98.19 126 ILE B O 1
ATOM 2773 N N . TRP B 1 127 ? -9.727 5.73 1.65 1 96.19 127 TRP B N 1
ATOM 2774 C CA . TRP B 1 127 ? -10.578 6.84 2.074 1 96.19 127 TRP B CA 1
ATOM 2775 C C . TRP B 1 127 ? -10.953 7.723 0.888 1 96.19 127 TRP B C 1
ATOM 2777 O O . TRP B 1 127 ? -12.117 8.102 0.73 1 96.19 127 TRP B O 1
ATOM 2787 N N . THR B 1 128 ? -10.102 7.988 -0.007 1 96.44 128 THR B N 1
ATOM 2788 C CA . THR B 1 128 ? -10.32 8.977 -1.057 1 96.44 128 THR B CA 1
ATOM 2789 C C . THR B 1 128 ? -10.984 8.344 -2.271 1 96.44 128 THR B C 1
ATOM 2791 O O . THR B 1 128 ? -11.547 9.039 -3.117 1 96.44 128 THR B O 1
ATOM 2794 N N . ALA B 1 129 ? -10.977 7.086 -2.418 1 97.75 129 ALA B N 1
ATOM 2795 C CA . ALA B 1 129 ? -11.344 6.395 -3.652 1 97.75 129 ALA B CA 1
ATOM 2796 C C . ALA B 1 129 ? -12.844 6.492 -3.914 1 97.75 129 ALA B C 1
ATOM 2798 O O . ALA B 1 129 ? -13.266 6.82 -5.023 1 97.75 129 ALA B O 1
ATOM 2799 N N . PRO B 1 130 ? -13.695 6.297 -2.898 1 96.38 130 PRO B N 1
ATOM 2800 C CA . PRO B 1 130 ? -15.117 6.117 -3.207 1 96.38 130 PRO B CA 1
ATOM 2801 C C . PRO B 1 130 ? -15.758 7.371 -3.799 1 96.38 130 PRO B C 1
ATOM 2803 O O . PRO B 1 130 ? -15.406 8.484 -3.406 1 96.38 130 PRO B O 1
ATOM 2806 N N . ARG B 1 131 ? -16.688 7.184 -4.625 1 92 131 ARG B N 1
ATOM 2807 C CA . ARG B 1 131 ? -17.531 8.25 -5.148 1 92 131 ARG B CA 1
ATOM 2808 C C . ARG B 1 131 ? -18.375 8.891 -4.039 1 92 131 ARG B C 1
ATOM 2810 O O . ARG B 1 131 ? -18.562 10.109 -4.02 1 92 131 ARG B O 1
ATOM 2817 N N . SER B 1 132 ? -18.797 8.086 -3.193 1 90.75 132 SER B N 1
ATOM 2818 C CA . SER B 1 132 ? -19.609 8.5 -2.049 1 90.75 132 SER B CA 1
ATOM 2819 C C . SER B 1 132 ? -18.953 8.102 -0.734 1 90.75 132 SER B C 1
ATOM 2821 O O . SER B 1 132 ? -19.297 7.074 -0.146 1 90.75 132 SER B O 1
ATOM 2823 N N . PRO B 1 133 ? -18.062 8.938 -0.258 1 91.44 133 PRO B N 1
ATOM 2824 C CA . PRO B 1 133 ? -17.266 8.57 0.917 1 91.44 133 PRO B CA 1
ATOM 2825 C C . PRO B 1 133 ? -18.047 8.734 2.225 1 91.44 133 PRO B C 1
ATOM 2827 O O . PRO B 1 133 ? -17.688 9.57 3.057 1 91.44 133 PRO B O 1
ATOM 2830 N N . ASP B 1 134 ? -19 7.93 2.42 1 93.06 134 ASP B N 1
ATOM 2831 C CA . ASP B 1 134 ? -19.766 7.863 3.658 1 93.06 134 ASP B CA 1
ATOM 2832 C C . ASP B 1 134 ? -20.141 6.422 3.996 1 93.06 134 ASP B C 1
ATOM 2834 O O . ASP B 1 134 ? -20.484 5.641 3.109 1 93.06 134 ASP B O 1
ATOM 2838 N N . TRP B 1 135 ? -20.125 6.145 5.289 1 95.94 135 TRP B N 1
ATOM 2839 C CA . TRP B 1 135 ? -20.453 4.801 5.746 1 95.94 135 TRP B CA 1
ATOM 2840 C C . TRP B 1 135 ? -21.875 4.422 5.344 1 95.94 135 TRP B C 1
ATOM 2842 O O . TRP B 1 135 ? -22.781 5.254 5.402 1 95.94 135 TRP B O 1
ATOM 2852 N N . ILE B 1 136 ? -22.062 3.18 4.961 1 96.69 136 ILE B N 1
ATOM 2853 C CA . ILE B 1 136 ? -23.406 2.646 4.695 1 96.69 136 ILE B CA 1
ATOM 2854 C C . ILE B 1 136 ? -23.609 1.362 5.496 1 96.69 136 ILE B C 1
ATOM 2856 O O . ILE B 1 136 ? -22.672 0.853 6.121 1 96.69 136 ILE B O 1
ATOM 2860 N N . LYS B 1 137 ? -24.828 0.937 5.547 1 96.06 137 LYS B N 1
ATOM 2861 C CA . LYS B 1 137 ? -25.156 -0.293 6.258 1 96.06 137 LYS B CA 1
ATOM 2862 C C . LYS B 1 137 ? -25.188 -1.488 5.309 1 96.06 137 LYS B C 1
ATOM 2864 O O . LYS B 1 137 ? -25.688 -1.382 4.188 1 96.06 137 LYS B O 1
ATOM 2869 N N . ASP B 1 138 ? -24.578 -2.574 5.703 1 93.75 138 ASP B N 1
ATOM 2870 C CA . ASP B 1 138 ? -24.719 -3.805 4.93 1 93.75 138 ASP B CA 1
ATOM 2871 C C . ASP B 1 138 ? -26.016 -4.535 5.297 1 93.75 138 ASP B C 1
ATOM 2873 O O . ASP B 1 138 ? -26.875 -3.988 5.996 1 93.75 138 ASP B O 1
ATOM 2877 N N . ALA B 1 139 ? -26.188 -5.75 4.754 1 90.94 139 ALA B N 1
ATOM 2878 C CA . ALA B 1 139 ? -27.422 -6.504 4.93 1 90.94 139 ALA B CA 1
ATOM 2879 C C . ALA B 1 139 ? -27.672 -6.824 6.402 1 90.94 139 ALA B C 1
ATOM 2881 O O . ALA B 1 139 ? -28.828 -6.977 6.824 1 90.94 139 ALA B O 1
ATOM 2882 N N . GLU B 1 140 ? -26.656 -6.891 7.188 1 93.12 140 GLU B N 1
ATOM 2883 C CA . GLU B 1 140 ? -26.766 -7.215 8.609 1 93.12 140 GLU B CA 1
ATOM 2884 C C . GLU B 1 140 ? -26.875 -5.953 9.453 1 93.12 140 GLU B C 1
ATOM 2886 O O . GLU B 1 140 ? -26.938 -6.027 10.688 1 93.12 140 GLU B O 1
ATOM 2891 N N . GLY B 1 141 ? -26.859 -4.801 8.859 1 93.81 141 GLY B N 1
ATOM 2892 C CA . GLY B 1 141 ? -27 -3.541 9.57 1 93.81 141 GLY B CA 1
ATOM 2893 C C . GLY B 1 141 ? -25.688 -3.014 10.117 1 93.81 141 GLY B C 1
ATOM 2894 O O . GLY B 1 141 ? -25.672 -2.113 10.961 1 93.81 141 GLY B O 1
ATOM 2895 N N . ARG B 1 142 ? -24.688 -3.604 9.672 1 94.75 142 ARG B N 1
ATOM 2896 C CA . ARG B 1 142 ? -23.375 -3.176 10.141 1 94.75 142 ARG B CA 1
ATOM 2897 C C . ARG B 1 142 ? -22.781 -2.096 9.234 1 94.75 142 ARG B C 1
ATOM 2899 O O . ARG B 1 142 ? -23.047 -2.092 8.031 1 94.75 142 ARG B O 1
ATOM 2906 N N . ASP B 1 143 ? -21.984 -1.221 9.828 1 96.19 143 ASP B N 1
ATOM 2907 C CA . ASP B 1 143 ? -21.328 -0.163 9.07 1 96.19 143 ASP B CA 1
ATOM 2908 C C . ASP B 1 143 ? -20.234 -0.732 8.172 1 96.19 143 ASP B C 1
ATOM 2910 O O . ASP B 1 143 ? -19.391 -1.505 8.633 1 96.19 143 ASP B O 1
ATOM 2914 N N . VAL B 1 144 ? -20.266 -0.356 6.914 1 97.56 144 VAL B N 1
ATOM 2915 C CA . VAL B 1 144 ? -19.203 -0.709 5.965 1 97.56 144 VAL B CA 1
ATOM 2916 C C . VAL B 1 144 ? -18.844 0.509 5.117 1 97.56 144 VAL B C 1
ATOM 2918 O O . VAL B 1 144 ? -19.656 1.425 4.961 1 97.56 144 VAL B O 1
ATOM 2921 N N . TRP B 1 145 ? -17.625 0.591 4.77 1 97.88 145 TRP B N 1
ATOM 2922 C CA . TRP B 1 145 ? -17.156 1.629 3.863 1 97.88 145 TRP B CA 1
ATOM 2923 C C . TRP B 1 145 ? -17.422 1.251 2.412 1 97.88 145 TRP B C 1
ATOM 2925 O O . TRP B 1 145 ? -16.984 0.197 1.945 1 97.88 145 TRP B O 1
ATOM 2935 N N . PRO B 1 146 ? -18.203 2.021 1.655 1 97.62 146 PRO B N 1
ATOM 2936 C CA . PRO B 1 146 ? -18.609 1.662 0.294 1 97.62 146 PRO B CA 1
ATOM 2937 C C . PRO B 1 146 ? -17.516 1.925 -0.737 1 97.62 146 PRO B C 1
ATOM 2939 O O . PRO B 1 146 ? -17.609 2.881 -1.511 1 97.62 146 PRO B O 1
ATOM 2942 N N . LEU B 1 147 ? -16.578 1.059 -0.786 1 98.06 147 LEU B N 1
ATOM 2943 C CA . LEU B 1 147 ? -15.414 1.271 -1.635 1 98.06 147 LEU B CA 1
ATOM 2944 C C . LEU B 1 147 ? -15.758 1.027 -3.1 1 98.06 147 LEU B C 1
ATOM 2946 O O . LEU B 1 147 ? -16.359 0.004 -3.439 1 98.06 147 LEU B O 1
ATOM 2950 N N . ASP B 1 148 ? -15.406 1.946 -3.896 1 97.5 148 ASP B N 1
ATOM 2951 C CA . ASP B 1 148 ? -15.406 1.827 -5.352 1 97.5 148 ASP B CA 1
ATOM 2952 C C . ASP B 1 148 ? -14.383 2.773 -5.98 1 97.5 148 ASP B C 1
ATOM 2954 O O . ASP B 1 148 ? -13.859 3.66 -5.309 1 97.5 148 ASP B O 1
ATOM 2958 N N . GLY B 1 149 ? -14.008 2.498 -7.234 1 97.25 149 GLY B N 1
ATOM 2959 C CA . GLY B 1 149 ? -13.18 3.398 -8.023 1 97.25 149 GLY B CA 1
ATOM 2960 C C . GLY B 1 149 ? -11.742 3.463 -7.551 1 97.25 149 GLY B C 1
ATOM 2961 O O . GLY B 1 149 ? -11.062 4.469 -7.754 1 97.25 149 GLY B O 1
ATOM 2962 N N . TYR B 1 150 ? -11.297 2.418 -6.898 1 98.44 150 TYR B N 1
ATOM 2963 C CA . TYR B 1 150 ? -9.977 2.467 -6.273 1 98.44 150 TYR B CA 1
ATOM 2964 C C . TYR B 1 150 ? -8.891 2.732 -7.309 1 98.44 150 TYR B C 1
ATOM 2966 O O . TYR B 1 150 ? -7.957 3.496 -7.059 1 98.44 150 TYR B O 1
ATOM 2974 N N . LEU B 1 151 ? -9 2.146 -8.5 1 98.12 151 LEU B N 1
ATOM 2975 C CA . LEU B 1 151 ? -7.93 2.289 -9.484 1 98.12 151 LEU B CA 1
ATOM 2976 C C . LEU B 1 151 ? -8.25 3.4 -10.477 1 98.12 151 LEU B C 1
ATOM 2978 O O . LEU B 1 151 ? -7.527 3.594 -11.453 1 98.12 151 LEU B O 1
ATOM 2982 N N . PHE B 1 152 ? -9.32 4.113 -10.312 1 97.44 152 PHE B N 1
ATOM 2983 C CA . PHE B 1 152 ? -9.648 5.305 -11.094 1 97.44 152 PHE B CA 1
ATOM 2984 C C . PHE B 1 152 ? -9.141 6.562 -10.398 1 97.44 152 PHE B C 1
ATOM 2986 O O . PHE B 1 152 ? -9.883 7.223 -9.672 1 97.44 152 PHE B O 1
ATOM 2993 N N . GLU B 1 153 ? -7.906 6.895 -10.742 1 97.56 153 GLU B N 1
ATOM 2994 C CA . GLU B 1 153 ? -7.262 8.023 -10.078 1 97.56 153 GLU B CA 1
ATOM 2995 C C . GLU B 1 153 ? -7.75 9.352 -10.648 1 97.56 153 GLU B C 1
ATOM 2997 O O . GLU B 1 153 ? -8.266 9.398 -11.766 1 97.56 153 GLU B O 1
ATOM 3002 N N . GLY B 1 154 ? -7.574 10.398 -9.805 1 95.75 154 GLY B N 1
ATOM 3003 C CA . GLY B 1 154 ? -7.98 11.734 -10.227 1 95.75 154 GLY B CA 1
ATOM 3004 C C . GLY B 1 154 ? -8.719 12.5 -9.141 1 95.75 154 GLY B C 1
ATOM 3005 O O . GLY B 1 154 ? -8.695 12.117 -7.973 1 95.75 154 GLY B O 1
ATOM 3006 N N . PRO B 1 155 ? -9.273 13.633 -9.492 1 93.88 155 PRO B N 1
ATOM 3007 C CA . PRO B 1 155 ? -9.945 14.484 -8.508 1 93.88 155 PRO B CA 1
ATOM 3008 C C . PRO B 1 155 ? -11.195 13.828 -7.918 1 93.88 155 PRO B C 1
ATOM 3010 O O . PRO B 1 155 ? -11.883 13.07 -8.609 1 93.88 155 PRO B O 1
ATOM 3013 N N . ARG B 1 156 ? -11.375 13.984 -6.637 1 92.44 156 ARG B N 1
ATOM 3014 C CA . ARG B 1 156 ? -12.602 13.68 -5.902 1 92.44 156 ARG B CA 1
ATOM 3015 C C . ARG B 1 156 ? -13.188 14.945 -5.277 1 92.44 156 ARG B C 1
ATOM 3017 O O . ARG B 1 156 ? -12.484 15.703 -4.621 1 92.44 156 ARG B O 1
ATOM 3024 N N . THR B 1 157 ? -14.359 15.195 -5.574 1 87.56 157 THR B N 1
ATOM 3025 C CA . THR B 1 157 ? -15.023 16.344 -4.953 1 87.56 157 THR B CA 1
ATOM 3026 C C . THR B 1 157 ? -15.891 15.891 -3.779 1 87.56 157 THR B C 1
ATOM 3028 O O . THR B 1 157 ? -16.75 15.023 -3.934 1 87.56 157 THR B O 1
ATOM 3031 N N . THR B 1 158 ? -15.57 16.391 -2.617 1 81.5 158 THR B N 1
ATOM 3032 C CA . THR B 1 158 ? -16.297 16.016 -1.409 1 81.5 158 THR B CA 1
ATOM 3033 C C . THR B 1 158 ? -16.656 17.25 -0.588 1 81.5 158 THR B C 1
ATOM 3035 O O . THR B 1 158 ? -16.109 18.328 -0.813 1 81.5 158 THR B O 1
ATOM 3038 N N . ASP B 1 159 ? -17.641 17.047 0.249 1 77.31 159 ASP B N 1
ATOM 3039 C CA . ASP B 1 159 ? -17.953 18.078 1.234 1 77.31 159 ASP B CA 1
ATOM 3040 C C . ASP B 1 159 ? -17.188 17.859 2.529 1 77.31 159 ASP B C 1
ATOM 3042 O O . ASP B 1 159 ? -17.25 16.781 3.129 1 77.31 159 ASP B O 1
ATOM 3046 N N . TRP B 1 160 ? -16.219 18.656 2.928 1 71 160 TRP B N 1
ATOM 3047 C CA . TRP B 1 160 ? -15.391 18.578 4.129 1 71 160 TRP B CA 1
ATOM 3048 C C . TRP B 1 160 ? -15.133 19.984 4.691 1 71 160 TRP B C 1
ATOM 3050 O O . TRP B 1 160 ? -14.297 20.719 4.176 1 71 160 TRP B O 1
ATOM 3060 N N . LEU B 1 161 ? -15.648 20.312 5.828 1 69.12 161 LEU B N 1
ATOM 3061 C CA . LEU B 1 161 ? -15.578 21.641 6.426 1 69.12 161 LEU B CA 1
ATOM 3062 C C . LEU B 1 161 ? -16.172 22.688 5.492 1 69.12 161 LEU B C 1
ATOM 3064 O O . LEU B 1 161 ? -16.703 23.703 5.953 1 69.12 161 LEU B O 1
ATOM 3068 N N . ALA B 1 162 ? -16.047 22.531 4.102 1 72.5 162 ALA B N 1
ATOM 3069 C CA . ALA B 1 162 ? -16.688 23.344 3.068 1 72.5 162 ALA B CA 1
ATOM 3070 C C . ALA B 1 162 ? -17.25 22.469 1.953 1 72.5 162 ALA B C 1
ATOM 3072 O O . ALA B 1 162 ? -16.859 21.312 1.801 1 72.5 162 ALA B O 1
ATOM 3073 N N . LYS B 1 163 ? -18.172 23.078 1.309 1 79.25 163 LYS B N 1
ATOM 3074 C CA . LYS B 1 163 ? -18.75 22.359 0.174 1 79.25 163 LYS B CA 1
ATOM 3075 C C . LYS B 1 163 ? -17.797 22.359 -1.02 1 79.25 163 LYS B C 1
ATOM 3077 O O . LYS B 1 163 ? -17.156 23.375 -1.304 1 79.25 163 LYS B O 1
ATOM 3082 N N . GLY B 1 164 ? -17.672 21.203 -1.672 1 80.25 164 GLY B N 1
ATOM 3083 C CA . GLY B 1 164 ? -17.016 21.125 -2.963 1 80.25 164 GLY B CA 1
ATOM 3084 C C . GLY B 1 164 ? -15.5 21.078 -2.854 1 80.25 164 GLY B C 1
ATOM 3085 O O . GLY B 1 164 ? -14.797 21.625 -3.707 1 80.25 164 GLY B O 1
ATOM 3086 N N . VAL B 1 165 ? -14.938 20.562 -1.79 1 82.31 165 VAL B N 1
ATOM 3087 C CA . VAL B 1 165 ? -13.492 20.422 -1.64 1 82.31 165 VAL B CA 1
ATOM 3088 C C . VAL B 1 165 ? -12.969 19.391 -2.631 1 82.31 165 VAL B C 1
ATOM 3090 O O . VAL B 1 165 ? -13.492 18.281 -2.715 1 82.31 165 VAL B O 1
ATOM 3093 N N . VAL B 1 166 ? -11.992 19.844 -3.385 1 87.25 166 VAL B N 1
ATOM 3094 C CA . VAL B 1 166 ? -11.414 18.938 -4.379 1 87.25 166 VAL B CA 1
ATOM 3095 C C . VAL B 1 166 ? -10.188 18.25 -3.797 1 87.25 166 VAL B C 1
ATOM 3097 O O . VAL B 1 166 ? -9.211 18.906 -3.434 1 87.25 166 VAL B O 1
ATOM 3100 N N . LYS B 1 167 ? -10.297 17 -3.734 1 89.19 167 LYS B N 1
ATOM 3101 C CA . LYS B 1 167 ? -9.188 16.156 -3.32 1 89.19 167 LYS B CA 1
ATOM 3102 C C . LYS B 1 167 ? -8.609 15.383 -4.508 1 89.19 167 LYS B C 1
ATOM 3104 O O . LYS B 1 167 ? -9.164 15.43 -5.609 1 89.19 167 LYS B O 1
ATOM 3109 N N . GLN B 1 168 ? -7.445 14.859 -4.285 1 91.81 168 GLN B N 1
ATOM 3110 C CA . GLN B 1 168 ? -6.816 14.031 -5.312 1 91.81 168 GLN B CA 1
ATOM 3111 C C . GLN B 1 168 ? -6.648 12.594 -4.836 1 91.81 168 GLN B C 1
ATOM 3113 O O . GLN B 1 168 ? -6.047 12.344 -3.787 1 91.81 168 GLN B O 1
ATOM 3118 N N . HIS B 1 169 ? -7.227 11.664 -5.617 1 96.81 169 HIS B N 1
ATOM 3119 C CA . HIS B 1 169 ? -7.086 10.242 -5.297 1 96.81 169 HIS B CA 1
ATOM 3120 C C . HIS B 1 169 ? -5.945 9.617 -6.09 1 96.81 169 HIS B C 1
ATOM 3122 O O . HIS B 1 169 ? -5.848 9.805 -7.305 1 96.81 169 HIS B O 1
ATOM 3128 N N . ARG B 1 170 ? -5.086 8.977 -5.41 1 97.56 170 ARG B N 1
ATOM 3129 C CA . ARG B 1 170 ? -4.027 8.141 -5.969 1 97.56 170 ARG B CA 1
ATOM 3130 C C . ARG B 1 170 ? -3.885 6.84 -5.191 1 97.56 170 ARG B C 1
ATOM 3132 O O . ARG B 1 170 ? -4.098 6.809 -3.979 1 97.56 170 ARG B O 1
ATOM 3139 N N . SER B 1 171 ? -3.592 5.762 -5.883 1 98.25 171 SER B N 1
ATOM 3140 C CA . SER B 1 171 ? -3.377 4.477 -5.227 1 98.25 171 SER B CA 1
ATOM 3141 C C . SER B 1 171 ? -2.008 4.418 -4.559 1 98.25 171 SER B C 1
ATOM 3143 O O . SER B 1 171 ? -1.139 5.246 -4.836 1 98.25 171 SER B O 1
ATOM 3145 N N . ILE B 1 172 ? -1.82 3.488 -3.654 1 98.56 172 ILE B N 1
ATOM 3146 C CA . ILE B 1 172 ? -0.531 3.271 -3.008 1 98.56 172 ILE B CA 1
ATOM 3147 C C . ILE B 1 172 ? 0.519 2.916 -4.059 1 98.56 172 ILE B C 1
ATOM 3149 O O . ILE B 1 172 ? 1.658 3.383 -3.988 1 98.56 172 ILE B O 1
ATOM 3153 N N . ALA B 1 173 ? 0.102 2.143 -5.031 1 97.81 173 ALA B N 1
ATOM 3154 C CA . ALA B 1 173 ? 0.989 1.688 -6.098 1 97.81 173 ALA B CA 1
ATOM 3155 C C . ALA B 1 173 ? 1.342 2.832 -7.043 1 97.81 173 ALA B C 1
ATOM 3157 O O . ALA B 1 173 ? 2.117 2.652 -7.984 1 97.81 173 ALA B O 1
ATOM 3158 N N . THR B 1 174 ? 0.81 3.955 -6.902 1 97.25 174 THR B N 1
ATOM 3159 C CA . THR B 1 174 ? 1.229 5.148 -7.625 1 97.25 174 THR B CA 1
ATOM 3160 C C . THR B 1 174 ? 2.229 5.957 -6.801 1 97.25 174 THR B C 1
ATOM 3162 O O . THR B 1 174 ? 3.268 6.375 -7.316 1 97.25 174 THR B O 1
ATOM 3165 N N . TYR B 1 175 ? 1.958 6.133 -5.52 1 97.25 175 TYR B N 1
ATOM 3166 C CA . TYR B 1 175 ? 2.82 6.922 -4.648 1 97.25 175 TYR B CA 1
ATOM 3167 C C . TYR B 1 175 ? 4.219 6.324 -4.582 1 97.25 175 TYR B C 1
ATOM 3169 O O . TYR B 1 175 ? 5.215 7.031 -4.77 1 97.25 175 TYR B O 1
ATOM 3177 N N . ILE B 1 176 ? 4.289 5.082 -4.367 1 98.06 176 ILE B N 1
ATOM 3178 C CA . ILE B 1 176 ? 5.551 4.449 -3.998 1 98.06 176 ILE B CA 1
ATOM 3179 C C . ILE B 1 176 ? 6.484 4.418 -5.207 1 98.06 176 ILE B C 1
ATOM 3181 O O . ILE B 1 176 ? 7.637 4.848 -5.117 1 98.06 176 ILE B O 1
ATOM 3185 N N . PRO B 1 177 ? 6.02 4.008 -6.371 1 96.62 177 PRO B N 1
ATOM 3186 C CA . PRO B 1 177 ? 6.93 3.971 -7.516 1 96.62 177 PRO B CA 1
ATOM 3187 C C . PRO B 1 177 ? 7.457 5.355 -7.898 1 96.62 177 PRO B C 1
ATOM 3189 O O . PRO B 1 177 ? 8.586 5.48 -8.383 1 96.62 177 PRO B O 1
ATOM 3192 N N . ILE B 1 178 ? 6.695 6.418 -7.703 1 95.56 178 ILE B N 1
ATOM 3193 C CA . ILE B 1 178 ? 7.184 7.766 -7.953 1 95.56 178 ILE B CA 1
ATOM 3194 C C . ILE B 1 178 ? 8.453 8.016 -7.137 1 95.56 178 ILE B C 1
ATOM 3196 O O . ILE B 1 178 ? 9.43 8.562 -7.648 1 95.56 178 ILE B O 1
ATOM 3200 N N . LEU B 1 179 ? 8.43 7.609 -5.859 1 96.56 179 LEU B N 1
ATOM 3201 C CA . LEU B 1 179 ? 9.578 7.77 -4.98 1 96.56 179 LEU B CA 1
ATOM 3202 C C . LEU B 1 179 ? 10.75 6.91 -5.457 1 96.56 179 LEU B C 1
ATOM 3204 O O . LEU B 1 179 ? 11.883 7.383 -5.527 1 96.56 179 LEU B O 1
ATOM 3208 N N . LEU B 1 180 ? 10.445 5.645 -5.77 1 96.81 180 LEU B N 1
ATOM 3209 C CA . LEU B 1 180 ? 11.484 4.719 -6.191 1 96.81 180 LEU B CA 1
ATOM 3210 C C . LEU B 1 180 ? 12.141 5.191 -7.48 1 96.81 180 LEU B C 1
ATOM 3212 O O . LEU B 1 180 ? 13.367 5.145 -7.613 1 96.81 180 LEU B O 1
ATOM 3216 N N . ASP B 1 181 ? 11.359 5.688 -8.406 1 95.19 181 ASP B N 1
ATOM 3217 C CA . ASP B 1 181 ? 11.828 6.09 -9.727 1 95.19 181 ASP B CA 1
ATOM 3218 C C . ASP B 1 181 ? 12.781 7.277 -9.633 1 95.19 181 ASP B C 1
ATOM 3220 O O . ASP B 1 181 ? 13.703 7.406 -10.445 1 95.19 181 ASP B O 1
ATOM 3224 N N . VAL B 1 182 ? 12.539 8.133 -8.672 1 93.44 182 VAL B N 1
ATOM 3225 C CA . VAL B 1 182 ? 13.383 9.312 -8.531 1 93.44 182 VAL B CA 1
ATOM 3226 C C . VAL B 1 182 ? 14.688 8.93 -7.824 1 93.44 182 VAL B C 1
ATOM 3228 O O . VAL B 1 182 ? 15.664 9.68 -7.871 1 93.44 182 VAL B O 1
ATOM 3231 N N . GLY B 1 183 ? 14.703 7.836 -7.082 1 94.75 183 GLY B N 1
ATOM 3232 C CA . GLY B 1 183 ? 15.945 7.375 -6.496 1 94.75 183 GLY B CA 1
ATOM 3233 C C . GLY B 1 183 ? 15.844 7.125 -5.004 1 94.75 183 GLY B C 1
ATOM 3234 O O . GLY B 1 183 ? 16.812 6.676 -4.379 1 94.75 183 GLY B O 1
ATOM 3235 N N . PHE B 1 184 ? 14.711 7.352 -4.414 1 96.81 184 PHE B N 1
ATOM 3236 C CA . PHE B 1 184 ? 14.516 7.113 -2.986 1 96.81 184 PHE B CA 1
ATOM 3237 C C . PHE B 1 184 ? 14.5 5.617 -2.686 1 96.81 184 PHE B C 1
ATOM 3239 O O . PHE B 1 184 ? 14.156 4.809 -3.551 1 96.81 184 PHE B O 1
ATOM 3246 N N . ILE B 1 185 ? 14.852 5.305 -1.498 1 97.25 185 ILE B N 1
ATOM 3247 C CA . ILE B 1 185 ? 14.617 3.984 -0.921 1 97.25 185 ILE B CA 1
ATOM 3248 C C . ILE B 1 185 ? 13.484 4.059 0.099 1 97.25 185 ILE B C 1
ATOM 3250 O O . ILE B 1 185 ? 13.508 4.902 0.998 1 97.25 185 ILE B O 1
ATOM 3254 N N . LEU B 1 186 ? 12.508 3.24 -0.146 1 98.38 186 LEU B N 1
ATOM 3255 C CA . LEU B 1 186 ? 11.438 3.186 0.846 1 98.38 186 LEU B CA 1
ATOM 3256 C C . LEU B 1 186 ? 11.969 2.664 2.18 1 98.38 186 LEU B C 1
ATOM 3258 O O . LEU B 1 186 ? 12.586 1.6 2.236 1 98.38 186 LEU B O 1
ATOM 3262 N N . SER B 1 187 ? 11.648 3.414 3.266 1 98 187 SER B N 1
ATOM 3263 C CA . SER B 1 187 ? 12.188 3.049 4.57 1 98 187 SER B CA 1
ATOM 3264 C C . SER B 1 187 ? 11.086 2.615 5.527 1 98 187 SER B C 1
ATOM 3266 O O . SER B 1 187 ? 11.328 1.825 6.445 1 98 187 SER B O 1
ATOM 3268 N N . ALA B 1 188 ? 9.938 3.172 5.336 1 98.31 188 ALA B N 1
ATOM 3269 C CA . ALA B 1 188 ? 8.805 2.797 6.172 1 98.31 188 ALA B CA 1
ATOM 3270 C C . ALA B 1 188 ? 7.48 3.121 5.477 1 98.31 188 ALA B C 1
ATOM 3272 O O . ALA B 1 188 ? 7.426 4.004 4.617 1 98.31 188 ALA B O 1
ATOM 3273 N N . ILE B 1 189 ? 6.531 2.453 5.812 1 98.75 189 ILE B N 1
ATOM 3274 C CA . ILE B 1 189 ? 5.152 2.68 5.383 1 98.75 189 ILE B CA 1
ATOM 3275 C C . ILE B 1 189 ? 4.195 2.266 6.496 1 98.75 189 ILE B C 1
ATOM 3277 O O . ILE B 1 189 ? 4.418 1.263 7.18 1 98.75 189 ILE B O 1
ATOM 3281 N N . ASP B 1 190 ? 3.172 3.049 6.68 1 98.38 190 ASP B N 1
ATOM 3282 C CA . ASP B 1 190 ? 2.17 2.754 7.703 1 98.38 190 ASP B CA 1
ATOM 3283 C C . ASP B 1 190 ? 0.773 3.15 7.23 1 98.38 190 ASP B C 1
ATOM 3285 O O . ASP B 1 190 ? 0.583 4.23 6.672 1 98.38 190 ASP B O 1
ATOM 3289 N N . GLU B 1 191 ? -0.132 2.268 7.254 1 98.62 191 GLU B N 1
ATOM 3290 C CA . GLU B 1 191 ? -1.558 2.553 7.117 1 98.62 191 GLU B CA 1
ATOM 3291 C C . GLU B 1 191 ? -2.209 2.777 8.477 1 98.62 191 GLU B C 1
ATOM 3293 O O . GLU B 1 191 ? -2.684 1.831 9.109 1 98.62 191 GLU B O 1
ATOM 3298 N N . TRP B 1 192 ? -2.312 3.939 8.82 1 97.88 192 TRP B N 1
ATOM 3299 C CA . TRP B 1 192 ? -2.457 4.355 10.211 1 97.88 192 TRP B CA 1
ATOM 3300 C C . TRP B 1 192 ? -3.811 3.926 10.766 1 97.88 192 TRP B C 1
ATOM 3302 O O . TRP B 1 192 ? -4.836 4.043 10.094 1 97.88 192 TRP B O 1
ATOM 3312 N N . GLY B 1 193 ? -3.795 3.504 11.977 1 97 193 GLY B N 1
ATOM 3313 C CA . GLY B 1 193 ? -4.941 3.299 12.844 1 97 193 GLY B CA 1
ATOM 3314 C C . GLY B 1 193 ? -4.645 3.6 14.305 1 97 193 GLY B C 1
ATOM 3315 O O . GLY B 1 193 ? -3.486 3.566 14.727 1 97 193 GLY B O 1
ATOM 3316 N N . PRO B 1 194 ? -5.684 3.998 15 1 96.69 194 PRO B N 1
ATOM 3317 C CA . PRO B 1 194 ? -5.488 4.344 16.406 1 96.69 194 PRO B CA 1
ATOM 3318 C C . PRO B 1 194 ? -5.062 3.145 17.266 1 96.69 194 PRO B C 1
ATOM 3320 O O . PRO B 1 194 ? -5.508 2.02 17.016 1 96.69 194 PRO B O 1
ATOM 3323 N N . THR B 1 195 ? -4.195 3.359 18.25 1 94.31 195 THR B N 1
ATOM 3324 C CA . THR B 1 195 ? -3.834 2.357 19.25 1 94.31 195 THR B CA 1
ATOM 3325 C C . THR B 1 195 ? -4.98 2.129 20.219 1 94.31 195 THR B C 1
ATOM 3327 O O . THR B 1 195 ? -5.922 2.924 20.281 1 94.31 195 THR B O 1
ATOM 3330 N N . PRO B 1 196 ? -4.895 1.029 20.953 1 94.81 196 PRO B N 1
ATOM 3331 C CA . PRO B 1 196 ? -5.91 0.824 21.984 1 94.81 196 PRO B CA 1
ATOM 3332 C C . PRO B 1 196 ? -5.996 1.991 22.969 1 94.81 196 PRO B C 1
ATOM 3334 O O . PRO B 1 196 ? -7.094 2.375 23.391 1 94.81 196 PRO B O 1
ATOM 3337 N N . GLU B 1 197 ? -4.879 2.559 23.328 1 94.25 197 GLU B N 1
ATOM 3338 C CA . GLU B 1 197 ? -4.84 3.703 24.219 1 94.25 197 GLU B CA 1
ATOM 3339 C C . GLU B 1 197 ? -5.531 4.918 23.609 1 94.25 197 GLU B C 1
ATOM 3341 O O . GLU B 1 197 ? -6.27 5.633 24.297 1 94.25 197 GLU B O 1
ATOM 3346 N N . GLN B 1 198 ? -5.301 5.141 22.328 1 93.56 198 GLN B N 1
ATOM 3347 C CA . GLN B 1 198 ? -5.938 6.254 21.625 1 93.56 198 GLN B CA 1
ATOM 3348 C C . GLN B 1 198 ? -7.449 6.066 21.562 1 93.56 198 GLN B C 1
ATOM 3350 O O . GLN B 1 198 ? -8.211 7.027 21.688 1 93.56 198 GLN B O 1
ATOM 3355 N N . ILE B 1 199 ? -7.879 4.832 21.359 1 95.12 199 ILE B N 1
ATOM 3356 C CA . ILE B 1 199 ? -9.305 4.539 21.25 1 95.12 199 ILE B CA 1
ATOM 3357 C C . ILE B 1 199 ? -9.977 4.773 22.594 1 95.12 199 ILE B C 1
ATOM 3359 O O . ILE B 1 199 ? -11.117 5.242 22.656 1 95.12 199 ILE B O 1
ATOM 3363 N N . LYS B 1 200 ? -9.312 4.426 23.703 1 95.25 200 LYS B N 1
ATOM 3364 C CA . LYS B 1 200 ? -9.836 4.715 25.031 1 95.25 200 LYS B CA 1
ATOM 3365 C C . LYS B 1 200 ? -10.047 6.215 25.234 1 95.25 200 LYS B C 1
ATOM 3367 O O . LYS B 1 200 ? -11.062 6.637 25.797 1 95.25 200 LYS B O 1
ATOM 3372 N N . GLU B 1 201 ? -9.109 6.984 24.75 1 91.25 201 GLU B N 1
ATOM 3373 C CA . GLU B 1 201 ? -9.172 8.438 24.875 1 91.25 201 GLU B CA 1
ATOM 3374 C C . GLU B 1 201 ? -10.172 9.031 23.891 1 91.25 201 GLU B C 1
ATOM 3376 O O . GLU B 1 201 ? -10.891 9.977 24.234 1 91.25 201 GLU B O 1
ATOM 3381 N N . TYR B 1 202 ? -10.133 8.484 22.688 1 91.94 202 TYR B N 1
ATOM 3382 C CA . TYR B 1 202 ? -11.016 8.938 21.625 1 91.94 202 TYR B CA 1
ATOM 3383 C C . TYR B 1 202 ? -11.797 7.777 21.031 1 91.94 202 TYR B C 1
ATOM 3385 O O . TYR B 1 202 ? -11.484 7.305 19.922 1 91.94 202 TYR B O 1
ATOM 3393 N N . PRO B 1 203 ? -12.867 7.414 21.609 1 93.94 203 PRO B N 1
ATOM 3394 C CA . PRO B 1 203 ? -13.594 6.215 21.188 1 93.94 203 PRO B CA 1
ATOM 3395 C C . PRO B 1 203 ? -14.094 6.305 19.75 1 93.94 203 PRO B C 1
ATOM 3397 O O . PRO B 1 203 ? -14.203 5.285 19.062 1 93.94 203 PRO B O 1
ATOM 3400 N N . ASP B 1 204 ? -14.352 7.492 19.266 1 92.12 204 ASP B N 1
ATOM 3401 C CA . ASP B 1 204 ? -14.867 7.691 17.906 1 92.12 204 ASP B CA 1
ATOM 3402 C C . ASP B 1 204 ? -13.82 7.328 16.859 1 92.12 204 ASP B C 1
ATOM 3404 O O . ASP B 1 204 ? -14.141 7.152 15.688 1 92.12 204 ASP B O 1
ATOM 3408 N N . TRP B 1 205 ? -12.555 7.195 17.281 1 93.81 205 TRP B N 1
ATOM 3409 C CA . TRP B 1 205 ? -11.477 6.867 16.344 1 93.81 205 TRP B CA 1
ATOM 3410 C C . TRP B 1 205 ? -11.484 5.383 16.016 1 93.81 205 TRP B C 1
ATOM 3412 O O . TRP B 1 205 ? -10.797 4.945 15.086 1 93.81 205 TRP B O 1
ATOM 3422 N N . ALA B 1 206 ? -12.32 4.609 16.703 1 95.06 206 ALA B N 1
ATOM 3423 C CA . ALA B 1 206 ? -12.32 3.158 16.531 1 95.06 206 ALA B CA 1
ATOM 3424 C C . ALA B 1 206 ? -12.656 2.775 15.102 1 95.06 206 ALA B C 1
ATOM 3426 O O . ALA B 1 206 ? -12.156 1.773 14.586 1 95.06 206 ALA B O 1
ATOM 3427 N N . ARG B 1 207 ? -13.438 3.555 14.391 1 95.06 207 ARG B N 1
ATOM 3428 C CA . ARG B 1 207 ? -13.852 3.271 13.023 1 95.06 207 ARG B CA 1
ATOM 3429 C C . ARG B 1 207 ? -12.656 3.287 12.07 1 95.06 207 ARG B C 1
ATOM 3431 O O . ARG B 1 207 ? -12.672 2.623 11.031 1 95.06 207 ARG B O 1
ATOM 3438 N N . ALA B 1 208 ? -11.633 3.984 12.477 1 96.38 208 ALA B N 1
ATOM 3439 C CA . ALA B 1 208 ? -10.43 4.098 11.656 1 96.38 208 ALA B CA 1
ATOM 3440 C C . ALA B 1 208 ? -9.742 2.744 11.492 1 96.38 208 ALA B C 1
ATOM 3442 O O . ALA B 1 208 ? -8.961 2.545 10.562 1 96.38 208 ALA B O 1
ATOM 3443 N N . ARG B 1 209 ? -10.031 1.81 12.367 1 97.19 209 ARG B N 1
ATOM 3444 C CA . ARG B 1 209 ? -9.422 0.488 12.258 1 97.19 209 ARG B CA 1
ATOM 3445 C C . ARG B 1 209 ? -10.102 -0.337 11.164 1 97.19 209 ARG B C 1
ATOM 3447 O O . ARG B 1 209 ? -9.539 -1.331 10.695 1 97.19 209 ARG B O 1
ATOM 3454 N N . HIS B 1 210 ? -11.344 0.067 10.812 1 97.56 210 HIS B N 1
ATOM 3455 C CA . HIS B 1 210 ? -12.055 -0.587 9.719 1 97.56 210 HIS B CA 1
ATOM 3456 C C . HIS B 1 210 ? -11.641 -0.015 8.367 1 97.56 210 HIS B C 1
ATOM 3458 O O . HIS B 1 210 ? -11.641 -0.726 7.363 1 97.56 210 HIS B O 1
ATOM 3464 N N . ARG B 1 211 ? -11.297 1.161 8.312 1 97.19 211 ARG B N 1
ATOM 3465 C CA . ARG B 1 211 ? -10.898 1.928 7.141 1 97.19 211 ARG B CA 1
ATOM 3466 C C . ARG B 1 211 ? -9.859 2.982 7.504 1 97.19 211 ARG B C 1
ATOM 3468 O O . ARG B 1 211 ? -10.211 4.07 7.969 1 97.19 211 ARG B O 1
ATOM 3475 N N . PRO B 1 212 ? -8.617 2.652 7.281 1 97.94 212 PRO B N 1
ATOM 3476 C CA . PRO B 1 212 ? -7.59 3.607 7.699 1 97.94 212 PRO B CA 1
ATOM 3477 C C . PRO B 1 212 ? -7.738 4.969 7.023 1 97.94 212 PRO B C 1
ATOM 3479 O O . PRO B 1 212 ? -7.926 5.035 5.805 1 97.94 212 PRO B O 1
ATOM 3482 N N . PRO B 1 213 ? -7.602 6.043 7.773 1 96.81 213 PRO B N 1
ATOM 3483 C CA . PRO B 1 213 ? -7.785 7.383 7.203 1 96.81 213 PRO B CA 1
ATOM 3484 C C . PRO B 1 213 ? -6.516 7.926 6.551 1 96.81 213 PRO B C 1
ATOM 3486 O O . PRO B 1 213 ? -6.59 8.781 5.672 1 96.81 213 PRO B O 1
ATOM 3489 N N . PHE B 1 214 ? -5.324 7.41 6.988 1 97.75 214 PHE B N 1
ATOM 3490 C CA . PHE B 1 214 ? -4.082 8.023 6.531 1 97.75 214 PHE B CA 1
ATOM 3491 C C . PHE B 1 214 ? -3.098 6.961 6.055 1 97.75 214 PHE B C 1
ATOM 3493 O O . PHE B 1 214 ? -3.047 5.863 6.609 1 97.75 214 PHE B O 1
ATOM 3500 N N . LEU B 1 215 ? -2.381 7.293 5.074 1 98.56 215 LEU B N 1
ATOM 3501 C CA . LEU B 1 215 ? -1.188 6.59 4.613 1 98.56 215 LEU B CA 1
ATOM 3502 C C . LEU B 1 215 ? 0.072 7.383 4.934 1 98.56 215 LEU B C 1
ATOM 3504 O O . LEU B 1 215 ? 0.188 8.555 4.551 1 98.56 215 LEU B O 1
ATOM 3508 N N . LEU B 1 216 ? 0.953 6.836 5.719 1 98.69 216 LEU B N 1
ATOM 3509 C CA . LEU B 1 216 ? 2.236 7.438 6.062 1 98.69 216 LEU B CA 1
ATOM 3510 C C . LEU B 1 216 ? 3.379 6.734 5.34 1 98.69 216 LEU B C 1
ATOM 3512 O O . LEU B 1 216 ? 3.402 5.504 5.254 1 98.69 216 LEU B 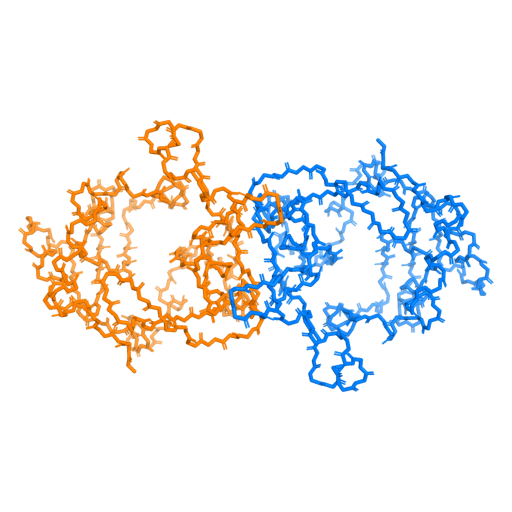O 1
ATOM 3516 N N . VAL B 1 217 ? 4.289 7.504 4.82 1 98.75 217 VAL B N 1
ATOM 3517 C CA . VAL B 1 217 ? 5.402 6.934 4.066 1 98.75 217 VAL B CA 1
ATOM 3518 C C . VAL B 1 217 ? 6.699 7.645 4.445 1 98.75 217 VAL B C 1
ATOM 3520 O O . VAL B 1 217 ? 6.727 8.867 4.586 1 98.75 217 VAL B O 1
ATOM 3523 N N . LYS B 1 218 ? 7.719 6.93 4.656 1 98.62 218 LYS B N 1
ATOM 3524 C CA . LYS B 1 218 ? 9.078 7.434 4.852 1 98.62 218 LYS B CA 1
ATOM 3525 C C . LYS B 1 218 ? 10.008 6.922 3.76 1 98.62 218 LYS B C 1
ATOM 3527 O O . LYS B 1 218 ? 10.07 5.719 3.496 1 98.62 218 LYS B O 1
ATOM 3532 N N . ALA B 1 219 ? 10.688 7.75 3.123 1 98 219 ALA B N 1
ATOM 3533 C CA . ALA B 1 219 ? 11.68 7.426 2.102 1 98 219 ALA B CA 1
ATOM 3534 C C . ALA B 1 219 ? 13.023 8.086 2.408 1 98 219 ALA B C 1
ATOM 3536 O O . ALA B 1 219 ? 13.07 9.188 2.957 1 98 219 ALA B O 1
ATOM 3537 N N . THR B 1 220 ? 14.086 7.469 2.031 1 97.5 220 THR B N 1
ATOM 3538 C CA . THR B 1 220 ? 15.43 7.945 2.334 1 97.5 220 THR B CA 1
ATOM 3539 C C . THR B 1 220 ? 16.25 8.094 1.056 1 97.5 220 THR B C 1
ATOM 3541 O O . THR B 1 220 ? 16.172 7.258 0.156 1 97.5 220 THR B O 1
ATOM 3544 N N . LYS B 1 221 ? 16.984 9.156 0.992 1 96.06 221 LYS B N 1
ATOM 3545 C CA . LYS B 1 221 ? 17.969 9.305 -0.072 1 96.06 221 LYS B CA 1
ATOM 3546 C C . LYS B 1 221 ? 19.219 8.492 0.219 1 96.06 221 LYS B C 1
ATOM 3548 O O . LYS B 1 221 ? 19.906 8.727 1.216 1 96.06 221 LYS B O 1
ATOM 3553 N N . PRO B 1 222 ? 19.453 7.523 -0.634 1 92.81 222 PRO B N 1
ATOM 3554 C CA . PRO B 1 222 ? 20.562 6.633 -0.325 1 92.81 222 PRO B CA 1
ATOM 3555 C C . PRO B 1 222 ? 21.922 7.348 -0.362 1 92.81 222 PRO B C 1
ATOM 3557 O O . PRO B 1 222 ? 22.062 8.375 -1.036 1 92.81 222 PRO B O 1
ATOM 3560 N N . ALA B 1 223 ? 22.844 6.805 0.429 1 83.94 223 ALA B N 1
ATOM 3561 C CA . ALA B 1 223 ? 24.219 7.289 0.424 1 83.94 223 ALA B CA 1
ATOM 3562 C C . ALA B 1 223 ? 24.938 6.922 -0.876 1 83.94 223 ALA B C 1
ATOM 3564 O O . ALA B 1 223 ? 24.656 5.867 -1.459 1 83.94 223 ALA B O 1
ATOM 3565 N N . ASN B 1 224 ? 25.266 7.668 -1.862 1 65.44 224 ASN B N 1
ATOM 3566 C CA . ASN B 1 224 ? 26.078 7.363 -3.041 1 65.44 224 ASN B CA 1
ATOM 3567 C C . ASN B 1 224 ? 27.188 6.375 -2.719 1 65.44 224 ASN B C 1
ATOM 3569 O O . ASN B 1 224 ? 27.734 6.383 -1.61 1 65.44 224 ASN B O 1
#

Solvent-accessible surface area (backbone atoms only — not comparable to full-atom values): 24963 Å² total; per-residue (Å²): 128,82,84,69,57,53,60,37,65,70,37,33,58,53,54,53,65,34,60,42,61,68,65,29,60,86,58,30,89,61,39,67,63,54,56,71,69,53,70,87,30,66,73,27,76,43,78,38,82,68,28,48,61,31,56,64,51,54,49,41,45,78,55,36,26,56,36,30,38,30,26,23,69,33,64,56,33,45,54,56,29,64,68,45,84,85,48,94,47,53,45,78,44,83,39,49,80,93,71,58,55,87,41,101,83,24,52,76,73,70,65,44,51,75,62,30,74,51,72,53,74,42,74,11,38,78,50,48,26,19,86,57,78,53,75,43,66,48,98,87,65,43,78,20,39,44,37,22,36,43,68,61,63,43,78,36,71,39,75,65,93,40,81,69,39,75,43,77,27,54,41,68,49,51,57,52,52,57,44,47,72,77,56,36,40,77,72,46,56,40,64,42,56,69,50,74,70,48,26,72,76,37,60,82,46,52,60,27,32,30,50,34,55,31,34,37,40,31,30,28,35,60,70,129,128,81,84,70,58,53,61,37,66,72,37,32,57,53,55,53,62,34,59,42,62,66,66,29,61,86,59,29,89,62,38,67,62,55,55,72,69,54,70,86,32,65,73,27,76,43,77,36,82,69,29,48,60,32,58,65,53,53,50,41,46,76,54,36,26,55,36,31,38,30,27,23,69,32,66,56,33,48,53,56,29,64,68,46,83,86,48,93,48,53,46,80,44,82,40,49,79,92,71,58,54,86,41,99,85,25,50,75,70,70,65,44,52,74,61,29,74,52,74,52,74,44,74,13,37,78,50,47,27,19,86,57,76,52,75,41,67,49,98,86,65,43,79,23,40,44,35,24,37,43,68,60,62,42,79,35,71,40,74,63,95,40,81,68,41,75,43,77,28,53,41,69,48,52,57,52,51,56,44,46,73,75,54,35,39,78,72,46,55,38,65,43,56,69,49,74,69,49,25,72,76,37,59,84,46,52,60,26,33,30,50,35,54,32,33,36,43,31,31,29,35,61,70,130